Protein AF-A0A951QIJ2-F1 (afdb_monomer_lite)

pLDDT: mean 86.64, std 14.16, range [34.91, 98.81]

InterPro domains:
  IPR015330 DNA primase/polymerase, bifunctional, N-terminal [PF09250] (24-211)
  IPR036977 DNA Primase, CHC2-type zinc finger [G3DSA:3.90.580.10] (254-359)

Secondary structure (DSSP, 8-state):
--TTSS--TTHHHHHHGGGTS-TTS-EEEEBTTB--STTTTTSPPPPHHHHHHHHHT-EEEE-TTS-EEEE---EEEEEPBGGGTTEEEEEEESTTTHHHHHHHT------SEEE-SSTTEEEEEEEPPHHHHGGGTT--EEEESEETTEE--EEEEE-TTS-EEEEES-EEEEE-TT-EEE-TTSEETTTEE-EEEE-TTT-PPEEPPHHHHHHHHHHHHS---------HHHHHHHHTTT--S-SSHHHIIIIIIGGG--HHHHS--GGG--EEETTEEEE--TTS--SSS--EEEEE-TTS-EEEEETTT--EEEHHHHHHHHTT--SS--HHHHHHHHHHHHHHTT-PPP----HHHHHHHHHHHHHHHHHHHHHHHHHHHHHHHHSSS-HHHHHHHHHHHHHHTHHHIIIIIHHHS-HHHHHHHHHHH-

Organism: NCBI:txid2839659

Sequence (434 aa):
MTYPFERLNNAFEIIEALNDVPDDWSLTPVWDKAPKRDNWQTEPKLDKGAIAALIFDGESKVSEKKRPYQYFASGYGLRTGEYSHGILAIDVDGDTALPILYRIGYKNETTVSWTSGKPGRFQVLFQIPDSHRQNLKDFRRKVITQWEGLECAKTTEVGKNGKTITKYIDGLEFRYNEAQSVIPPSRHPTTGAYKWINDPLFTEVAIASQWLLDFLDKIAVEPPVIANAVDWTQYKKTVAKGLSASTNLKDFLLFDVYPRLSPNQIFNWTGHNFKQVGKTLKGCPPWRQSASGTSFHVWQDKDGQWAWQDKQTGEGGGAIAYRHKLSGGNGKPRGKDFVAIVRELAGDAGLQLPHYVSDTIKIAETKIVHNEEEMIIAAANADILRWVVAGDETAQEKRDMITSLTEAWEHHFKTEVWGHLEPEARTQIKILLK

Structure (mmCIF, N/CA/C/O backbone):
data_AF-A0A951QIJ2-F1
#
_entry.id   AF-A0A951QIJ2-F1
#
loop_
_atom_site.group_PDB
_atom_site.id
_atom_site.type_symbol
_atom_site.label_atom_id
_atom_site.label_alt_id
_atom_site.label_comp_id
_atom_site.label_asym_id
_atom_site.label_entity_id
_atom_site.label_seq_id
_atom_site.pdbx_PDB_ins_code
_atom_site.Cartn_x
_atom_site.Cartn_y
_atom_site.Cartn_z
_atom_site.occupancy
_atom_site.B_iso_or_equiv
_atom_site.auth_seq_id
_atom_site.auth_comp_id
_atom_site.auth_asym_id
_atom_site.auth_atom_id
_atom_site.pdbx_PDB_model_num
ATOM 1 N N . MET A 1 1 ? 30.605 5.782 -2.448 1.00 57.88 1 MET A N 1
ATOM 2 C CA . MET A 1 1 ? 30.054 5.411 -3.766 1.00 57.88 1 MET A CA 1
ATOM 3 C C . MET A 1 1 ? 29.040 6.475 -4.137 1.00 57.88 1 MET A C 1
ATOM 5 O O . MET A 1 1 ? 28.155 6.742 -3.332 1.00 57.88 1 MET A O 1
ATOM 9 N N . THR A 1 2 ? 29.211 7.119 -5.286 1.00 81.81 2 THR A N 1
ATOM 10 C CA . THR A 1 2 ? 28.490 8.337 -5.706 1.00 81.81 2 THR A CA 1
ATOM 11 C C . THR A 1 2 ? 27.162 8.018 -6.402 1.00 81.81 2 THR A C 1
ATOM 13 O O . THR A 1 2 ? 26.582 8.855 -7.089 1.00 81.81 2 THR A O 1
ATOM 16 N N . TYR A 1 3 ? 26.668 6.790 -6.218 1.00 84.44 3 TYR A N 1
ATOM 17 C CA . TYR A 1 3 ? 25.368 6.332 -6.689 1.00 84.44 3 TYR A CA 1
ATOM 18 C C . TYR A 1 3 ? 24.260 7.322 -6.275 1.00 84.44 3 TYR A C 1
ATOM 20 O O . TYR A 1 3 ? 24.255 7.776 -5.125 1.00 84.44 3 TYR A O 1
ATOM 28 N N . PRO A 1 4 ? 23.303 7.652 -7.161 1.00 90.88 4 PRO A N 1
ATOM 29 C CA . PRO A 1 4 ? 23.046 7.088 -8.498 1.00 90.88 4 PRO A CA 1
ATOM 30 C C . PRO A 1 4 ? 23.799 7.748 -9.667 1.00 90.88 4 PRO A C 1
ATOM 32 O O . PRO A 1 4 ? 23.423 7.542 -10.818 1.00 90.88 4 PRO A O 1
ATOM 35 N N . PHE A 1 5 ? 24.836 8.546 -9.400 1.00 93.44 5 PHE A N 1
ATOM 36 C CA . PHE A 1 5 ? 25.581 9.290 -10.430 1.00 93.44 5 PHE A CA 1
ATOM 37 C C . PHE A 1 5 ? 26.781 8.532 -11.002 1.00 93.44 5 PHE A C 1
ATOM 39 O O . PHE A 1 5 ? 27.402 8.974 -11.964 1.00 93.44 5 PHE A O 1
ATOM 46 N N . GLU A 1 6 ? 27.089 7.380 -10.416 1.00 93.19 6 GLU A N 1
ATOM 47 C CA . GLU A 1 6 ? 28.084 6.433 -10.897 1.00 93.19 6 GLU A CA 1
ATOM 48 C C . GLU A 1 6 ? 27.454 5.047 -10.961 1.00 93.19 6 GLU A C 1
ATOM 50 O O . GLU A 1 6 ? 26.657 4.667 -10.092 1.00 93.19 6 GLU A O 1
ATOM 55 N N . ARG A 1 7 ? 27.844 4.295 -11.989 1.00 95.12 7 ARG A N 1
ATOM 56 C CA . ARG A 1 7 ? 27.477 2.895 -12.164 1.00 95.12 7 ARG A CA 1
ATOM 57 C C . ARG A 1 7 ? 27.984 2.051 -10.997 1.00 95.12 7 ARG A C 1
ATOM 59 O O . ARG A 1 7 ? 29.072 2.279 -10.473 1.00 95.12 7 ARG A O 1
ATOM 66 N N . LEU A 1 8 ? 27.208 1.040 -10.617 1.00 95.56 8 LEU A N 1
ATOM 67 C CA . LEU A 1 8 ? 27.635 0.070 -9.614 1.00 95.56 8 LEU A CA 1
ATOM 68 C C . LEU A 1 8 ? 28.766 -0.814 -10.147 1.00 95.56 8 LEU A C 1
ATOM 70 O O . LEU A 1 8 ? 28.746 -1.234 -11.302 1.00 95.56 8 LEU A O 1
ATOM 74 N N . ASN A 1 9 ? 29.719 -1.162 -9.282 1.00 94.75 9 ASN A N 1
ATOM 75 C CA . ASN A 1 9 ? 30.850 -2.017 -9.662 1.00 94.75 9 ASN A CA 1
ATOM 76 C C . ASN A 1 9 ? 30.405 -3.397 -10.177 1.00 94.75 9 ASN A C 1
ATOM 78 O O . ASN A 1 9 ? 31.065 -3.961 -11.039 1.00 94.75 9 ASN A O 1
ATOM 82 N N . ASN A 1 10 ? 29.274 -3.907 -9.684 1.00 95.06 10 ASN A N 1
ATOM 83 C CA . ASN A 1 10 ? 28.694 -5.188 -10.079 1.00 95.06 10 ASN A CA 1
ATOM 84 C C . ASN A 1 10 ? 27.598 -5.058 -11.157 1.00 95.06 10 ASN A C 1
ATOM 86 O O . ASN A 1 10 ? 26.759 -5.941 -11.289 1.00 95.06 10 ASN A O 1
ATOM 90 N N . ALA A 1 11 ? 27.562 -3.960 -11.923 1.00 97.06 11 ALA A N 1
ATOM 91 C CA . ALA A 1 11 ? 26.539 -3.761 -12.955 1.00 97.06 11 ALA A CA 1
ATOM 92 C C . ALA A 1 11 ? 26.509 -4.892 -13.998 1.00 97.06 11 ALA A C 1
ATOM 94 O O . ALA A 1 11 ? 25.425 -5.286 -14.413 1.00 97.06 11 ALA A O 1
ATOM 95 N N . PHE A 1 12 ? 27.671 -5.436 -14.378 1.00 97.50 12 PHE A N 1
ATOM 96 C CA . PHE A 1 12 ? 27.750 -6.582 -15.290 1.00 97.50 12 PHE A CA 1
ATOM 97 C C . PHE A 1 12 ? 27.047 -7.820 -14.726 1.00 97.50 12 PHE A C 1
ATOM 99 O O . PHE A 1 12 ? 26.200 -8.378 -15.409 1.00 97.50 12 PHE A O 1
ATOM 106 N N . GLU A 1 13 ? 27.311 -8.181 -13.467 1.00 97.75 13 GLU A N 1
ATOM 107 C CA . GLU A 1 13 ? 26.657 -9.319 -12.798 1.00 97.75 13 GLU A CA 1
ATOM 108 C C . GLU A 1 13 ? 25.133 -9.142 -12.748 1.00 97.75 13 GLU A C 1
ATOM 110 O O . GLU A 1 13 ? 24.374 -10.080 -12.980 1.00 97.75 13 GLU A O 1
ATOM 115 N N . ILE A 1 14 ? 24.669 -7.916 -12.481 1.00 98.00 14 ILE A N 1
ATOM 116 C CA . ILE A 1 14 ? 23.238 -7.599 -12.474 1.00 98.00 14 ILE A CA 1
ATOM 117 C C . ILE A 1 14 ? 22.627 -7.808 -13.864 1.00 98.00 14 ILE A C 1
ATOM 119 O O . ILE A 1 14 ? 21.531 -8.353 -13.972 1.00 98.00 14 ILE A O 1
ATOM 123 N N . ILE A 1 15 ? 23.317 -7.376 -14.919 1.00 98.06 15 ILE A N 1
ATOM 124 C CA . ILE A 1 15 ? 22.836 -7.492 -16.298 1.00 98.06 15 ILE A CA 1
ATOM 125 C C . ILE A 1 15 ? 22.835 -8.943 -16.766 1.00 98.06 15 ILE A C 1
ATOM 127 O O . ILE A 1 15 ? 21.856 -9.366 -17.369 1.00 98.06 15 ILE A O 1
ATOM 131 N N . GLU A 1 16 ? 23.887 -9.707 -16.476 1.00 97.81 16 GLU A N 1
ATOM 132 C CA . GLU A 1 16 ? 23.947 -11.126 -16.835 1.00 97.81 16 GLU A CA 1
ATOM 133 C C . GLU A 1 16 ? 22.793 -11.905 -16.202 1.00 97.81 16 GLU A C 1
ATOM 135 O O . GLU A 1 16 ? 22.117 -12.661 -16.899 1.00 97.81 16 GLU A O 1
ATOM 140 N N . ALA A 1 17 ? 22.479 -11.620 -14.936 1.00 97.31 17 ALA A N 1
ATOM 141 C CA . ALA A 1 17 ? 21.385 -12.266 -14.220 1.00 97.31 17 ALA A CA 1
ATOM 142 C C . ALA A 1 17 ? 19.982 -11.960 -14.785 1.00 97.31 17 ALA A C 1
ATOM 144 O O . ALA A 1 17 ? 19.034 -12.671 -14.465 1.00 97.31 17 ALA A O 1
ATOM 145 N N . LEU A 1 18 ? 19.804 -10.939 -15.642 1.00 96.94 18 LEU A N 1
ATOM 146 C CA . LEU A 1 18 ? 18.521 -10.737 -16.343 1.00 96.94 18 LEU A CA 1
ATOM 147 C C . LEU A 1 18 ? 18.166 -11.929 -17.243 1.00 96.94 18 LEU A C 1
ATOM 149 O O . LEU A 1 18 ? 16.982 -12.162 -17.501 1.00 96.94 18 LEU A O 1
ATOM 153 N N . ASN A 1 19 ? 19.169 -12.667 -17.726 1.00 95.56 19 ASN A N 1
ATOM 154 C CA . ASN A 1 19 ? 18.961 -13.844 -18.566 1.00 95.56 19 ASN A CA 1
ATOM 155 C C . ASN A 1 19 ? 18.366 -15.019 -17.781 1.00 95.56 19 ASN A C 1
ATOM 157 O O . ASN A 1 19 ? 17.640 -15.815 -18.366 1.00 95.56 19 ASN A O 1
ATOM 161 N N . ASP A 1 20 ? 18.605 -15.075 -16.470 1.00 95.38 20 ASP A N 1
ATOM 162 C CA . ASP A 1 20 ? 18.114 -16.147 -15.597 1.00 95.38 20 ASP A CA 1
ATOM 163 C C . ASP A 1 20 ? 16.676 -15.896 -15.113 1.00 95.38 20 ASP A C 1
ATOM 165 O O . ASP A 1 20 ? 16.017 -16.786 -14.577 1.00 95.38 20 ASP A O 1
ATOM 169 N N . VAL A 1 21 ? 16.155 -14.679 -15.302 1.00 96.50 21 VAL A N 1
ATOM 170 C CA . VAL A 1 21 ? 14.765 -14.351 -14.970 1.00 96.50 21 VAL A CA 1
ATOM 171 C C . VAL A 1 21 ? 13.830 -14.893 -16.058 1.00 96.50 21 VAL A C 1
ATOM 173 O O . VAL A 1 21 ? 14.101 -14.651 -17.234 1.00 96.50 21 VAL A O 1
ATOM 176 N N . PRO A 1 22 ? 12.695 -15.537 -15.726 1.00 96.75 22 PRO A N 1
ATOM 177 C CA . PRO A 1 22 ? 11.743 -16.018 -16.726 1.00 96.75 22 PRO A CA 1
ATOM 178 C C . PRO A 1 22 ? 11.279 -14.933 -17.710 1.00 96.75 22 PRO A C 1
ATOM 180 O O . PRO A 1 22 ? 11.032 -13.781 -17.344 1.00 96.75 22 PRO A O 1
ATOM 183 N N . ASP A 1 23 ? 11.171 -15.301 -18.988 1.00 95.38 23 ASP A N 1
ATOM 184 C CA . ASP A 1 23 ? 10.843 -14.373 -20.075 1.00 95.38 23 ASP A CA 1
ATOM 185 C C . ASP A 1 23 ? 9.407 -13.876 -20.050 1.00 95.38 23 ASP A C 1
ATOM 187 O O . ASP A 1 23 ? 9.113 -12.876 -20.695 1.00 95.38 23 ASP A O 1
ATOM 191 N N . ASP A 1 24 ? 8.506 -14.528 -19.328 1.00 95.12 24 ASP A N 1
ATOM 192 C CA . ASP A 1 24 ? 7.114 -14.130 -19.140 1.00 95.12 24 ASP A CA 1
ATOM 193 C C . ASP A 1 24 ? 6.959 -13.098 -18.007 1.00 95.12 24 ASP A C 1
ATOM 195 O O . ASP A 1 24 ? 6.047 -12.270 -18.044 1.00 95.12 24 ASP A O 1
ATOM 199 N N . TRP A 1 25 ? 7.933 -12.985 -17.102 1.00 97.88 25 TRP A N 1
ATOM 200 C CA . TRP A 1 25 ? 7.936 -11.969 -16.049 1.00 97.88 25 TRP A CA 1
ATOM 201 C C . TRP A 1 25 ? 8.136 -10.563 -16.614 1.00 97.88 25 TRP A C 1
ATOM 203 O O . TRP A 1 25 ? 9.046 -10.296 -17.402 1.00 97.88 25 TRP A O 1
ATOM 213 N N . SER A 1 26 ? 7.285 -9.622 -16.211 1.00 98.00 26 SER A N 1
ATOM 214 C CA . SER A 1 26 ? 7.448 -8.212 -16.550 1.00 98.00 26 SER A CA 1
ATOM 215 C C . SER A 1 26 ? 8.329 -7.524 -15.514 1.00 98.00 26 SER A C 1
ATOM 217 O O . SER A 1 26 ? 7.999 -7.468 -14.331 1.00 98.00 26 SER A O 1
ATOM 219 N N . LEU A 1 27 ? 9.429 -6.927 -15.964 1.00 98.44 27 LEU A N 1
ATOM 220 C CA . LEU A 1 27 ? 10.391 -6.241 -15.105 1.00 98.44 27 LEU A CA 1
ATOM 221 C C . LEU A 1 27 ? 10.320 -4.717 -15.267 1.00 98.44 27 LEU A C 1
ATOM 223 O O . LEU A 1 27 ? 9.869 -4.197 -16.287 1.00 98.44 27 LEU A O 1
ATOM 227 N N . THR A 1 28 ? 10.790 -3.997 -14.250 1.00 98.12 28 THR A N 1
ATOM 228 C CA . THR A 1 28 ? 11.057 -2.552 -14.299 1.00 98.12 28 THR A CA 1
ATOM 229 C C . THR A 1 28 ? 12.445 -2.267 -13.727 1.00 98.12 28 THR A C 1
ATOM 231 O O . THR A 1 28 ? 12.808 -2.871 -12.716 1.00 98.12 28 THR A O 1
ATOM 234 N N . PRO A 1 29 ? 13.229 -1.332 -14.294 1.00 98.19 29 PRO A N 1
ATOM 235 C CA . PRO A 1 29 ? 14.461 -0.877 -13.661 1.00 98.19 29 PRO A CA 1
ATOM 236 C C . PRO A 1 29 ? 14.143 -0.172 -12.339 1.00 98.19 29 PRO A C 1
ATOM 238 O O . PRO A 1 29 ? 13.109 0.496 -12.200 1.00 98.19 29 PRO A O 1
ATOM 241 N N . VAL A 1 30 ? 15.047 -0.298 -11.370 1.00 97.81 30 VAL A N 1
ATOM 242 C CA . VAL A 1 30 ? 14.913 0.344 -10.059 1.00 97.81 30 VAL A CA 1
ATOM 243 C C . VAL A 1 30 ? 16.149 1.148 -9.704 1.00 97.81 30 VAL A C 1
ATOM 245 O O . VAL A 1 30 ? 17.273 0.806 -10.059 1.00 97.81 30 VAL A O 1
ATOM 248 N N . TRP A 1 31 ? 15.922 2.216 -8.947 1.00 95.81 31 TRP A N 1
ATOM 249 C CA . TRP A 1 31 ? 16.955 2.998 -8.296 1.00 95.81 31 TRP A CA 1
ATOM 250 C C . TRP A 1 31 ? 16.825 2.802 -6.791 1.00 95.81 31 TRP A C 1
ATOM 252 O O . TRP A 1 31 ? 15.896 3.308 -6.154 1.00 95.81 31 TRP A O 1
ATOM 262 N N . ASP A 1 32 ? 17.769 2.058 -6.231 1.00 91.06 32 ASP A N 1
ATOM 263 C CA . ASP A 1 32 ? 17.687 1.382 -4.944 1.00 91.06 32 ASP A CA 1
ATOM 264 C C . ASP A 1 32 ? 16.477 0.460 -4.873 1.00 91.06 32 ASP A C 1
ATOM 266 O O . ASP A 1 32 ? 16.507 -0.668 -5.350 1.00 91.06 32 ASP A O 1
ATOM 270 N N . LYS A 1 33 ? 15.400 0.950 -4.263 1.00 90.94 33 LYS A N 1
ATOM 271 C CA . LYS A 1 33 ? 14.175 0.187 -4.030 1.00 90.94 33 LYS A CA 1
ATOM 272 C C . LYS A 1 33 ? 12.981 0.708 -4.815 1.00 90.94 33 LYS A C 1
ATOM 274 O O . LYS A 1 33 ? 11.878 0.203 -4.633 1.00 90.94 33 LYS A O 1
ATOM 279 N N . ALA A 1 34 ? 13.180 1.749 -5.620 1.00 94.50 34 ALA A N 1
ATOM 280 C CA . ALA A 1 34 ? 12.092 2.482 -6.239 1.00 94.50 34 ALA A CA 1
ATOM 281 C C . ALA A 1 34 ? 12.222 2.477 -7.766 1.00 94.50 34 ALA A C 1
ATOM 283 O O . ALA A 1 34 ? 13.259 2.905 -8.282 1.00 94.50 34 ALA A O 1
ATOM 284 N N . PRO A 1 35 ? 11.178 2.076 -8.503 1.00 93.94 35 PRO A N 1
ATOM 285 C CA . PRO A 1 35 ? 11.064 2.430 -9.910 1.00 93.94 35 PRO A CA 1
ATOM 286 C C . PRO A 1 35 ? 10.855 3.947 -10.015 1.00 93.94 35 PRO A C 1
ATOM 288 O O . PRO A 1 35 ? 10.003 4.518 -9.332 1.00 93.94 35 PRO A O 1
ATOM 291 N N . LYS A 1 36 ? 11.677 4.618 -10.825 1.00 93.25 36 LYS A N 1
ATOM 292 C CA . LYS A 1 36 ? 11.631 6.085 -11.003 1.00 93.25 36 LYS A CA 1
ATOM 293 C C . LYS A 1 36 ? 11.173 6.517 -12.391 1.00 93.25 36 LYS A C 1
ATOM 295 O O . LYS A 1 36 ? 11.176 7.708 -12.682 1.00 93.25 36 LYS A O 1
ATOM 300 N N . ARG A 1 37 ? 10.805 5.552 -13.231 1.00 91.75 37 ARG A N 1
ATOM 301 C CA . ARG A 1 37 ? 10.191 5.803 -14.532 1.00 91.75 37 ARG A CA 1
ATOM 302 C C . ARG A 1 37 ? 8.742 6.231 -14.342 1.00 91.75 37 ARG A C 1
ATOM 304 O O . ARG A 1 37 ? 8.060 5.739 -13.443 1.00 91.75 37 ARG A O 1
ATOM 311 N N . ASP A 1 38 ? 8.277 7.115 -15.209 1.00 90.50 38 ASP A N 1
ATOM 312 C CA . ASP A 1 38 ? 6.874 7.510 -15.235 1.00 90.50 38 ASP A CA 1
ATOM 313 C C . ASP A 1 38 ? 6.004 6.347 -15.711 1.00 90.50 38 ASP A C 1
ATOM 315 O O . ASP A 1 38 ? 6.372 5.624 -16.633 1.00 90.50 38 ASP A O 1
ATOM 319 N N . ASN A 1 39 ? 4.835 6.182 -15.090 1.00 92.50 39 ASN A N 1
ATOM 320 C CA . ASN A 1 39 ? 3.857 5.147 -15.438 1.00 92.50 39 ASN A CA 1
ATOM 321 C C . ASN A 1 39 ? 4.420 3.713 -15.456 1.00 92.50 39 ASN A C 1
ATOM 323 O O . ASN A 1 39 ? 3.857 2.853 -16.127 1.00 92.50 39 ASN A O 1
ATOM 327 N N . TRP A 1 40 ? 5.487 3.421 -14.703 1.00 94.75 40 TRP A N 1
ATOM 328 C CA . TRP A 1 40 ? 6.077 2.075 -14.636 1.00 94.75 40 TRP A CA 1
ATOM 329 C C . TRP A 1 40 ? 5.051 0.989 -14.262 1.00 94.75 40 TRP A C 1
ATOM 331 O O . TRP A 1 40 ? 5.218 -0.178 -14.602 1.00 94.75 40 TRP A O 1
ATOM 341 N N . GLN A 1 41 ? 3.974 1.366 -13.562 1.00 92.56 41 GLN A N 1
ATOM 342 C CA . GLN A 1 41 ? 2.878 0.478 -13.181 1.00 92.56 41 GLN A CA 1
ATOM 343 C C . GLN A 1 41 ? 2.056 -0.005 -14.376 1.00 92.56 41 GLN A C 1
ATOM 345 O O . GLN A 1 41 ? 1.521 -1.112 -14.328 1.00 92.56 41 GLN A O 1
ATOM 350 N N . THR A 1 42 ? 1.923 0.826 -15.413 1.00 92.00 42 THR A N 1
ATOM 351 C CA . THR A 1 42 ? 0.999 0.619 -16.536 1.00 92.00 42 THR A CA 1
ATOM 352 C C . THR A 1 42 ? 1.666 0.614 -17.904 1.00 92.00 42 THR A C 1
ATOM 354 O O . THR A 1 42 ? 1.007 0.327 -18.901 1.00 92.00 42 THR A O 1
ATOM 357 N N . GLU A 1 43 ? 2.968 0.895 -17.974 1.00 92.38 43 GLU A N 1
ATOM 358 C CA . GLU A 1 43 ? 3.711 0.833 -19.227 1.00 92.38 43 GLU A CA 1
ATOM 359 C C . GLU A 1 43 ? 3.734 -0.598 -19.792 1.00 92.38 43 GLU A C 1
ATOM 361 O O . GLU A 1 43 ? 3.655 -1.569 -19.021 1.00 92.38 43 GLU A O 1
ATOM 366 N N . PRO A 1 44 ? 3.854 -0.755 -21.125 1.00 94.56 44 PRO A N 1
ATOM 367 C CA . PRO A 1 44 ? 4.123 -2.049 -21.733 1.00 94.56 44 PRO A CA 1
ATOM 368 C C . PRO A 1 44 ? 5.360 -2.707 -21.120 1.00 94.56 44 PRO A C 1
ATOM 370 O O . PRO A 1 44 ? 6.259 -2.031 -20.614 1.00 94.56 44 PRO A O 1
ATOM 373 N N . LYS A 1 45 ? 5.409 -4.037 -21.181 1.00 95.06 45 LYS A N 1
ATOM 374 C CA . LYS A 1 45 ? 6.575 -4.800 -20.742 1.00 95.06 45 LYS A CA 1
ATOM 375 C C . LYS A 1 45 ? 7.837 -4.284 -21.437 1.00 95.06 45 LYS A C 1
ATOM 377 O O . LYS A 1 45 ? 7.869 -4.164 -22.661 1.00 95.06 45 LYS A O 1
ATOM 382 N N . LEU A 1 46 ? 8.856 -3.977 -20.640 1.00 95.81 46 LEU A N 1
ATOM 383 C CA . LEU A 1 46 ? 10.152 -3.552 -21.150 1.00 95.81 46 LEU A CA 1
ATOM 384 C C . LEU A 1 46 ? 10.956 -4.760 -21.620 1.00 95.81 46 LEU A C 1
ATOM 386 O O . LEU A 1 46 ? 10.936 -5.818 -20.991 1.00 95.81 46 LEU A O 1
ATOM 390 N N . ASP A 1 47 ? 11.701 -4.558 -22.700 1.00 95.88 47 ASP A N 1
ATOM 391 C CA . ASP A 1 47 ? 12.739 -5.487 -23.119 1.00 95.88 47 ASP A CA 1
ATOM 392 C C . ASP A 1 47 ? 13.873 -5.536 -22.077 1.00 95.88 47 ASP A C 1
ATOM 394 O O . ASP A 1 47 ? 14.267 -4.504 -21.518 1.00 95.88 47 ASP A O 1
ATOM 398 N N . LYS A 1 48 ? 14.423 -6.730 -21.823 1.00 97.69 48 LYS A N 1
ATOM 399 C CA . LYS A 1 48 ? 15.521 -6.918 -20.859 1.00 97.69 48 LYS A CA 1
ATOM 400 C C . LYS A 1 48 ? 16.768 -6.123 -21.260 1.00 97.69 48 LYS A C 1
ATOM 402 O O . LYS A 1 48 ? 17.438 -5.581 -20.384 1.00 97.69 48 LYS A O 1
ATOM 407 N N . GLY A 1 49 ? 17.040 -5.963 -22.557 1.00 97.62 49 GLY A N 1
ATOM 408 C CA . GLY A 1 49 ? 18.125 -5.123 -23.069 1.00 97.62 49 GLY A CA 1
ATOM 409 C C . GLY A 1 49 ? 17.937 -3.640 -22.742 1.00 97.62 49 GLY A C 1
ATOM 410 O O . GLY A 1 49 ? 18.895 -2.964 -22.369 1.00 97.62 49 GLY A O 1
ATOM 411 N N . ALA A 1 50 ? 16.701 -3.132 -22.771 1.00 97.12 50 ALA A N 1
ATOM 412 C CA . ALA A 1 50 ? 16.408 -1.759 -22.347 1.00 97.12 50 ALA A CA 1
ATOM 413 C C . ALA A 1 50 ? 16.660 -1.547 -20.842 1.00 97.12 50 ALA A C 1
ATOM 415 O O . ALA A 1 50 ? 17.162 -0.500 -20.428 1.00 97.12 50 ALA A O 1
ATOM 416 N N . ILE A 1 51 ? 16.346 -2.550 -20.016 1.00 98.38 51 ILE A N 1
ATOM 417 C CA . ILE A 1 51 ? 16.664 -2.535 -18.581 1.00 98.38 51 ILE A CA 1
ATOM 418 C C . ILE A 1 51 ? 18.183 -2.587 -18.376 1.00 98.38 51 ILE A C 1
ATOM 420 O O . ILE A 1 51 ? 18.719 -1.800 -17.595 1.00 98.38 51 ILE A O 1
ATOM 424 N N . ALA A 1 52 ? 18.880 -3.459 -19.109 1.00 98.38 52 ALA A N 1
ATOM 425 C CA . ALA A 1 52 ? 20.332 -3.585 -19.060 1.00 98.38 52 ALA A CA 1
ATOM 426 C C . ALA A 1 52 ? 21.040 -2.270 -19.416 1.00 98.38 52 ALA A C 1
ATOM 428 O O . ALA A 1 52 ? 21.932 -1.846 -18.682 1.00 98.38 52 ALA A O 1
ATOM 429 N N . ALA A 1 53 ? 20.593 -1.574 -20.465 1.00 98.12 53 ALA A N 1
ATOM 430 C CA . ALA A 1 53 ? 21.128 -0.268 -20.854 1.00 98.12 53 ALA A CA 1
ATOM 431 C C . ALA A 1 53 ? 20.980 0.774 -19.729 1.00 98.12 53 ALA A C 1
ATOM 433 O O . ALA A 1 53 ? 21.914 1.510 -19.427 1.00 98.12 53 ALA A O 1
ATOM 434 N N . LEU A 1 54 ? 19.847 0.801 -19.018 1.00 97.81 54 LEU A N 1
ATOM 435 C CA . LEU A 1 54 ? 19.659 1.724 -17.887 1.00 97.81 54 LEU A CA 1
ATOM 436 C C . LEU A 1 54 ? 20.557 1.408 -16.682 1.00 97.81 54 LEU A C 1
ATOM 438 O O . LEU A 1 54 ? 20.888 2.308 -15.906 1.00 97.81 54 LEU A O 1
ATOM 442 N N . ILE A 1 55 ? 20.946 0.146 -16.506 1.00 98.06 55 ILE A N 1
ATOM 443 C CA . ILE A 1 55 ? 21.879 -0.283 -15.455 1.00 98.06 55 ILE A CA 1
ATOM 444 C C . ILE A 1 55 ? 23.328 0.011 -15.872 1.00 98.06 55 ILE A C 1
ATOM 446 O O . ILE A 1 55 ? 24.133 0.449 -15.046 1.00 98.06 55 ILE A O 1
ATOM 450 N N . PHE A 1 56 ? 23.667 -0.209 -17.147 1.00 97.56 56 PHE A N 1
ATOM 451 C CA . PHE A 1 56 ? 25.036 -0.115 -17.651 1.00 97.56 56 PHE A CA 1
ATOM 452 C C . PHE A 1 56 ? 25.448 1.276 -18.124 1.00 97.56 56 PHE A C 1
ATOM 454 O O . PHE A 1 56 ? 26.532 1.748 -17.782 1.00 97.56 56 PHE A O 1
ATOM 461 N N . ASP A 1 57 ? 24.604 1.911 -18.926 1.00 96.75 57 ASP A N 1
ATOM 462 C CA . ASP A 1 57 ? 24.872 3.196 -19.571 1.00 96.75 57 ASP A CA 1
ATOM 463 C C . ASP A 1 57 ? 24.233 4.349 -18.793 1.00 96.75 57 ASP A C 1
ATOM 465 O O . ASP A 1 57 ? 24.736 5.473 -18.811 1.00 96.75 57 ASP A O 1
ATOM 469 N N . GLY A 1 58 ? 23.168 4.049 -18.043 1.00 96.06 58 GLY A N 1
ATOM 470 C CA . GLY A 1 58 ? 22.383 5.039 -17.318 1.00 96.06 58 GLY A CA 1
ATOM 471 C C . GLY A 1 58 ? 21.492 5.864 -18.244 1.00 96.06 58 GLY A C 1
ATOM 472 O O . GLY A 1 58 ? 21.443 5.671 -19.457 1.00 96.06 58 GLY A O 1
ATOM 473 N N . GLU A 1 59 ? 20.742 6.794 -17.658 1.00 94.56 59 GLU A N 1
ATOM 474 C CA . GLU A 1 59 ? 19.985 7.791 -18.415 1.00 94.56 59 GLU A CA 1
ATOM 475 C C . GLU A 1 59 ? 20.590 9.189 -18.255 1.00 94.56 59 GLU A C 1
ATOM 477 O O . GLU A 1 59 ? 20.958 9.620 -17.157 1.00 94.56 59 GLU A O 1
ATOM 482 N N . SER A 1 60 ? 20.648 9.927 -19.365 1.00 95.06 60 SER A N 1
ATOM 483 C CA . SER A 1 60 ? 21.123 11.310 -19.370 1.00 95.06 60 SER A CA 1
ATOM 484 C C . SER A 1 60 ? 20.042 12.233 -18.812 1.00 95.06 60 SER A C 1
ATOM 486 O O . SER A 1 60 ? 18.967 12.370 -19.395 1.00 95.06 60 SER A O 1
ATOM 488 N N . LYS A 1 61 ? 20.333 12.905 -17.698 1.00 93.88 61 LYS A N 1
ATOM 489 C CA . LYS A 1 61 ? 19.434 13.864 -17.046 1.00 93.88 61 LYS A CA 1
ATOM 490 C C . LYS A 1 61 ? 20.060 15.239 -16.929 1.00 93.88 61 LYS A C 1
ATOM 492 O O . LYS A 1 61 ? 21.274 15.404 -16.976 1.00 93.88 61 LYS A O 1
ATOM 497 N N . VAL A 1 62 ? 19.211 16.244 -16.739 1.00 93.94 62 VAL A N 1
ATOM 498 C CA . VAL A 1 62 ? 19.621 17.628 -16.498 1.00 93.94 62 VAL A CA 1
ATOM 499 C C . VAL A 1 62 ? 19.130 18.046 -15.117 1.00 93.94 62 VAL A C 1
ATOM 501 O O . VAL A 1 62 ? 17.962 17.877 -14.781 1.00 93.94 62 VAL A O 1
ATOM 504 N N . SER A 1 63 ? 20.039 18.550 -14.285 1.00 91.50 63 SER A N 1
ATOM 505 C CA . SER A 1 63 ? 19.702 19.066 -12.951 1.00 91.50 63 SER A CA 1
ATOM 506 C C . SER A 1 63 ? 18.951 20.398 -13.036 1.00 91.50 63 SER A C 1
ATOM 508 O O . SER A 1 63 ? 19.008 21.086 -14.053 1.00 91.50 63 SER A O 1
ATOM 510 N N . GLU A 1 64 ? 18.333 20.834 -11.935 1.00 92.19 64 GLU A N 1
ATOM 511 C CA . GLU A 1 64 ? 17.699 22.163 -11.836 1.00 92.19 64 GLU A CA 1
ATOM 512 C C . GLU A 1 64 ? 18.661 23.308 -12.202 1.00 92.19 64 GLU A C 1
ATOM 514 O O . GLU A 1 64 ? 18.264 24.318 -12.777 1.00 92.19 64 GLU A O 1
ATOM 519 N N . LYS A 1 65 ? 19.964 23.121 -11.945 1.00 94.50 65 LYS A N 1
ATOM 520 C CA . LYS A 1 65 ? 21.035 24.063 -12.311 1.00 94.50 65 LYS A CA 1
ATOM 521 C C . LYS A 1 65 ? 21.501 23.925 -13.768 1.00 94.50 65 LYS A C 1
ATOM 523 O O . LYS A 1 65 ? 22.586 24.396 -14.100 1.00 94.50 65 LYS A O 1
ATOM 528 N N . LYS A 1 66 ? 20.725 23.251 -14.622 1.00 93.81 66 LYS A N 1
ATOM 529 C CA . LYS A 1 66 ? 21.009 22.983 -16.043 1.00 93.81 66 LYS A CA 1
ATOM 530 C C . LYS A 1 66 ? 22.322 22.235 -16.307 1.00 93.81 66 LYS A C 1
ATOM 532 O O . LYS A 1 66 ? 22.892 22.348 -17.387 1.00 93.81 66 LYS A O 1
ATOM 537 N N . ARG A 1 67 ? 22.816 21.463 -15.333 1.00 94.06 67 ARG A N 1
ATOM 538 C CA . ARG A 1 67 ? 24.015 20.624 -15.510 1.00 94.06 67 ARG A CA 1
ATOM 539 C C . ARG A 1 67 ? 23.610 19.206 -15.909 1.00 94.06 67 ARG A C 1
ATOM 541 O O . ARG A 1 67 ? 22.794 18.639 -15.169 1.00 94.06 67 ARG A O 1
ATOM 548 N N . PRO A 1 68 ? 24.145 18.652 -17.011 1.00 94.94 68 PRO A N 1
ATOM 549 C CA . PRO A 1 68 ? 23.899 17.268 -17.383 1.00 94.94 68 PRO A CA 1
ATOM 550 C C . PRO A 1 68 ? 24.581 16.316 -16.394 1.00 94.94 68 PRO A C 1
ATOM 552 O O . PRO A 1 68 ? 25.644 16.626 -15.857 1.00 94.94 68 PRO A O 1
ATOM 555 N N . TYR A 1 69 ? 23.962 15.168 -16.147 1.00 94.12 69 TYR A N 1
ATOM 556 C CA . TYR A 1 69 ? 24.515 14.073 -15.355 1.00 94.12 69 TYR A CA 1
ATOM 557 C C . TYR A 1 69 ? 23.962 12.732 -15.852 1.00 94.12 69 TYR A C 1
ATOM 559 O O . TYR A 1 69 ? 22.893 12.693 -16.460 1.00 94.12 69 TYR A O 1
ATOM 567 N N . GLN A 1 70 ? 24.685 11.644 -15.585 1.00 95.56 70 GLN A N 1
ATOM 568 C CA . GLN A 1 70 ? 24.195 10.285 -15.825 1.00 95.56 70 GLN A CA 1
ATOM 569 C C . GLN A 1 70 ? 23.519 9.739 -14.572 1.00 95.56 70 GLN A C 1
ATOM 571 O O . GLN A 1 70 ? 23.963 9.998 -13.451 1.00 95.56 70 GLN A O 1
ATOM 576 N N . TYR A 1 71 ? 22.431 9.003 -14.766 1.00 95.06 71 TYR A N 1
ATOM 577 C CA . TYR A 1 71 ? 21.614 8.460 -13.692 1.00 95.06 71 TYR A CA 1
ATOM 578 C C . TYR A 1 71 ? 21.427 6.957 -13.884 1.00 95.06 71 TYR A C 1
ATOM 580 O O . TYR A 1 71 ? 20.667 6.521 -14.743 1.00 95.06 71 TYR A O 1
ATOM 588 N N . PHE A 1 72 ? 22.127 6.155 -13.090 1.00 97.75 72 PHE A N 1
ATOM 589 C CA . PHE A 1 72 ? 22.215 4.708 -13.299 1.00 97.75 72 PHE A CA 1
ATOM 590 C C . PHE A 1 72 ? 21.192 3.959 -12.459 1.00 97.75 72 PHE A C 1
ATOM 592 O O . PHE A 1 72 ? 21.098 4.199 -11.252 1.00 97.75 72 PHE A O 1
ATOM 599 N N . ALA A 1 73 ? 20.448 3.043 -13.079 1.00 98.00 73 ALA A N 1
ATOM 600 C CA . ALA A 1 73 ? 19.627 2.093 -12.342 1.00 98.00 73 ALA A CA 1
ATOM 601 C C . ALA A 1 73 ? 20.527 1.148 -11.530 1.00 98.00 73 ALA A C 1
ATOM 603 O O . ALA A 1 73 ? 21.635 0.801 -11.933 1.00 98.00 73 ALA A O 1
ATOM 604 N N . SER A 1 74 ? 20.052 0.724 -10.363 1.00 97.44 74 SER A N 1
ATOM 605 C CA . SER A 1 74 ? 20.782 -0.169 -9.458 1.00 97.44 74 SER A CA 1
ATOM 606 C C . SER A 1 74 ? 20.360 -1.634 -9.567 1.00 97.44 74 SER A C 1
ATOM 608 O O . SER A 1 74 ? 20.714 -2.437 -8.703 1.00 97.44 74 SER A O 1
ATOM 610 N N . GLY A 1 75 ? 19.529 -1.957 -10.555 1.00 98.25 75 GLY A N 1
ATOM 611 C CA . GLY A 1 75 ? 18.949 -3.276 -10.768 1.00 98.25 75 GLY A CA 1
ATOM 612 C C . GLY A 1 75 ? 17.531 -3.193 -11.310 1.00 98.25 75 GLY A C 1
ATOM 613 O O . GLY A 1 75 ? 17.155 -2.215 -11.961 1.00 98.25 75 GLY A O 1
ATOM 614 N N . TYR A 1 76 ? 16.741 -4.216 -11.012 1.00 98.62 76 TYR A N 1
ATOM 615 C CA . TYR A 1 76 ? 15.384 -4.401 -11.502 1.00 98.62 76 TYR A CA 1
ATOM 616 C C . TYR A 1 76 ? 14.452 -5.003 -10.442 1.00 98.62 76 TYR A C 1
ATOM 618 O O . TYR A 1 76 ? 14.863 -5.641 -9.471 1.00 98.62 76 TYR A O 1
ATOM 626 N N . GLY A 1 77 ? 13.160 -4.764 -10.630 1.00 98.25 77 GLY A N 1
ATOM 627 C CA . GLY A 1 77 ? 12.093 -5.359 -9.841 1.00 98.25 77 GLY A CA 1
ATOM 628 C C . GLY A 1 77 ? 11.082 -6.067 -10.725 1.00 98.25 77 GLY A C 1
ATOM 629 O O . GLY A 1 77 ? 10.823 -5.644 -11.853 1.00 98.25 77 GLY A O 1
ATOM 630 N N . LEU A 1 78 ? 10.501 -7.133 -10.187 1.00 98.62 78 LEU A N 1
ATOM 631 C CA . LEU A 1 78 ? 9.372 -7.845 -10.762 1.00 98.62 78 LEU A CA 1
ATOM 632 C C . LEU A 1 78 ? 8.103 -7.015 -10.587 1.00 98.62 78 LEU A C 1
ATOM 634 O O . LEU A 1 78 ? 7.735 -6.693 -9.457 1.00 98.62 78 LEU A O 1
ATOM 638 N N . ARG A 1 79 ? 7.415 -6.698 -11.686 1.00 98.31 79 ARG A N 1
ATOM 639 C CA . ARG A 1 79 ? 6.055 -6.151 -11.652 1.00 98.31 79 ARG A CA 1
ATOM 640 C C . ARG A 1 79 ? 5.087 -7.293 -11.372 1.00 98.31 79 ARG A C 1
ATOM 642 O O . ARG A 1 79 ? 5.052 -8.271 -12.110 1.00 98.31 79 ARG A O 1
ATOM 649 N N . THR A 1 80 ? 4.329 -7.172 -10.293 1.00 98.44 80 THR A N 1
ATOM 650 C CA . THR A 1 80 ? 3.390 -8.207 -9.839 1.00 98.44 80 THR A CA 1
ATOM 651 C C . THR A 1 80 ? 2.013 -8.037 -10.495 1.00 98.44 80 THR A C 1
ATOM 653 O O . THR A 1 80 ? 1.751 -7.053 -11.199 1.00 98.44 80 THR A O 1
ATOM 656 N N . GLY A 1 81 ? 1.139 -9.025 -10.304 1.00 97.50 81 GLY A N 1
ATOM 657 C CA . GLY A 1 81 ? -0.215 -9.051 -10.842 1.00 97.50 81 GLY A CA 1
ATOM 658 C C . GLY A 1 81 ? -0.280 -9.485 -12.302 1.00 97.50 81 GLY A C 1
ATOM 659 O O . GLY A 1 81 ? 0.546 -10.266 -12.777 1.00 97.50 81 GLY A O 1
ATOM 660 N N . GLU A 1 82 ? -1.266 -8.958 -13.027 1.00 95.69 82 GLU A N 1
ATOM 661 C CA . GLU A 1 82 ? -1.558 -9.338 -14.418 1.00 95.69 82 GLU A CA 1
ATOM 662 C C . GLU A 1 82 ? -0.383 -9.096 -15.378 1.00 95.69 82 GLU A C 1
ATOM 664 O O . GLU A 1 82 ? -0.258 -9.790 -16.384 1.00 95.69 82 GLU A O 1
ATOM 669 N N . TYR A 1 83 ? 0.518 -8.160 -15.057 1.00 95.38 83 TYR A N 1
ATOM 670 C CA . TYR A 1 83 ? 1.711 -7.881 -15.869 1.00 95.38 83 TYR A CA 1
ATOM 671 C C . TYR A 1 83 ? 2.713 -9.033 -15.903 1.00 95.38 83 TYR A C 1
ATOM 673 O O . TYR A 1 83 ? 3.487 -9.126 -16.850 1.00 95.38 83 TYR A O 1
ATOM 681 N N . SER A 1 84 ? 2.683 -9.901 -14.897 1.00 97.44 84 SER A N 1
ATOM 682 C CA . SER A 1 84 ? 3.448 -11.145 -14.870 1.00 97.44 84 SER A CA 1
ATOM 683 C C . SER A 1 84 ? 2.490 -12.310 -14.662 1.00 97.44 84 SER A C 1
ATOM 685 O O . SER A 1 84 ? 2.659 -13.103 -13.747 1.00 97.44 84 SER A O 1
ATOM 687 N N . HIS A 1 85 ? 1.418 -12.341 -15.458 1.00 96.50 85 HIS A N 1
ATOM 688 C CA . HIS A 1 85 ? 0.462 -13.447 -15.538 1.00 96.50 85 HIS A CA 1
ATOM 689 C C . HIS A 1 85 ? -0.221 -13.847 -14.221 1.00 96.50 85 HIS A C 1
ATOM 691 O O . HIS A 1 85 ? -0.734 -14.952 -14.123 1.00 96.50 85 HIS A O 1
ATOM 697 N N . GLY A 1 86 ? -0.296 -12.958 -13.226 1.00 97.81 86 GLY A N 1
ATOM 698 C CA . GLY A 1 86 ? -0.936 -13.228 -11.934 1.00 97.81 86 GLY A CA 1
ATOM 699 C C . GLY A 1 86 ? 0.027 -13.562 -10.797 1.00 97.81 86 GLY A C 1
ATOM 700 O O . GLY A 1 86 ? -0.392 -14.164 -9.812 1.00 97.81 86 GLY A O 1
ATOM 701 N N . ILE A 1 87 ? 1.300 -13.174 -10.883 1.00 98.69 87 ILE A N 1
ATOM 702 C CA . ILE A 1 87 ? 2.234 -13.361 -9.767 1.00 98.69 87 ILE A CA 1
ATOM 703 C C . ILE A 1 87 ? 1.918 -12.400 -8.613 1.00 98.69 87 ILE A C 1
ATOM 705 O O . ILE A 1 87 ? 1.936 -11.179 -8.763 1.00 98.69 87 ILE A O 1
ATOM 709 N N . LEU A 1 88 ? 1.700 -12.958 -7.428 1.00 98.75 88 LEU A N 1
ATOM 710 C CA . LEU A 1 88 ? 1.630 -12.269 -6.147 1.00 98.75 88 LEU A CA 1
ATOM 711 C C . LEU A 1 88 ? 2.975 -12.399 -5.424 1.00 98.75 88 LEU A C 1
ATOM 713 O O . LEU A 1 88 ? 3.505 -13.501 -5.307 1.00 98.75 88 LEU A O 1
ATOM 717 N N . ALA A 1 89 ? 3.488 -11.303 -4.867 1.00 98.75 89 ALA A N 1
ATOM 718 C CA . ALA A 1 89 ? 4.601 -11.344 -3.921 1.00 98.75 89 ALA A CA 1
ATOM 719 C C . ALA A 1 89 ? 4.107 -11.097 -2.491 1.00 98.75 89 ALA A C 1
ATOM 721 O O . ALA A 1 89 ? 3.360 -10.149 -2.244 1.00 98.75 89 ALA A O 1
ATOM 722 N N . ILE A 1 90 ? 4.559 -11.916 -1.545 1.00 98.69 90 ILE A N 1
ATOM 723 C CA . ILE A 1 90 ? 4.374 -11.690 -0.109 1.00 98.69 90 ILE A CA 1
ATOM 724 C C . ILE A 1 90 ? 5.720 -11.237 0.456 1.00 98.69 90 ILE A C 1
ATOM 726 O O . ILE A 1 90 ? 6.686 -11.993 0.411 1.00 98.69 90 ILE A O 1
ATOM 730 N N . ASP A 1 91 ? 5.791 -10.006 0.961 1.00 98.50 91 ASP A N 1
ATOM 731 C CA . ASP A 1 91 ? 6.977 -9.412 1.581 1.00 98.50 91 ASP A CA 1
ATOM 732 C C . ASP A 1 91 ? 6.871 -9.498 3.104 1.00 98.50 91 ASP A C 1
ATOM 734 O O . ASP A 1 91 ? 6.044 -8.823 3.724 1.00 98.50 91 ASP A O 1
ATOM 738 N N . VAL A 1 92 ? 7.705 -10.349 3.695 1.00 95.00 92 VAL A N 1
ATOM 739 C CA . VAL A 1 92 ? 7.876 -10.472 5.140 1.00 95.00 92 VAL A CA 1
ATOM 740 C C . VAL A 1 92 ? 8.968 -9.492 5.543 1.00 95.00 92 VAL A C 1
ATOM 742 O O . VAL A 1 92 ? 10.152 -9.744 5.324 1.00 95.00 92 VAL A O 1
ATOM 745 N N . ASP A 1 93 ? 8.580 -8.358 6.121 1.00 92.00 93 ASP A N 1
ATOM 746 C CA . ASP A 1 93 ? 9.501 -7.305 6.540 1.00 92.00 93 ASP A CA 1
ATOM 747 C C . ASP A 1 93 ? 9.764 -7.388 8.049 1.00 92.00 93 ASP A C 1
ATOM 749 O O . ASP A 1 93 ? 9.346 -6.511 8.792 1.00 92.00 93 ASP A O 1
ATOM 753 N N . GLY A 1 94 ? 10.449 -8.439 8.510 1.00 83.81 94 GLY A N 1
ATOM 754 C CA . GLY A 1 94 ? 10.963 -8.560 9.881 1.00 83.81 94 GLY A CA 1
ATOM 755 C C . GLY A 1 94 ? 10.417 -9.758 10.661 1.00 83.81 94 GLY A C 1
ATOM 756 O O . GLY A 1 94 ? 9.413 -10.368 10.292 1.00 83.81 94 GLY A O 1
ATOM 757 N N . ASP A 1 95 ? 11.098 -10.105 11.757 1.00 82.19 95 ASP A N 1
ATOM 758 C CA . ASP A 1 95 ? 10.864 -11.350 12.505 1.00 82.19 95 ASP A CA 1
ATOM 759 C C . ASP A 1 95 ? 9.437 -11.455 13.061 1.00 82.19 95 ASP A C 1
ATOM 761 O O . ASP A 1 95 ? 8.880 -12.549 13.156 1.00 82.19 95 ASP A O 1
ATOM 765 N N . THR A 1 96 ? 8.808 -10.325 13.398 1.00 86.62 96 THR A N 1
ATOM 766 C CA . THR A 1 96 ? 7.448 -10.324 13.961 1.00 86.62 96 THR A CA 1
ATOM 767 C C . THR A 1 96 ? 6.338 -10.427 12.912 1.00 86.62 96 THR A C 1
ATOM 769 O O . THR A 1 96 ? 5.191 -10.700 13.268 1.00 86.62 96 THR A O 1
ATOM 772 N N . ALA A 1 97 ? 6.662 -10.284 11.623 1.00 87.56 97 ALA A N 1
ATOM 773 C CA . ALA A 1 97 ? 5.709 -10.462 10.528 1.00 87.56 97 ALA A CA 1
ATOM 774 C C . ALA A 1 97 ? 5.495 -11.944 10.165 1.00 87.56 97 ALA A C 1
ATOM 776 O O . ALA A 1 97 ? 4.401 -12.334 9.751 1.00 87.56 97 ALA A O 1
ATOM 777 N N . LEU A 1 98 ? 6.508 -12.796 10.358 1.00 88.88 98 LEU A N 1
ATOM 778 C CA . LEU A 1 98 ? 6.436 -14.218 10.010 1.00 88.88 98 LEU A CA 1
ATOM 779 C C . LEU A 1 98 ? 5.359 -14.996 10.801 1.00 88.88 98 LEU A C 1
ATOM 781 O O . LEU A 1 98 ? 4.589 -15.729 10.176 1.00 88.88 98 LEU A O 1
ATOM 785 N N . PRO A 1 99 ? 5.205 -14.824 12.132 1.00 86.62 99 PRO A N 1
ATOM 786 C CA . PRO A 1 99 ? 4.116 -15.458 12.877 1.00 86.62 99 PRO A CA 1
ATOM 787 C C . PRO A 1 99 ? 2.718 -15.090 12.364 1.00 86.62 99 PRO A C 1
ATOM 789 O O . PRO A 1 99 ? 1.820 -15.931 12.394 1.00 86.62 99 PRO A O 1
ATOM 792 N N . ILE A 1 100 ? 2.529 -13.859 11.871 1.00 91.88 100 ILE A N 1
ATOM 793 C CA . ILE A 1 100 ? 1.266 -13.433 11.251 1.00 91.88 100 ILE A CA 1
ATOM 794 C C . ILE A 1 100 ? 1.021 -14.218 9.960 1.00 91.88 100 ILE A C 1
ATOM 796 O O . ILE A 1 100 ? -0.079 -14.732 9.768 1.00 91.88 100 ILE A O 1
ATOM 800 N N . LEU A 1 101 ? 2.038 -14.369 9.108 1.00 94.00 101 LEU A N 1
ATOM 801 C CA . LEU A 1 101 ? 1.925 -15.142 7.870 1.00 94.00 101 LEU A CA 1
ATOM 802 C C . LEU A 1 101 ? 1.577 -16.620 8.146 1.00 94.00 101 LEU A C 1
ATOM 804 O O . LEU A 1 101 ? 0.688 -17.176 7.499 1.00 94.00 101 LEU A O 1
ATOM 808 N N . TYR A 1 102 ? 2.196 -17.236 9.160 1.00 90.06 102 TYR A N 1
ATOM 809 C CA . TYR A 1 102 ? 1.825 -18.587 9.601 1.00 90.06 102 TYR A CA 1
ATOM 810 C C . TYR A 1 102 ? 0.400 -18.665 10.144 1.00 90.06 102 TYR A C 1
ATOM 812 O O . TYR A 1 102 ? -0.299 -19.640 9.880 1.00 90.06 102 TYR A O 1
ATOM 820 N N . ARG A 1 103 ? -0.059 -17.641 10.877 1.00 91.00 103 ARG A N 1
ATOM 821 C CA . ARG A 1 103 ? -1.440 -17.599 11.370 1.00 91.00 103 ARG A CA 1
ATOM 822 C C . ARG A 1 103 ? -2.456 -17.493 10.236 1.00 91.00 103 ARG A C 1
ATOM 824 O O . ARG A 1 103 ? -3.521 -18.086 10.342 1.00 91.00 103 ARG A O 1
ATOM 831 N N . ILE A 1 104 ? -2.126 -16.761 9.174 1.00 93.31 104 ILE A N 1
ATOM 832 C CA . ILE A 1 104 ? -2.967 -16.660 7.976 1.00 93.31 104 ILE A CA 1
ATOM 833 C C . ILE A 1 104 ? -3.086 -18.019 7.270 1.00 93.31 104 ILE A C 1
ATOM 835 O O . ILE A 1 104 ? -4.150 -18.336 6.748 1.00 93.31 104 ILE A O 1
ATOM 839 N N . GLY A 1 105 ? -2.032 -18.838 7.295 1.00 92.12 105 GLY A N 1
ATOM 840 C CA . GLY A 1 105 ? -2.098 -20.218 6.809 1.00 92.12 105 GLY A CA 1
ATOM 841 C C . GLY A 1 105 ? -0.892 -20.699 6.013 1.00 92.12 105 GLY A C 1
ATOM 842 O O . GLY A 1 105 ? -0.916 -21.843 5.570 1.00 92.12 105 GLY A O 1
ATOM 843 N N . TYR A 1 106 ? 0.148 -19.877 5.847 1.00 92.38 106 TYR A N 1
ATOM 844 C CA . TYR A 1 106 ? 1.388 -20.268 5.169 1.00 92.38 106 TYR A CA 1
ATOM 845 C C . TYR A 1 106 ? 2.062 -21.453 5.872 1.00 92.38 106 TYR A C 1
ATOM 847 O O . TYR A 1 106 ? 2.142 -21.489 7.103 1.00 92.38 106 TYR A O 1
ATOM 855 N N . LYS A 1 107 ? 2.572 -22.418 5.102 1.00 90.25 107 LYS A N 1
ATOM 856 C CA . LYS A 1 107 ? 3.152 -23.674 5.607 1.00 90.25 107 LYS A CA 1
ATOM 857 C C . LYS A 1 107 ? 4.572 -23.917 5.101 1.00 90.25 107 LYS A C 1
ATOM 859 O O . LYS A 1 107 ? 4.984 -25.069 4.990 1.00 90.25 107 LYS A O 1
ATOM 864 N N . ASN A 1 108 ? 5.333 -22.851 4.847 1.00 87.69 108 ASN A N 1
ATOM 865 C CA . ASN A 1 108 ? 6.693 -22.938 4.299 1.00 87.69 108 ASN A CA 1
ATOM 866 C C . ASN A 1 108 ? 6.743 -23.697 2.969 1.00 87.69 108 ASN A C 1
ATOM 868 O O . ASN A 1 108 ? 7.633 -24.514 2.737 1.00 87.69 108 ASN A O 1
ATOM 872 N N . GLU A 1 109 ? 5.767 -23.437 2.103 1.00 91.81 109 GLU A N 1
ATOM 873 C CA . GLU A 1 109 ? 5.726 -23.983 0.757 1.00 91.81 109 GLU A CA 1
ATOM 874 C C . GLU A 1 109 ? 7.006 -23.616 -0.013 1.00 91.81 109 GLU A C 1
ATOM 876 O O . GLU A 1 109 ? 7.443 -22.463 -0.028 1.00 91.81 109 GLU A O 1
ATOM 881 N N . THR A 1 110 ? 7.621 -24.601 -0.672 1.00 96.12 110 THR A N 1
ATOM 882 C CA . THR A 1 110 ? 8.774 -24.355 -1.541 1.00 96.12 110 THR A CA 1
ATOM 883 C C . THR A 1 110 ? 8.306 -23.645 -2.807 1.00 96.12 110 THR A C 1
ATOM 885 O O . THR A 1 110 ? 7.645 -24.231 -3.656 1.00 96.12 110 THR A O 1
ATOM 888 N N . THR A 1 111 ? 8.650 -22.367 -2.908 1.00 98.44 111 THR A N 1
ATOM 889 C CA . THR A 1 111 ? 8.374 -21.492 -4.051 1.00 98.44 111 THR A CA 1
ATOM 890 C C . THR A 1 111 ? 9.529 -20.516 -4.228 1.00 98.44 111 THR A C 1
ATOM 892 O O . THR A 1 111 ? 10.337 -20.346 -3.303 1.00 98.44 111 THR A O 1
ATOM 895 N N . VAL A 1 112 ? 9.610 -19.852 -5.382 1.00 98.75 112 VAL A N 1
ATOM 896 C CA . VAL A 1 112 ? 10.605 -18.802 -5.625 1.00 98.75 112 VAL A CA 1
ATOM 897 C C . VAL A 1 112 ? 10.583 -17.777 -4.497 1.00 98.75 112 VAL A C 1
ATOM 899 O O . VAL A 1 112 ? 9.535 -17.233 -4.132 1.00 98.75 112 VAL A O 1
ATOM 902 N N . SER A 1 113 ? 11.758 -17.529 -3.926 1.00 98.56 113 SER A N 1
ATOM 903 C CA . SER A 1 113 ? 11.895 -16.685 -2.748 1.00 98.56 113 SER A CA 1
ATOM 904 C C . SER A 1 113 ? 13.286 -16.085 -2.637 1.00 98.56 113 SER A C 1
ATOM 906 O O . SER A 1 113 ? 14.262 -16.614 -3.170 1.00 98.56 113 SER A O 1
ATOM 908 N N . TRP A 1 114 ? 13.397 -14.952 -1.954 1.00 98.62 114 TRP A N 1
ATOM 909 C CA . TRP A 1 114 ? 14.666 -14.245 -1.791 1.00 98.62 114 TRP A CA 1
ATOM 910 C C . TRP A 1 114 ? 14.691 -13.409 -0.524 1.00 98.62 114 TRP A C 1
ATOM 912 O O . TRP A 1 114 ? 13.666 -13.097 0.075 1.00 98.62 114 TRP A O 1
ATOM 922 N N . THR A 1 115 ? 15.890 -13.003 -0.126 1.00 97.31 115 THR A N 1
ATOM 923 C CA . THR A 1 115 ? 16.119 -12.155 1.040 1.00 97.31 115 THR A CA 1
ATOM 924 C C . THR A 1 115 ? 16.960 -10.937 0.690 1.00 97.31 115 THR A C 1
ATOM 926 O O . THR A 1 115 ? 17.784 -10.943 -0.224 1.00 97.31 115 THR A O 1
ATOM 929 N N . SER A 1 116 ? 16.780 -9.872 1.468 1.00 92.88 116 SER A N 1
ATOM 930 C CA . SER A 1 116 ? 17.741 -8.768 1.502 1.00 92.88 116 SER A CA 1
ATOM 931 C C . SER A 1 116 ? 19.001 -9.109 2.309 1.00 92.88 116 SER A C 1
ATOM 933 O O . SER A 1 116 ? 19.939 -8.325 2.310 1.00 92.88 116 SER A O 1
ATOM 935 N N . GLY A 1 117 ? 19.038 -10.229 3.036 1.00 87.62 117 GLY A N 1
ATOM 936 C CA . GLY A 1 117 ? 20.089 -10.576 3.997 1.00 87.62 117 GLY A CA 1
ATOM 937 C C . GLY A 1 117 ? 19.910 -9.931 5.375 1.00 87.62 117 GLY A C 1
ATOM 938 O O . GLY A 1 117 ? 20.754 -10.113 6.249 1.00 87.62 117 GLY A O 1
ATOM 939 N N . LYS A 1 118 ? 18.832 -9.167 5.588 1.00 86.00 118 LYS A N 1
ATOM 940 C CA . LYS A 1 118 ? 18.450 -8.690 6.922 1.00 86.00 118 LYS A CA 1
ATOM 941 C C . LYS A 1 118 ? 17.694 -9.788 7.690 1.00 86.00 118 LYS A C 1
ATOM 943 O O . LYS A 1 118 ? 16.894 -10.485 7.063 1.00 86.00 118 LYS A O 1
ATOM 948 N N . PRO A 1 119 ? 17.890 -9.910 9.018 1.00 81.12 119 PRO A N 1
ATOM 949 C CA . PRO A 1 119 ? 17.168 -10.879 9.845 1.00 81.12 119 PRO A CA 1
ATOM 950 C C . PRO A 1 119 ? 15.650 -10.757 9.685 1.00 81.12 119 PRO A C 1
ATOM 952 O O . PRO A 1 119 ? 15.131 -9.640 9.621 1.00 81.12 119 PRO A O 1
ATOM 955 N N . GLY A 1 120 ? 14.969 -11.897 9.545 1.00 81.69 120 GLY A N 1
ATOM 956 C CA . GLY A 1 120 ? 13.512 -11.965 9.414 1.00 81.69 120 GLY A CA 1
ATOM 957 C C . GLY A 1 120 ? 12.926 -11.396 8.127 1.00 81.69 120 GLY A C 1
ATOM 958 O O . GLY A 1 120 ? 11.708 -11.293 8.025 1.00 81.69 120 GLY A O 1
ATOM 959 N N . ARG A 1 121 ? 13.755 -10.984 7.154 1.00 90.62 121 ARG A N 1
ATOM 960 C CA . ARG A 1 121 ? 13.280 -10.327 5.929 1.00 90.62 121 ARG A CA 1
ATOM 961 C C . ARG A 1 121 ? 13.423 -11.210 4.708 1.00 90.62 121 ARG A C 1
ATOM 963 O O . ARG A 1 121 ? 14.547 -11.488 4.283 1.00 90.62 121 ARG A O 1
ATOM 970 N N . PHE A 1 122 ? 12.311 -11.575 4.092 1.00 96.31 122 PHE A N 1
ATOM 971 C CA . PHE A 1 122 ? 12.300 -12.334 2.848 1.00 96.31 122 PHE A CA 1
ATOM 972 C C . PHE A 1 122 ? 11.000 -12.111 2.078 1.00 96.31 122 PHE A C 1
ATOM 974 O O . PHE A 1 122 ? 10.019 -11.616 2.624 1.00 96.31 122 PHE A O 1
ATOM 981 N N . GLN A 1 123 ? 11.003 -12.481 0.804 1.00 98.56 123 GLN A N 1
ATOM 982 C CA . GLN A 1 123 ? 9.815 -12.468 -0.038 1.00 98.56 123 GLN A CA 1
ATOM 983 C C . GLN A 1 123 ? 9.608 -13.835 -0.661 1.00 98.56 123 GLN A C 1
ATOM 985 O O . GLN A 1 123 ? 10.582 -14.530 -0.950 1.00 98.56 123 GLN A O 1
ATOM 990 N N . VAL A 1 124 ? 8.348 -14.195 -0.875 1.00 98.75 124 VAL A N 1
ATOM 991 C CA . VAL A 1 124 ? 7.932 -15.425 -1.559 1.00 98.75 124 VAL A CA 1
ATOM 992 C C . VAL A 1 124 ? 6.937 -15.084 -2.660 1.00 98.75 124 VAL A C 1
ATOM 994 O O . VAL A 1 124 ? 6.160 -14.133 -2.519 1.00 98.75 124 VAL A O 1
ATOM 997 N N . LEU A 1 125 ? 6.958 -15.852 -3.749 1.00 98.81 125 LEU A N 1
ATOM 998 C CA . LEU A 1 125 ? 6.016 -15.701 -4.855 1.00 98.81 125 LEU A CA 1
ATOM 999 C C . LEU A 1 125 ? 4.945 -16.778 -4.846 1.00 98.81 125 LEU A C 1
ATOM 1001 O O . LEU A 1 125 ? 5.213 -17.936 -4.540 1.00 98.81 125 LEU A O 1
ATOM 1005 N N . PHE A 1 126 ? 3.751 -16.392 -5.272 1.00 98.75 126 PHE A N 1
ATOM 1006 C CA . PHE A 1 126 ? 2.674 -17.312 -5.595 1.00 98.75 126 PHE A CA 1
ATOM 1007 C C . PHE A 1 126 ? 2.020 -16.914 -6.909 1.00 98.75 126 PHE A C 1
ATOM 1009 O O . PHE A 1 126 ? 1.836 -15.733 -7.192 1.00 98.75 126 PHE A O 1
ATOM 1016 N N . GLN A 1 127 ? 1.632 -17.905 -7.695 1.00 98.62 127 GLN A N 1
ATOM 1017 C CA . GLN A 1 127 ? 0.902 -17.721 -8.936 1.00 98.62 127 GLN A CA 1
ATOM 1018 C C . GLN A 1 127 ? -0.599 -17.804 -8.643 1.00 98.62 127 GLN A C 1
ATOM 1020 O O . GLN A 1 127 ? -1.093 -18.843 -8.202 1.00 98.62 127 GLN A O 1
ATOM 1025 N N . ILE A 1 128 ? -1.340 -16.718 -8.876 1.00 98.50 128 ILE A N 1
ATOM 1026 C CA . ILE A 1 128 ? -2.802 -16.728 -8.761 1.00 98.50 128 ILE A CA 1
ATOM 1027 C C . ILE A 1 128 ? -3.382 -17.543 -9.930 1.00 98.50 128 ILE A C 1
ATOM 1029 O O . ILE A 1 128 ? -3.042 -17.254 -11.082 1.00 98.50 128 ILE A O 1
ATOM 1033 N N . PRO A 1 129 ? -4.252 -18.541 -9.675 1.00 97.88 129 PRO A N 1
ATOM 1034 C CA . PRO A 1 129 ? -4.913 -19.295 -10.735 1.00 97.88 129 PRO A CA 1
ATOM 1035 C C . PRO A 1 129 ? -5.769 -18.402 -11.632 1.00 97.88 129 PRO A C 1
ATOM 1037 O O . PRO A 1 129 ? -6.485 -17.527 -11.142 1.00 97.88 129 PRO A O 1
ATOM 1040 N N . ASP A 1 130 ? -5.787 -18.690 -12.933 1.00 95.88 130 ASP A N 1
ATOM 1041 C CA . ASP A 1 130 ? -6.568 -17.954 -13.938 1.00 95.88 130 ASP A CA 1
ATOM 1042 C C . ASP A 1 130 ? -8.039 -17.788 -13.571 1.00 95.88 130 ASP A C 1
ATOM 1044 O O . ASP A 1 130 ? -8.605 -16.705 -13.724 1.00 95.88 130 ASP A O 1
ATOM 1048 N N . SER A 1 131 ? -8.638 -18.837 -13.009 1.00 95.56 131 SER A N 1
ATOM 1049 C CA . SER A 1 131 ? -10.029 -18.838 -12.556 1.00 95.56 131 SER A CA 1
ATOM 1050 C C . SER A 1 131 ? -10.320 -17.826 -11.443 1.00 95.56 131 SER A C 1
ATOM 1052 O O . SER A 1 131 ? -11.481 -17.503 -11.213 1.00 95.56 131 SER A O 1
ATOM 1054 N N . HIS A 1 132 ? -9.291 -17.334 -10.750 1.00 95.31 132 HIS A N 1
ATOM 1055 C CA . HIS A 1 132 ? -9.407 -16.433 -9.608 1.00 95.31 132 HIS A CA 1
ATOM 1056 C C . HIS A 1 132 ? -8.908 -15.007 -9.905 1.00 95.31 132 HIS A C 1
ATOM 1058 O O . HIS A 1 132 ? -9.270 -14.063 -9.201 1.00 95.31 132 HIS A O 1
ATOM 1064 N N . ARG A 1 133 ? -8.135 -14.808 -10.983 1.00 95.00 133 ARG A N 1
ATOM 1065 C CA . ARG A 1 133 ? -7.549 -13.501 -11.346 1.00 95.00 133 ARG A CA 1
ATOM 1066 C C . ARG A 1 133 ? -8.590 -12.388 -11.497 1.00 95.00 133 ARG A C 1
ATOM 1068 O O . ARG A 1 133 ? -8.370 -11.266 -11.044 1.00 95.00 133 ARG A O 1
ATOM 1075 N N . GLN A 1 134 ? -9.766 -12.703 -12.045 1.00 90.62 134 GLN A N 1
ATOM 1076 C CA . GLN A 1 134 ? -10.840 -11.723 -12.236 1.00 90.62 134 GLN A CA 1
ATOM 1077 C C . GLN A 1 134 ? -11.366 -11.129 -10.917 1.00 90.62 134 GLN A C 1
ATOM 1079 O O . GLN A 1 134 ? -11.735 -9.951 -10.892 1.00 90.62 134 GLN A O 1
ATOM 1084 N N . ASN A 1 135 ? -11.367 -11.903 -9.827 1.00 91.06 135 ASN A N 1
ATOM 1085 C CA . ASN A 1 135 ? -11.803 -11.432 -8.508 1.00 91.06 135 ASN A CA 1
ATOM 1086 C C . ASN A 1 135 ? -10.808 -10.426 -7.913 1.00 91.06 135 ASN A C 1
ATOM 1088 O O . ASN A 1 135 ? -11.193 -9.517 -7.183 1.00 91.06 135 ASN A O 1
ATOM 1092 N N . LEU A 1 136 ? -9.533 -10.544 -8.289 1.00 93.62 136 LEU A N 1
ATOM 1093 C CA . LEU A 1 136 ? -8.432 -9.730 -7.780 1.00 93.62 136 LEU A CA 1
ATOM 1094 C C . LEU A 1 136 ? -7.995 -8.617 -8.744 1.00 93.62 136 LEU A C 1
ATOM 1096 O O . LEU A 1 136 ? -6.994 -7.944 -8.492 1.00 93.62 136 LEU A O 1
ATOM 1100 N N . LYS A 1 137 ? -8.744 -8.358 -9.825 1.00 91.06 137 LYS A N 1
ATOM 1101 C CA . LYS A 1 137 ? -8.393 -7.342 -10.840 1.00 91.06 137 LYS A CA 1
ATOM 1102 C C . LYS A 1 137 ? -8.145 -5.944 -10.247 1.00 91.06 137 LYS A C 1
ATOM 1104 O O . LYS A 1 137 ? -7.306 -5.189 -10.736 1.00 91.06 137 LYS A O 1
ATOM 1109 N N . ASP A 1 138 ? -8.848 -5.610 -9.163 1.00 90.44 138 ASP A N 1
ATOM 1110 C CA . ASP A 1 138 ? -8.753 -4.319 -8.471 1.00 90.44 138 ASP A CA 1
ATOM 1111 C C . ASP A 1 138 ? -7.828 -4.375 -7.240 1.00 90.44 138 ASP A C 1
ATOM 1113 O O . ASP A 1 138 ? -7.404 -3.339 -6.724 1.00 90.44 138 ASP A O 1
ATOM 1117 N N . PHE A 1 139 ? -7.413 -5.571 -6.814 1.00 94.12 139 PHE A N 1
ATOM 1118 C CA . PHE A 1 139 ? -6.486 -5.743 -5.701 1.00 94.12 139 PHE A CA 1
ATOM 1119 C C . PHE A 1 139 ? -5.071 -5.315 -6.110 1.00 94.12 139 PHE A C 1
ATOM 1121 O O . PHE A 1 139 ? -4.513 -5.803 -7.091 1.00 94.12 139 PHE A O 1
ATOM 1128 N N . ARG A 1 140 ? -4.493 -4.366 -5.369 1.00 94.19 140 ARG A N 1
ATOM 1129 C CA . ARG A 1 140 ? -3.154 -3.813 -5.636 1.00 94.19 140 ARG A CA 1
ATOM 1130 C C . ARG A 1 140 ? -2.135 -4.327 -4.639 1.00 94.19 140 ARG A C 1
ATOM 1132 O O . ARG A 1 140 ? -1.199 -5.040 -4.981 1.00 94.19 140 ARG A O 1
ATOM 1139 N N . ARG A 1 141 ? -2.329 -3.940 -3.382 1.00 95.50 141 ARG A N 1
ATOM 1140 C CA . ARG A 1 141 ? -1.489 -4.340 -2.263 1.00 95.50 141 ARG A CA 1
ATOM 1141 C C . ARG A 1 141 ? -2.217 -4.164 -0.941 1.00 95.50 141 ARG A C 1
ATOM 1143 O O . ARG A 1 141 ? -3.082 -3.294 -0.829 1.00 95.50 141 ARG A O 1
ATOM 1150 N N . LYS A 1 142 ? -1.804 -4.914 0.075 1.00 96.06 142 LYS A N 1
ATOM 1151 C CA . LYS A 1 142 ? -2.274 -4.760 1.457 1.00 96.06 142 LYS A CA 1
ATOM 1152 C C . LYS A 1 142 ? -1.114 -4.986 2.413 1.00 96.06 142 LYS A C 1
ATOM 1154 O O . LYS A 1 142 ? -0.404 -5.978 2.292 1.00 96.06 142 LYS A O 1
ATOM 1159 N N . VAL A 1 143 ? -0.954 -4.076 3.370 1.00 95.94 143 VAL A N 1
ATOM 1160 C CA . VAL A 1 143 ? -0.024 -4.239 4.492 1.00 95.94 143 VAL A CA 1
ATOM 1161 C C . VAL A 1 143 ? -0.815 -4.710 5.705 1.00 95.94 143 VAL A C 1
ATOM 1163 O O . VAL A 1 143 ? -1.812 -4.091 6.077 1.00 95.94 143 VAL A O 1
ATOM 1166 N N . ILE A 1 144 ? -0.349 -5.787 6.321 1.00 93.75 144 ILE A N 1
ATOM 1167 C CA . ILE A 1 144 ? -0.872 -6.372 7.546 1.00 93.75 144 ILE A CA 1
ATOM 1168 C C . ILE A 1 144 ? 0.184 -6.189 8.633 1.00 93.75 144 ILE A C 1
ATOM 1170 O O . ILE A 1 144 ? 1.323 -6.632 8.504 1.00 93.75 144 ILE A O 1
ATOM 1174 N N . THR A 1 145 ? -0.199 -5.515 9.712 1.00 93.56 145 THR A N 1
ATOM 1175 C CA . THR A 1 145 ? 0.640 -5.339 10.908 1.00 93.56 145 THR A CA 1
ATOM 1176 C C . THR A 1 145 ? 0.020 -5.961 12.155 1.00 93.56 145 THR A C 1
ATOM 1178 O O . THR A 1 145 ? 0.648 -5.979 13.210 1.00 93.56 145 THR A O 1
ATOM 1181 N N . GLN A 1 146 ? -1.205 -6.476 12.039 1.00 91.62 146 GLN A N 1
ATOM 1182 C CA . GLN A 1 146 ? -1.925 -7.199 13.078 1.00 91.62 146 GLN A CA 1
ATOM 1183 C C . GLN A 1 146 ? -2.822 -8.259 12.436 1.00 91.62 146 GLN A C 1
ATOM 1185 O O . GLN A 1 146 ? -3.447 -7.990 11.409 1.00 91.62 146 GLN A O 1
ATOM 1190 N N . TRP A 1 147 ? -2.927 -9.432 13.056 1.00 87.75 147 TRP A N 1
ATOM 1191 C CA . TRP A 1 147 ? -3.870 -10.473 12.646 1.00 87.75 147 TRP A CA 1
ATOM 1192 C C . TRP A 1 147 ? -4.166 -11.417 13.811 1.00 87.75 147 TRP A C 1
ATOM 1194 O O . TRP A 1 147 ? -3.242 -11.972 14.399 1.00 87.75 147 TRP A O 1
ATOM 1204 N N . GLU A 1 148 ? -5.444 -11.600 14.154 1.00 87.88 148 GLU A N 1
ATOM 1205 C CA . GLU A 1 148 ? -5.903 -12.582 15.157 1.00 87.88 148 GLU A CA 1
ATOM 1206 C C . GLU A 1 148 ? -5.091 -12.599 16.468 1.00 87.88 148 GLU A C 1
ATOM 1208 O O . GLU A 1 148 ? -4.602 -13.637 16.929 1.00 87.88 148 GLU A O 1
ATOM 1213 N N . GLY A 1 149 ? -4.930 -11.417 17.069 1.00 81.31 149 GLY A N 1
ATOM 1214 C CA . GLY A 1 149 ? -4.218 -11.240 18.337 1.00 81.31 149 GLY A CA 1
ATOM 1215 C C . GLY A 1 149 ? -2.691 -11.215 18.222 1.00 81.31 149 GLY A C 1
ATOM 1216 O O . GLY A 1 149 ? -2.020 -11.025 19.232 1.00 81.31 149 GLY A O 1
ATOM 1217 N N . LEU A 1 150 ? -2.136 -11.374 17.019 1.00 74.69 150 LEU A N 1
ATOM 1218 C CA . LEU A 1 150 ? -0.725 -11.126 16.730 1.00 74.69 150 LEU A CA 1
ATOM 1219 C C . LEU A 1 150 ? -0.527 -9.693 16.238 1.00 74.69 150 LEU A C 1
ATOM 1221 O O . LEU A 1 150 ? -1.400 -9.124 15.580 1.00 74.69 150 LEU A O 1
ATOM 1225 N N . GLU A 1 151 ? 0.635 -9.123 16.539 1.00 90.62 151 GLU A N 1
ATOM 1226 C CA . GLU A 1 151 ? 0.986 -7.747 16.206 1.00 90.62 151 GLU A CA 1
ATOM 1227 C C . GLU A 1 151 ? 2.481 -7.628 15.876 1.00 90.62 151 GLU A C 1
ATOM 1229 O O . GLU A 1 151 ? 3.325 -8.176 16.586 1.00 90.62 151 GLU A O 1
ATOM 1234 N N . CYS A 1 152 ? 2.802 -6.893 14.808 1.00 86.81 152 CYS A N 1
ATOM 1235 C CA . CYS A 1 152 ? 4.172 -6.581 14.413 1.00 86.81 152 CYS A CA 1
ATOM 1236 C C . CYS A 1 152 ? 4.852 -5.619 15.397 1.00 86.81 152 CYS A C 1
ATOM 1238 O O . CYS A 1 152 ? 4.217 -4.756 16.010 1.00 86.81 152 CYS A O 1
ATOM 1240 N N . ALA A 1 153 ? 6.180 -5.700 15.462 1.00 83.00 153 ALA A N 1
ATOM 1241 C CA . ALA A 1 153 ? 7.017 -4.829 16.266 1.00 83.00 153 ALA A CA 1
ATOM 1242 C C . ALA A 1 153 ? 6.798 -3.349 15.927 1.00 83.00 153 ALA A C 1
ATOM 1244 O O . ALA A 1 153 ? 6.670 -2.938 14.765 1.00 83.00 153 ALA A O 1
ATOM 1245 N N . LYS A 1 154 ? 6.814 -2.527 16.976 1.00 91.56 154 LYS A N 1
ATOM 1246 C CA . LYS A 1 154 ? 6.680 -1.074 16.900 1.00 91.56 154 LYS A CA 1
ATOM 1247 C C . LYS A 1 154 ? 7.864 -0.411 17.577 1.00 91.56 154 LYS A C 1
ATOM 1249 O O . LYS A 1 154 ? 8.303 -0.849 18.635 1.00 91.56 154 LYS A O 1
ATOM 1254 N N . THR A 1 155 ? 8.311 0.698 17.007 1.00 86.31 155 THR A N 1
ATOM 1255 C CA . THR A 1 155 ? 9.155 1.661 17.711 1.00 86.31 155 THR A CA 1
ATOM 1256 C C . THR A 1 155 ? 8.310 2.836 18.173 1.00 86.31 155 THR A C 1
ATOM 1258 O O . THR A 1 155 ? 7.305 3.185 17.545 1.00 86.31 155 THR A O 1
ATOM 1261 N N . THR A 1 156 ? 8.731 3.447 19.271 1.00 89.38 156 THR A N 1
ATOM 1262 C CA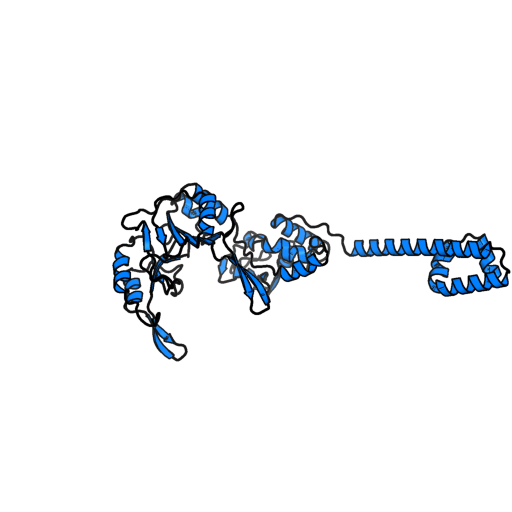 . THR A 1 156 ? 8.137 4.668 19.790 1.00 89.38 156 THR A CA 1
ATOM 1263 C C . THR A 1 156 ? 9.219 5.729 19.864 1.00 89.38 156 THR A C 1
ATOM 1265 O O . THR A 1 156 ? 10.207 5.565 20.574 1.00 89.38 156 THR A O 1
ATOM 1268 N N . GLU A 1 157 ? 9.025 6.823 19.139 1.00 87.31 157 GLU A N 1
ATOM 1269 C CA . GLU A 1 157 ? 9.972 7.931 19.085 1.00 87.31 157 GLU A CA 1
ATOM 1270 C C . GLU A 1 157 ? 9.286 9.227 19.507 1.00 87.31 157 GLU A C 1
ATOM 1272 O O . GLU A 1 157 ? 8.099 9.442 19.255 1.00 87.31 157 GLU A O 1
ATOM 1277 N N . VAL A 1 158 ? 10.034 10.115 20.157 1.00 81.56 158 VAL A N 1
ATOM 1278 C CA . VAL A 1 158 ? 9.552 11.461 20.463 1.00 81.56 158 VAL A CA 1
ATOM 1279 C C . VAL A 1 158 ? 9.822 12.336 19.244 1.00 81.56 158 VAL A C 1
ATOM 1281 O O . VAL A 1 158 ? 10.967 12.611 18.893 1.00 81.56 158 VAL A O 1
ATOM 1284 N N . GLY A 1 159 ? 8.754 12.757 18.571 1.00 77.12 159 GLY A N 1
ATOM 1285 C CA . GLY A 1 159 ? 8.825 13.683 17.453 1.00 77.12 159 GLY A CA 1
ATOM 1286 C C . GLY A 1 159 ? 9.397 15.037 17.873 1.00 77.12 159 GLY A C 1
ATOM 1287 O O . GLY A 1 159 ? 9.386 15.411 19.045 1.00 77.12 159 GLY A O 1
ATOM 1288 N N . LYS A 1 160 ? 9.845 15.829 16.892 1.00 73.69 160 LYS A N 1
ATOM 1289 C CA . LYS A 1 160 ? 10.455 17.161 17.107 1.00 73.69 160 LYS A CA 1
ATOM 1290 C C . LYS A 1 160 ? 9.578 18.151 17.893 1.00 73.69 160 LYS A C 1
ATOM 1292 O O . LYS A 1 160 ? 10.076 19.155 18.380 1.00 73.69 160 LYS A O 1
ATOM 1297 N N . ASN A 1 161 ? 8.281 17.880 18.003 1.00 78.25 161 ASN A N 1
ATOM 1298 C CA . ASN A 1 161 ? 7.290 18.654 18.750 1.00 78.25 161 ASN A CA 1
ATOM 1299 C C . ASN A 1 161 ? 7.000 18.088 20.157 1.00 78.25 161 ASN A C 1
ATOM 1301 O O . ASN A 1 161 ? 5.995 18.458 20.759 1.00 78.25 161 ASN A O 1
ATOM 1305 N N . GLY A 1 162 ? 7.807 17.145 20.651 1.00 78.00 162 GLY A N 1
ATOM 1306 C CA . GLY A 1 162 ? 7.568 16.449 21.917 1.00 78.00 162 GLY A CA 1
ATOM 1307 C C . GLY A 1 162 ? 6.446 15.404 21.860 1.00 78.00 162 GLY A C 1
ATOM 1308 O O . GLY A 1 162 ? 6.147 14.784 22.878 1.00 78.00 162 GLY A O 1
ATOM 1309 N N . LYS A 1 163 ? 5.811 15.182 20.697 1.00 78.06 163 LYS A N 1
ATOM 1310 C CA . LYS A 1 163 ? 4.738 14.191 20.538 1.00 78.06 163 LYS A CA 1
ATOM 1311 C C . LYS A 1 163 ? 5.329 12.804 20.332 1.00 78.06 163 LYS A C 1
ATOM 1313 O O . LYS A 1 163 ? 6.123 12.592 19.422 1.00 78.06 163 LYS A O 1
ATOM 1318 N N . THR A 1 164 ? 4.878 11.847 21.127 1.00 85.88 164 THR A N 1
ATOM 1319 C CA . THR A 1 164 ? 5.192 10.433 20.940 1.00 85.88 164 THR A CA 1
ATOM 1320 C C . THR A 1 164 ? 4.550 9.907 19.652 1.00 85.88 164 THR A C 1
ATOM 1322 O O . THR A 1 164 ? 3.340 10.031 19.455 1.00 85.88 164 THR A O 1
ATOM 1325 N N . ILE A 1 165 ? 5.364 9.333 18.771 1.00 84.06 165 ILE A N 1
ATOM 1326 C CA . ILE A 1 165 ? 4.966 8.712 17.510 1.00 84.06 165 ILE A CA 1
ATOM 1327 C C . ILE A 1 165 ? 5.312 7.231 17.614 1.00 84.06 165 ILE A C 1
ATOM 1329 O O . ILE A 1 165 ? 6.478 6.869 17.751 1.00 84.06 165 ILE A O 1
ATOM 1333 N N . THR A 1 166 ? 4.297 6.378 17.530 1.00 84.81 166 THR A N 1
ATOM 1334 C CA . THR A 1 166 ? 4.484 4.930 17.436 1.00 84.81 166 THR A CA 1
ATOM 1335 C C . THR A 1 166 ? 4.381 4.514 15.975 1.00 84.81 166 THR A C 1
ATOM 1337 O O . THR A 1 166 ? 3.408 4.851 15.300 1.00 84.81 166 THR A O 1
ATOM 1340 N N . LYS A 1 167 ? 5.382 3.787 15.479 1.00 89.00 167 LYS A N 1
ATOM 1341 C CA . LYS A 1 167 ? 5.454 3.318 14.094 1.00 89.00 167 LYS A CA 1
ATOM 1342 C C . LYS A 1 167 ? 5.798 1.834 14.067 1.00 89.00 167 LYS A C 1
ATOM 1344 O O . LYS A 1 167 ? 6.719 1.407 14.757 1.00 89.00 167 LYS A O 1
ATOM 1349 N N . TYR A 1 168 ? 5.093 1.070 13.238 1.00 87.44 168 TYR A N 1
ATOM 1350 C CA . TYR A 1 168 ? 5.491 -0.298 12.918 1.00 87.44 168 TYR A CA 1
ATOM 1351 C C . TYR A 1 168 ? 6.845 -0.301 12.206 1.00 87.44 168 TYR A C 1
ATOM 1353 O O . TYR A 1 168 ? 7.044 0.428 11.229 1.00 87.44 168 TYR A O 1
ATOM 1361 N N . ILE A 1 169 ? 7.779 -1.084 12.735 1.00 87.31 169 ILE A N 1
ATOM 1362 C CA . ILE A 1 169 ? 9.105 -1.287 12.134 1.00 87.31 169 ILE A CA 1
ATOM 1363 C C . ILE A 1 169 ? 9.176 -2.577 11.317 1.00 87.31 169 ILE A C 1
ATOM 1365 O O . ILE A 1 169 ? 10.061 -2.685 10.466 1.00 87.31 169 ILE A O 1
ATOM 1369 N N . ASP A 1 170 ? 8.203 -3.462 11.545 1.00 88.81 170 ASP A N 1
ATOM 1370 C CA . ASP A 1 170 ? 7.980 -4.689 10.798 1.00 88.81 170 ASP A CA 1
ATOM 1371 C C . ASP A 1 170 ? 6.595 -4.682 10.130 1.00 88.81 170 ASP A C 1
ATOM 1373 O O . ASP A 1 170 ? 5.682 -3.968 10.562 1.00 88.81 170 ASP A O 1
ATOM 1377 N N . GLY A 1 171 ? 6.404 -5.510 9.104 1.00 92.38 171 GLY A N 1
ATOM 1378 C CA . GLY A 1 171 ? 5.121 -5.639 8.413 1.00 92.38 171 GLY A CA 1
ATOM 1379 C C . GLY A 1 171 ? 5.066 -6.816 7.446 1.00 92.38 171 GLY A C 1
ATOM 1380 O O . GLY A 1 171 ? 6.094 -7.298 6.984 1.00 92.38 171 GLY A O 1
ATOM 1381 N N . LEU A 1 172 ? 3.853 -7.267 7.137 1.00 97.19 172 LEU A N 1
ATOM 1382 C CA . LEU A 1 172 ? 3.591 -8.268 6.108 1.00 97.19 172 LEU A CA 1
ATOM 1383 C C . LEU A 1 172 ? 2.854 -7.599 4.946 1.00 97.19 172 LEU A C 1
ATOM 1385 O O . LEU A 1 172 ? 1.727 -7.140 5.124 1.00 97.19 172 LEU A O 1
ATOM 1389 N N . GLU A 1 173 ? 3.464 -7.504 3.767 1.00 98.06 173 GLU A N 1
ATOM 1390 C CA . GLU A 1 173 ? 2.849 -6.851 2.604 1.00 98.06 173 GLU A CA 1
ATOM 1391 C C . GLU A 1 173 ? 2.550 -7.855 1.489 1.00 98.06 173 GLU A C 1
ATOM 1393 O O . GLU A 1 173 ? 3.436 -8.532 0.987 1.00 98.06 173 GLU A O 1
ATOM 1398 N N . PHE A 1 174 ? 1.296 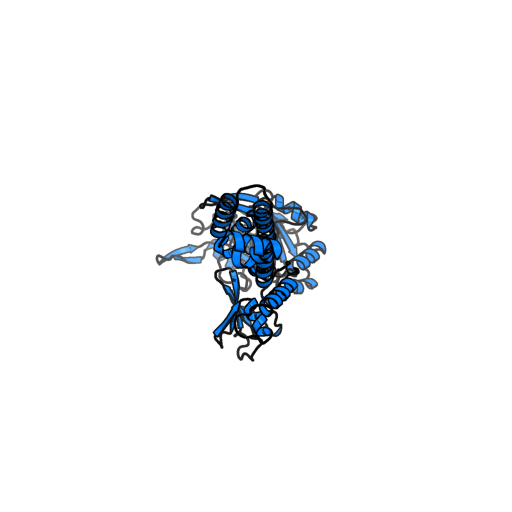-7.900 1.053 1.00 98.44 174 PHE A N 1
ATOM 1399 C CA . PHE A 1 174 ? 0.858 -8.636 -0.130 1.00 98.44 174 PHE A CA 1
ATOM 1400 C C . PHE A 1 174 ? 0.862 -7.675 -1.3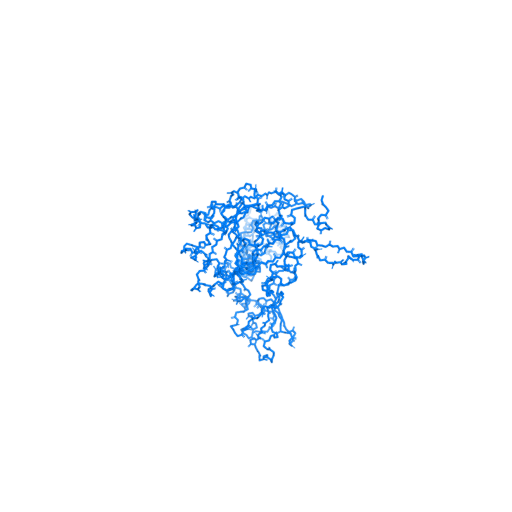19 1.00 98.44 174 PHE A C 1
ATOM 1402 O O . PHE A 1 174 ? 0.228 -6.622 -1.240 1.00 98.44 174 PHE A O 1
ATOM 1409 N N . ARG A 1 175 ? 1.568 -8.011 -2.402 1.00 98.38 175 ARG A N 1
ATOM 1410 C CA . ARG A 1 175 ? 1.755 -7.183 -3.606 1.00 98.38 175 ARG A CA 1
ATOM 1411 C C . ARG A 1 175 ? 1.261 -7.929 -4.846 1.00 98.38 175 ARG A C 1
ATOM 1413 O O . ARG A 1 175 ? 1.801 -8.980 -5.179 1.00 98.38 175 ARG A O 1
ATOM 1420 N N . TYR A 1 176 ? 0.245 -7.379 -5.508 1.00 97.88 176 TYR A N 1
ATOM 1421 C CA . TYR A 1 176 ? -0.381 -7.918 -6.717 1.00 97.88 176 TYR A CA 1
ATOM 1422 C C . TYR A 1 176 ? -0.338 -6.878 -7.849 1.00 97.88 176 TYR A C 1
ATOM 1424 O O . TYR A 1 176 ? 0.735 -6.577 -8.351 1.00 97.88 176 TYR A O 1
ATOM 1432 N N . ASN A 1 177 ? -1.458 -6.282 -8.266 1.00 95.81 177 ASN A N 1
ATOM 1433 C CA . ASN A 1 177 ? -1.451 -5.351 -9.396 1.00 95.81 177 ASN A CA 1
ATOM 1434 C C . ASN A 1 177 ? -0.777 -4.007 -9.071 1.00 95.81 177 ASN A C 1
ATOM 1436 O O . ASN A 1 177 ? -0.903 -3.471 -7.970 1.00 95.81 177 ASN A O 1
ATOM 1440 N N . GLU A 1 178 ? -0.107 -3.428 -10.075 1.00 95.00 178 GLU A N 1
ATOM 1441 C CA . GLU A 1 178 ? 0.565 -2.112 -10.018 1.00 95.00 178 GLU A CA 1
ATOM 1442 C C . GLU A 1 178 ? 1.606 -1.978 -8.887 1.00 95.00 178 GLU A C 1
ATOM 1444 O O . GLU A 1 178 ? 1.968 -0.873 -8.474 1.00 95.00 178 GLU A O 1
ATOM 1449 N N . ALA A 1 179 ? 2.105 -3.108 -8.390 1.00 97.06 179 ALA A N 1
ATOM 1450 C CA . ALA A 1 179 ? 3.177 -3.183 -7.416 1.00 97.06 179 ALA A CA 1
ATOM 1451 C C . ALA A 1 179 ? 4.446 -3.761 -8.057 1.00 97.06 179 ALA A C 1
ATOM 1453 O O . ALA A 1 179 ? 4.424 -4.355 -9.138 1.00 97.06 179 ALA A O 1
ATOM 1454 N N . GLN A 1 180 ? 5.577 -3.575 -7.379 1.00 97.56 180 GLN A N 1
ATOM 1455 C CA . GLN A 1 180 ? 6.820 -4.243 -7.739 1.00 97.56 180 GLN A CA 1
ATOM 1456 C C . GLN A 1 180 ? 7.519 -4.786 -6.507 1.00 97.56 180 GLN A C 1
ATOM 1458 O O . GLN A 1 180 ? 7.382 -4.228 -5.414 1.00 97.56 180 GLN A O 1
ATOM 1463 N N . SER A 1 181 ? 8.313 -5.822 -6.727 1.00 98.12 181 SER A N 1
ATOM 1464 C CA . SER A 1 181 ? 9.269 -6.311 -5.753 1.00 98.12 181 SER A CA 1
ATOM 1465 C C . SER A 1 181 ? 10.663 -6.387 -6.360 1.00 98.12 181 SER A C 1
ATOM 1467 O O . SER A 1 181 ? 10.860 -6.992 -7.410 1.00 98.12 181 SER A O 1
ATOM 1469 N N . VAL A 1 182 ? 11.644 -5.792 -5.681 1.00 98.25 182 VAL A N 1
ATOM 1470 C CA . VAL A 1 182 ? 13.045 -5.838 -6.114 1.00 98.25 182 VAL A CA 1
ATOM 1471 C C . VAL A 1 182 ? 13.574 -7.255 -5.942 1.00 98.25 182 VAL A C 1
ATOM 1473 O O . VAL A 1 182 ? 13.496 -7.796 -4.837 1.00 98.25 182 VAL A O 1
ATOM 1476 N N . ILE A 1 183 ? 14.118 -7.824 -7.017 1.00 98.44 183 ILE A N 1
ATOM 1477 C CA . ILE A 1 183 ? 14.610 -9.205 -7.054 1.00 98.44 183 ILE A CA 1
ATOM 1478 C C . ILE A 1 183 ? 16.144 -9.256 -7.179 1.00 98.44 183 ILE A C 1
ATOM 1480 O O . ILE A 1 183 ? 16.761 -8.278 -7.624 1.00 98.44 183 ILE A O 1
ATOM 1484 N N . PRO A 1 184 ? 16.785 -10.356 -6.746 1.00 98.31 184 PRO A N 1
ATOM 1485 C CA . PRO A 1 184 ? 18.221 -10.565 -6.907 1.00 98.31 184 PRO A CA 1
ATOM 1486 C C . PRO A 1 184 ? 18.688 -10.484 -8.371 1.00 98.31 184 PRO A C 1
ATOM 1488 O O . PRO A 1 184 ? 17.905 -10.795 -9.265 1.00 98.31 184 PRO A O 1
ATOM 1491 N N . PRO A 1 185 ? 19.951 -10.080 -8.614 1.00 97.81 185 PRO A N 1
ATOM 1492 C CA . PRO A 1 185 ? 20.955 -9.619 -7.652 1.00 97.81 185 PRO A CA 1
ATOM 1493 C C . PRO A 1 185 ? 20.952 -8.082 -7.500 1.00 97.81 185 PRO A C 1
ATOM 1495 O O . PRO A 1 185 ? 21.986 -7.468 -7.233 1.00 97.81 185 PRO A O 1
ATOM 1498 N N . SER A 1 186 ? 19.795 -7.431 -7.679 1.00 98.12 186 SER A N 1
ATOM 1499 C CA . SER A 1 186 ? 19.666 -5.970 -7.588 1.00 98.12 186 SER A CA 1
ATOM 1500 C C . SER A 1 186 ? 20.188 -5.409 -6.264 1.00 98.12 186 SER A C 1
ATOM 1502 O O . SER A 1 186 ? 20.133 -6.060 -5.214 1.00 98.12 186 SER A O 1
ATOM 1504 N N . ARG A 1 187 ? 20.659 -4.158 -6.287 1.00 96.62 187 ARG A N 1
ATOM 1505 C CA . ARG A 1 187 ? 21.252 -3.513 -5.111 1.00 96.62 187 ARG A CA 1
ATOM 1506 C C . ARG A 1 187 ? 20.260 -3.386 -3.955 1.00 96.62 187 ARG A C 1
ATOM 1508 O O . ARG A 1 187 ? 19.173 -2.829 -4.095 1.00 96.62 187 ARG A O 1
ATOM 1515 N N . HIS A 1 188 ? 20.707 -3.761 -2.761 1.00 93.88 188 HIS A N 1
ATOM 1516 C CA . HIS A 1 188 ? 20.068 -3.384 -1.507 1.00 93.88 188 HIS A CA 1
ATOM 1517 C C . HIS A 1 188 ? 20.937 -2.353 -0.753 1.00 93.88 188 HIS A C 1
ATOM 1519 O O . HIS A 1 188 ? 22.106 -2.630 -0.477 1.00 93.88 188 HIS A O 1
ATOM 1525 N N . PRO A 1 189 ? 20.397 -1.187 -0.333 1.00 89.56 189 PRO A N 1
ATOM 1526 C CA . PRO A 1 189 ? 21.209 -0.090 0.210 1.00 89.56 189 PRO A CA 1
ATOM 1527 C C . PRO A 1 189 ? 22.046 -0.411 1.448 1.00 89.56 189 PRO A C 1
ATOM 1529 O O . PRO A 1 189 ? 23.061 0.239 1.673 1.00 89.56 189 PRO A O 1
ATOM 1532 N N . THR A 1 190 ? 21.606 -1.372 2.265 1.00 88.31 190 THR A N 1
ATOM 1533 C CA . THR A 1 190 ? 22.272 -1.720 3.533 1.00 88.31 190 THR A CA 1
ATOM 1534 C C . THR A 1 190 ? 23.134 -2.977 3.436 1.00 88.31 190 THR A C 1
ATOM 1536 O O . THR A 1 190 ? 24.104 -3.100 4.165 1.00 88.31 190 THR A O 1
ATOM 1539 N N . THR A 1 191 ? 22.767 -3.929 2.581 1.00 90.56 191 THR A N 1
ATOM 1540 C CA . THR A 1 191 ? 23.340 -5.294 2.580 1.00 90.56 191 THR A CA 1
ATOM 1541 C C . THR A 1 191 ? 24.066 -5.630 1.280 1.00 90.56 191 THR A C 1
ATOM 1543 O O . THR A 1 191 ? 24.528 -6.752 1.099 1.00 90.56 191 THR A O 1
ATOM 1546 N N . GLY A 1 192 ? 24.183 -4.658 0.372 1.00 93.62 192 GLY A N 1
ATOM 1547 C CA . GLY A 1 192 ? 24.823 -4.825 -0.927 1.00 93.62 192 GLY A CA 1
ATOM 1548 C C . GLY A 1 192 ? 23.817 -5.234 -1.994 1.00 93.62 192 GLY A C 1
ATOM 1549 O O . GLY A 1 192 ? 23.471 -4.407 -2.833 1.00 93.62 192 GLY A O 1
ATOM 1550 N N . ALA A 1 193 ? 23.305 -6.463 -1.931 1.00 95.44 193 ALA A N 1
ATOM 1551 C CA . ALA A 1 193 ? 22.407 -7.031 -2.939 1.00 95.44 193 ALA A CA 1
ATOM 1552 C C . ALA A 1 193 ? 21.332 -7.934 -2.317 1.00 95.44 193 ALA A C 1
ATOM 1554 O O . ALA A 1 193 ? 21.538 -8.512 -1.245 1.00 95.44 193 ALA A O 1
ATOM 1555 N N . TYR A 1 194 ? 20.190 -8.058 -2.998 1.00 97.19 194 TYR A N 1
ATOM 1556 C CA . TYR A 1 194 ? 19.233 -9.135 -2.729 1.00 97.19 194 TYR A CA 1
ATOM 1557 C C . TYR A 1 194 ? 19.814 -10.481 -3.183 1.00 97.19 194 TYR A C 1
ATOM 1559 O O . TYR A 1 194 ? 20.618 -10.524 -4.112 1.00 97.19 194 TYR A O 1
ATOM 1567 N N . LYS A 1 195 ? 19.419 -11.575 -2.521 1.00 97.69 195 LYS A N 1
ATOM 1568 C CA . LYS A 1 195 ? 19.928 -12.934 -2.768 1.00 97.69 195 LYS A CA 1
ATOM 1569 C C . LYS A 1 195 ? 18.785 -13.938 -2.836 1.00 97.69 195 LYS A C 1
ATOM 1571 O O . LYS A 1 195 ? 17.920 -13.905 -1.959 1.00 97.69 195 LYS A O 1
ATOM 1576 N N . TRP A 1 196 ? 18.798 -14.821 -3.833 1.00 98.19 196 TRP A N 1
ATOM 1577 C CA . TRP A 1 196 ? 17.827 -15.911 -3.926 1.00 98.19 196 TRP A CA 1
ATOM 1578 C C . TRP A 1 196 ? 17.951 -16.832 -2.706 1.00 98.19 196 TRP A C 1
ATOM 1580 O O . TRP A 1 196 ? 19.054 -17.126 -2.246 1.00 98.19 196 TRP A O 1
ATOM 1590 N N . ILE A 1 197 ? 16.807 -17.236 -2.161 1.00 97.44 197 ILE A N 1
ATOM 1591 C CA . ILE A 1 197 ? 16.683 -18.361 -1.228 1.00 97.44 197 ILE A CA 1
ATOM 1592 C C . ILE A 1 197 ? 16.327 -19.593 -2.060 1.00 97.44 197 ILE A C 1
ATOM 1594 O O . ILE A 1 197 ? 17.044 -20.585 -2.016 1.00 97.44 197 ILE A O 1
ATOM 1598 N N . ASN A 1 198 ? 15.271 -19.473 -2.872 1.00 97.81 198 ASN A N 1
ATOM 1599 C CA . ASN A 1 198 ? 14.905 -20.433 -3.905 1.00 97.81 198 ASN A CA 1
ATOM 1600 C C . ASN A 1 198 ? 14.925 -19.708 -5.254 1.00 97.81 198 ASN A C 1
ATOM 1602 O O . ASN A 1 198 ? 14.129 -18.792 -5.478 1.00 97.81 198 ASN A O 1
ATOM 1606 N N . ASP A 1 199 ? 15.872 -20.085 -6.105 1.00 97.62 199 ASP A N 1
ATOM 1607 C CA . ASP A 1 199 ? 16.165 -19.432 -7.383 1.00 97.62 199 ASP A CA 1
ATOM 1608 C C . ASP A 1 199 ? 15.127 -19.817 -8.459 1.00 97.62 199 ASP A C 1
ATOM 1610 O O . ASP A 1 199 ? 14.812 -21.010 -8.564 1.00 97.62 199 ASP A O 1
ATOM 1614 N N . PRO A 1 200 ? 14.594 -18.864 -9.255 1.00 97.12 200 PRO A N 1
ATOM 1615 C CA . PRO A 1 200 ? 13.639 -19.156 -10.327 1.00 97.12 200 PRO A CA 1
ATOM 1616 C C . PRO A 1 200 ? 14.188 -20.074 -11.428 1.00 97.12 200 PRO A C 1
ATOM 1618 O O . PRO A 1 200 ? 13.394 -20.691 -12.132 1.00 97.12 200 PRO A O 1
ATOM 1621 N N . LEU A 1 201 ? 15.511 -20.221 -11.561 1.00 95.44 201 LEU A N 1
ATOM 1622 C CA . LEU A 1 201 ? 16.115 -21.165 -12.505 1.00 95.44 201 LEU A CA 1
ATOM 1623 C C . LEU A 1 201 ? 15.868 -22.632 -12.110 1.00 95.44 201 LEU A C 1
ATOM 1625 O O . LEU A 1 201 ? 15.854 -23.517 -12.965 1.00 95.44 201 LEU A O 1
ATOM 1629 N N . PHE A 1 202 ? 15.675 -22.897 -10.814 1.00 96.69 202 PHE A N 1
ATOM 1630 C CA . PHE A 1 202 ? 15.551 -24.253 -10.262 1.00 96.69 202 PHE A CA 1
ATOM 1631 C C . PHE A 1 202 ? 14.259 -24.485 -9.475 1.00 96.69 202 PHE A C 1
ATOM 1633 O O . PHE A 1 202 ? 14.000 -25.607 -9.041 1.00 96.69 202 PHE A O 1
ATOM 1640 N N . THR A 1 203 ? 13.466 -23.438 -9.255 1.00 97.69 203 THR A N 1
ATOM 1641 C CA . THR A 1 203 ? 12.249 -23.484 -8.445 1.00 97.69 203 THR A CA 1
ATOM 1642 C C . THR A 1 203 ? 11.108 -22.840 -9.207 1.00 97.69 203 THR A C 1
ATOM 1644 O O . THR A 1 203 ? 11.194 -21.681 -9.603 1.00 97.69 203 THR A O 1
ATOM 1647 N N . GLU A 1 204 ? 10.008 -23.566 -9.367 1.00 97.31 204 GLU A N 1
ATOM 1648 C CA . GLU A 1 204 ? 8.791 -23.003 -9.942 1.00 97.31 204 GLU A CA 1
ATOM 1649 C C . GLU A 1 204 ? 8.084 -22.073 -8.945 1.00 97.31 204 GLU A C 1
ATOM 1651 O O . GLU A 1 204 ? 8.181 -22.224 -7.722 1.00 97.31 204 GLU A O 1
ATOM 1656 N N . VAL A 1 205 ? 7.333 -21.102 -9.467 1.00 98.44 205 VAL A N 1
ATOM 1657 C CA . VAL A 1 205 ? 6.414 -20.314 -8.641 1.00 98.44 205 VAL A CA 1
ATOM 1658 C C . VAL A 1 205 ? 5.233 -21.204 -8.262 1.00 98.44 205 VAL A C 1
ATOM 1660 O O . VAL A 1 205 ? 4.471 -21.636 -9.125 1.00 98.44 205 VAL A O 1
ATOM 1663 N N . ALA A 1 206 ? 5.059 -21.463 -6.968 1.00 98.38 206 ALA A N 1
ATOM 1664 C CA . ALA A 1 206 ? 3.958 -22.282 -6.482 1.00 98.38 206 ALA A CA 1
ATOM 1665 C C . ALA A 1 206 ? 2.601 -21.638 -6.797 1.00 98.38 206 ALA A C 1
ATOM 1667 O O . ALA A 1 206 ? 2.407 -20.429 -6.642 1.00 98.38 206 ALA A O 1
ATOM 1668 N N . ILE A 1 207 ? 1.626 -22.460 -7.180 1.00 98.38 207 ILE A N 1
ATOM 1669 C CA . ILE A 1 207 ? 0.238 -22.020 -7.338 1.00 98.38 207 ILE A CA 1
ATOM 1670 C C . ILE A 1 207 ? -0.328 -21.636 -5.965 1.00 98.38 207 ILE A C 1
ATOM 1672 O O . ILE A 1 207 ? -0.167 -22.370 -4.987 1.00 98.38 207 ILE A O 1
ATOM 1676 N N . ALA A 1 208 ? -1.004 -20.488 -5.888 1.00 98.00 208 ALA A N 1
ATOM 1677 C CA . ALA A 1 208 ? -1.673 -20.040 -4.675 1.00 98.00 208 ALA A CA 1
ATOM 1678 C C . ALA A 1 208 ? -2.723 -21.071 -4.239 1.00 98.00 208 ALA A C 1
ATOM 1680 O O . ALA A 1 208 ? -3.683 -21.351 -4.959 1.00 98.00 208 ALA A O 1
ATOM 1681 N N . SER A 1 209 ? -2.524 -21.645 -3.055 1.00 96.44 209 SER A N 1
ATOM 1682 C CA . SER A 1 209 ? -3.451 -22.627 -2.497 1.00 96.44 209 SER A CA 1
ATOM 1683 C C . SER A 1 209 ? -4.665 -21.953 -1.848 1.00 96.44 209 SER A C 1
ATOM 1685 O O . SER A 1 209 ? -4.692 -20.735 -1.660 1.00 96.44 209 SER A O 1
ATOM 1687 N N . GLN A 1 210 ? -5.667 -22.752 -1.470 1.00 95.31 210 GLN A N 1
ATOM 1688 C CA . GLN A 1 210 ? -6.954 -22.242 -0.992 1.00 95.31 210 GLN A CA 1
ATOM 1689 C C . GLN A 1 210 ? -6.831 -21.274 0.195 1.00 95.31 210 GLN A C 1
ATOM 1691 O O . GLN A 1 210 ? -7.538 -20.276 0.214 1.00 95.31 210 GLN A O 1
ATOM 1696 N N . TRP A 1 211 ? -5.896 -21.497 1.131 1.00 95.81 211 TRP A N 1
ATOM 1697 C CA . TRP A 1 211 ? -5.718 -20.593 2.278 1.00 95.81 211 TRP A CA 1
ATOM 1698 C C . TRP A 1 211 ? -5.367 -19.167 1.839 1.00 95.81 211 TRP A C 1
ATOM 1700 O O . TRP A 1 211 ? -5.835 -18.197 2.433 1.00 95.81 211 TRP A O 1
ATOM 1710 N N . LEU A 1 212 ? -4.552 -19.040 0.787 1.00 97.69 212 LEU A N 1
ATOM 1711 C CA . LEU A 1 212 ? -4.117 -17.751 0.271 1.00 97.69 212 LEU A CA 1
ATOM 1712 C C . LEU A 1 212 ? -5.245 -17.093 -0.518 1.00 97.69 212 LEU A C 1
ATOM 1714 O O . LEU A 1 212 ? -5.467 -15.900 -0.355 1.00 97.69 212 LEU A O 1
ATOM 1718 N N . LEU A 1 213 ? -5.983 -17.863 -1.323 1.00 96.81 213 LEU A N 1
ATOM 1719 C CA . LEU A 1 213 ? -7.135 -17.355 -2.075 1.00 96.81 213 LEU A CA 1
ATOM 1720 C C . LEU A 1 213 ? -8.243 -16.857 -1.137 1.00 96.81 213 LEU A C 1
ATOM 1722 O O . LEU A 1 213 ? -8.671 -15.714 -1.264 1.00 96.81 213 LEU A O 1
ATOM 1726 N N . ASP A 1 214 ? -8.620 -17.654 -0.132 1.00 94.75 214 ASP A N 1
ATOM 1727 C CA . ASP A 1 214 ? -9.619 -17.278 0.878 1.00 94.75 214 ASP A CA 1
ATOM 1728 C C . ASP A 1 214 ? -9.202 -16.007 1.630 1.00 94.75 214 ASP A C 1
ATOM 1730 O O . ASP A 1 214 ? -10.015 -15.117 1.904 1.00 94.75 214 ASP A O 1
ATOM 1734 N N . PHE A 1 215 ? -7.911 -15.900 1.962 1.00 95.75 215 PHE A N 1
ATOM 1735 C CA . PHE A 1 215 ? -7.370 -14.712 2.604 1.00 95.75 215 PHE A CA 1
ATOM 1736 C C . PHE A 1 215 ? -7.426 -13.486 1.685 1.00 95.75 215 PHE A C 1
ATOM 1738 O O . PHE A 1 215 ? -7.870 -12.425 2.126 1.00 95.75 215 PHE A O 1
ATOM 1745 N N . LEU A 1 216 ? -7.002 -13.620 0.424 1.00 95.88 216 LEU A N 1
ATOM 1746 C CA . LEU A 1 216 ? -7.017 -12.540 -0.564 1.00 95.88 216 LEU A CA 1
ATOM 1747 C C . LEU A 1 216 ? -8.437 -12.041 -0.827 1.00 95.88 216 LEU A C 1
ATOM 1749 O O . LEU A 1 216 ? -8.645 -10.832 -0.792 1.00 95.88 216 LEU A O 1
ATOM 1753 N N . ASP A 1 217 ? -9.411 -12.936 -0.992 1.00 92.00 217 ASP A N 1
ATOM 1754 C CA . ASP A 1 217 ? -10.825 -12.575 -1.121 1.00 92.00 217 ASP A CA 1
ATOM 1755 C C . ASP A 1 217 ? -11.293 -11.756 0.088 1.00 92.00 217 ASP A C 1
ATOM 1757 O O . ASP A 1 217 ? -11.881 -10.680 -0.061 1.00 92.00 217 ASP A O 1
ATOM 1761 N N . LYS A 1 218 ? -10.958 -12.208 1.303 1.00 90.94 218 LYS A N 1
ATOM 1762 C CA . LYS A 1 218 ? -11.308 -11.501 2.541 1.00 90.94 218 LYS A CA 1
ATOM 1763 C C . LYS A 1 218 ? -10.734 -10.083 2.578 1.00 90.94 218 LYS A C 1
ATOM 1765 O O . LYS A 1 218 ? -11.447 -9.157 2.958 1.00 90.94 218 LYS A O 1
ATOM 1770 N N . ILE A 1 219 ? -9.475 -9.887 2.179 1.00 89.50 219 ILE A N 1
ATOM 1771 C CA . ILE A 1 219 ? -8.830 -8.563 2.222 1.00 89.50 219 ILE A CA 1
ATOM 1772 C C . ILE A 1 219 ? -9.085 -7.694 0.981 1.00 89.50 219 ILE A C 1
ATOM 1774 O O . ILE A 1 219 ? -8.823 -6.491 1.041 1.00 89.50 219 ILE A O 1
ATOM 1778 N N . ALA A 1 220 ? -9.570 -8.273 -0.122 1.00 84.69 220 ALA A N 1
ATOM 1779 C CA . ALA A 1 220 ? -9.929 -7.570 -1.355 1.00 84.69 220 ALA A CA 1
ATOM 1780 C C . ALA A 1 220 ? -11.368 -7.028 -1.328 1.00 84.69 220 ALA A C 1
ATOM 1782 O O . ALA A 1 220 ? -11.633 -5.982 -1.919 1.00 84.69 220 ALA A O 1
ATOM 1783 N N . VAL A 1 221 ? -12.283 -7.711 -0.628 1.00 70.69 221 VAL A N 1
ATOM 1784 C CA . VAL A 1 221 ? -13.678 -7.267 -0.439 1.00 70.69 221 VAL A CA 1
ATOM 1785 C C . VAL A 1 221 ? -13.791 -6.169 0.620 1.00 70.69 221 VAL A C 1
ATOM 1787 O O . VAL A 1 221 ? -14.742 -5.388 0.592 1.00 70.69 221 VAL A O 1
ATOM 1790 N N . GLU A 1 222 ? -12.813 -6.045 1.522 1.00 51.69 222 GLU A N 1
ATOM 1791 C CA . GLU A 1 222 ? -12.705 -4.850 2.353 1.00 51.69 222 GLU A CA 1
ATOM 1792 C C . GLU A 1 222 ? -12.493 -3.640 1.429 1.00 51.69 222 GLU A C 1
ATOM 1794 O O . GLU A 1 222 ? -11.417 -3.529 0.826 1.00 51.69 222 GLU A O 1
ATOM 1799 N N . PRO A 1 223 ? -13.465 -2.706 1.298 1.00 38.97 223 PRO A N 1
ATOM 1800 C CA . PRO A 1 223 ? -13.194 -1.462 0.596 1.00 38.97 223 PRO A CA 1
ATOM 1801 C C . PRO A 1 223 ? -11.946 -0.850 1.231 1.00 38.97 223 PRO A C 1
ATOM 1803 O O . PRO A 1 223 ? -11.735 -1.046 2.434 1.00 38.97 223 PRO A O 1
ATOM 1806 N N . PRO A 1 224 ? -11.105 -0.123 0.474 1.00 36.69 224 PRO A N 1
ATOM 1807 C CA . PRO A 1 224 ? -9.990 0.580 1.070 1.00 36.69 224 PRO A CA 1
ATOM 1808 C C . PRO A 1 224 ? -10.577 1.499 2.133 1.00 36.69 224 PRO A C 1
ATOM 1810 O O . PRO A 1 224 ? -11.117 2.566 1.833 1.00 36.69 224 PRO A O 1
ATOM 1813 N N . VAL A 1 225 ? -10.496 1.070 3.390 1.00 36.16 225 VAL A N 1
ATOM 1814 C CA . VAL A 1 225 ? -10.630 1.960 4.514 1.00 36.16 225 VAL A CA 1
ATOM 1815 C C . VAL A 1 225 ? -9.416 2.844 4.330 1.00 36.16 225 VAL A C 1
ATOM 1817 O O . VAL A 1 225 ? -8.293 2.482 4.682 1.00 36.16 225 VAL A O 1
ATOM 1820 N N . ILE A 1 226 ? -9.616 3.998 3.698 1.00 35.31 226 ILE A N 1
ATOM 1821 C CA . ILE A 1 226 ? -8.698 5.118 3.820 1.00 35.31 226 ILE A CA 1
ATOM 1822 C C . ILE A 1 226 ? -8.857 5.585 5.273 1.00 35.31 226 ILE A C 1
ATOM 1824 O O . ILE A 1 226 ? -9.385 6.655 5.552 1.00 35.31 226 ILE A O 1
ATOM 1828 N N . ALA A 1 227 ? -8.456 4.734 6.220 1.00 34.91 227 ALA A N 1
ATOM 1829 C CA . ALA A 1 227 ? -8.277 5.073 7.612 1.00 34.91 227 ALA A CA 1
ATOM 1830 C C . ALA A 1 227 ? -6.993 5.890 7.656 1.00 34.91 227 ALA A C 1
ATOM 1832 O O . ALA A 1 227 ? -5.920 5.389 7.983 1.00 34.91 227 ALA A O 1
ATOM 1833 N N . ASN A 1 228 ? -7.095 7.158 7.273 1.00 40.47 228 ASN A N 1
ATOM 1834 C CA . ASN A 1 228 ? -6.118 8.125 7.721 1.00 40.47 228 ASN A CA 1
ATOM 1835 C C . ASN A 1 228 ? -6.523 8.615 9.102 1.00 40.47 228 ASN A C 1
ATOM 1837 O O . ASN A 1 228 ? -7.701 8.813 9.402 1.00 40.47 228 ASN A O 1
ATOM 1841 N N . ALA A 1 229 ? -5.495 8.741 9.936 1.00 40.12 229 ALA A N 1
ATOM 1842 C CA . ALA A 1 229 ? -5.575 9.054 11.344 1.00 40.12 229 ALA A CA 1
ATOM 1843 C C . ALA A 1 229 ? -6.447 10.288 11.586 1.00 40.12 229 ALA A C 1
ATOM 1845 O O . ALA A 1 229 ? -6.018 11.424 11.393 1.00 40.12 229 ALA A O 1
ATOM 1846 N N . VAL A 1 230 ? -7.655 10.047 12.088 1.00 42.56 230 VAL A N 1
ATOM 1847 C CA . VAL A 1 230 ? -8.323 11.008 12.956 1.00 42.56 230 VAL A CA 1
ATOM 1848 C C . VAL A 1 230 ? -7.306 11.434 14.014 1.00 42.56 230 VAL A C 1
ATOM 1850 O O . VAL A 1 230 ? -6.646 10.577 14.610 1.00 42.56 230 VAL A O 1
ATOM 1853 N N . ASP A 1 231 ? -7.149 12.740 14.248 1.00 49.12 231 ASP A N 1
ATOM 1854 C CA . ASP A 1 231 ? -6.340 13.230 15.363 1.00 49.12 231 ASP A CA 1
ATOM 1855 C C . ASP A 1 231 ? -7.033 12.891 16.692 1.00 49.12 231 ASP A C 1
ATOM 1857 O O . ASP A 1 231 ? -7.651 13.722 17.362 1.00 49.12 231 ASP A O 1
ATOM 1861 N N . TRP A 1 232 ? -6.898 11.627 17.096 1.00 52.38 232 TRP A N 1
ATOM 1862 C CA . TRP A 1 232 ? -7.388 11.092 18.357 1.00 52.38 232 TRP A CA 1
ATOM 1863 C C . TRP A 1 232 ? -6.810 11.843 19.557 1.00 52.38 232 TRP A C 1
ATOM 1865 O O . TRP A 1 232 ? -7.340 11.712 20.652 1.00 52.38 232 TRP A O 1
ATOM 1875 N N . THR A 1 233 ? -5.743 12.634 19.395 1.00 49.75 233 THR A N 1
ATOM 1876 C CA . THR A 1 233 ? -5.152 13.424 20.483 1.00 49.75 233 THR A CA 1
ATOM 1877 C C . THR A 1 233 ? -6.109 14.516 20.963 1.00 49.75 233 THR A C 1
ATOM 1879 O O . THR A 1 233 ? -6.161 14.792 22.162 1.00 49.75 233 THR A O 1
ATOM 1882 N N . GLN A 1 234 ? -6.886 15.119 20.056 1.00 48.47 234 GLN A N 1
ATOM 1883 C CA . GLN A 1 234 ? -7.876 16.134 20.415 1.00 48.47 234 GLN A CA 1
ATOM 1884 C C . GLN A 1 234 ? -9.118 15.484 21.036 1.00 48.47 234 GLN A C 1
ATOM 1886 O O . GLN A 1 234 ? -9.532 15.911 22.107 1.00 48.47 234 GLN A O 1
ATOM 1891 N N . TYR A 1 235 ? -9.610 14.379 20.461 1.00 48.62 235 TYR A N 1
ATOM 1892 C CA . TYR A 1 235 ? -10.723 13.589 21.010 1.00 48.62 235 TYR A CA 1
ATOM 1893 C C . TYR A 1 235 ? -10.411 12.993 22.393 1.00 48.62 235 TYR A C 1
ATOM 1895 O O . TYR A 1 235 ? -11.204 13.121 23.321 1.00 48.62 235 TYR A O 1
ATOM 1903 N N . LYS A 1 236 ? -9.222 12.402 22.582 1.00 52.09 236 LYS A N 1
ATOM 1904 C CA . LYS A 1 236 ? -8.785 11.859 23.879 1.00 52.09 236 LYS A CA 1
ATOM 1905 C C . LYS A 1 236 ? -8.666 12.946 24.943 1.00 52.09 236 LYS A C 1
ATOM 1907 O O . LYS A 1 236 ? -8.952 12.658 26.095 1.00 52.09 236 LYS A O 1
ATOM 1912 N N . LYS A 1 237 ? -8.310 14.189 24.591 1.00 50.78 237 LYS A N 1
ATOM 1913 C CA . LYS A 1 237 ? -8.346 15.321 25.537 1.00 50.78 237 LYS A CA 1
ATOM 1914 C C . LYS A 1 237 ? -9.774 15.688 25.960 1.00 50.78 237 LYS A C 1
ATOM 1916 O O . LYS A 1 237 ? -9.959 16.096 27.103 1.00 50.78 237 LYS A O 1
ATOM 1921 N N . THR A 1 238 ? -10.766 15.545 25.080 1.00 45.75 238 THR A N 1
ATOM 1922 C CA . THR A 1 238 ? -12.184 15.801 25.393 1.00 45.75 238 THR A CA 1
ATOM 1923 C C . THR A 1 238 ? -12.812 14.660 26.197 1.00 45.75 238 THR A C 1
ATOM 1925 O O . THR A 1 238 ? -13.522 14.921 27.163 1.00 45.75 238 THR A O 1
ATOM 1928 N N . VAL A 1 239 ? -12.492 13.405 25.866 1.00 47.16 239 VAL A N 1
ATOM 1929 C CA . VAL A 1 239 ? -12.987 12.209 26.575 1.00 47.16 239 VAL A CA 1
ATOM 1930 C C . VAL A 1 239 ? -12.308 12.023 27.936 1.00 47.16 239 VAL A C 1
ATOM 1932 O O . VAL A 1 239 ? -12.977 11.704 28.914 1.00 47.16 239 VAL A O 1
ATOM 1935 N N . ALA A 1 240 ? -11.005 12.311 28.057 1.00 45.75 240 ALA A N 1
ATOM 1936 C CA . ALA A 1 240 ? -10.284 12.258 29.337 1.00 45.75 240 ALA A CA 1
ATOM 1937 C C . ALA A 1 240 ? -10.765 13.305 30.362 1.00 45.75 240 ALA A C 1
ATOM 1939 O O . ALA A 1 240 ? -10.437 13.193 31.538 1.00 45.75 240 ALA A O 1
ATOM 1940 N N . LYS A 1 241 ? -11.564 14.298 29.942 1.00 46.38 241 LYS A N 1
ATOM 1941 C CA . LYS A 1 241 ? -12.268 15.233 30.836 1.00 46.38 241 LYS A CA 1
ATOM 1942 C C . LYS A 1 241 ? -13.611 14.699 31.367 1.00 46.38 241 LYS A C 1
ATOM 1944 O O . LYS A 1 241 ? -14.352 15.463 31.973 1.00 46.38 241 LYS A O 1
ATOM 1949 N N . GLY A 1 242 ? -13.926 13.416 31.170 1.00 37.00 242 GLY A N 1
ATOM 1950 C CA . GLY A 1 242 ? -15.073 12.759 31.810 1.00 37.00 242 GLY A CA 1
ATOM 1951 C C . GLY A 1 242 ? -16.385 12.783 31.019 1.00 37.00 242 GLY A C 1
ATOM 1952 O O . GLY A 1 242 ? -17.424 12.436 31.567 1.00 37.00 242 GLY A O 1
ATOM 1953 N N . LEU A 1 243 ? -16.364 13.143 29.731 1.00 40.00 243 LEU A N 1
ATOM 1954 C CA . LEU A 1 243 ? -17.517 12.953 28.845 1.00 40.00 243 LEU A CA 1
ATOM 1955 C C . LEU A 1 243 ? -17.440 11.560 28.203 1.00 40.00 243 LEU A C 1
ATOM 1957 O O . LEU A 1 243 ? -16.641 11.325 27.296 1.00 40.00 243 LEU A O 1
ATOM 1961 N N . SER A 1 244 ? -18.261 10.630 28.695 1.00 37.41 244 SER A N 1
ATOM 1962 C CA . SER A 1 244 ? -18.489 9.319 28.073 1.00 37.41 244 SER A CA 1
ATOM 1963 C C . SER A 1 244 ? -18.939 9.477 26.616 1.00 37.41 244 SER A C 1
ATOM 1965 O O . SER A 1 244 ? -19.642 10.441 26.330 1.00 37.41 244 SER A O 1
ATOM 1967 N N . ALA A 1 245 ? -18.554 8.532 25.744 1.00 45.22 245 ALA A N 1
ATOM 1968 C CA . ALA A 1 245 ? -19.061 8.279 24.382 1.00 45.22 245 ALA A CA 1
ATOM 1969 C C . ALA A 1 245 ? -19.771 9.472 23.702 1.00 45.22 245 ALA A C 1
ATOM 1971 O O . ALA A 1 245 ? -20.919 9.755 24.027 1.00 45.22 245 ALA A O 1
ATOM 1972 N N . SER A 1 246 ? -19.082 10.150 22.770 1.00 47.66 246 SER A N 1
ATOM 1973 C CA . SER A 1 246 ? -19.512 11.359 22.035 1.00 47.66 246 SER A CA 1
ATOM 1974 C C . SER A 1 246 ? -20.992 11.750 22.229 1.00 47.66 246 SER A C 1
ATOM 1976 O O . SER A 1 246 ? -21.877 11.321 21.488 1.00 47.66 246 SER A O 1
ATOM 1978 N N . THR A 1 247 ? -21.282 12.601 23.213 1.00 54.94 247 THR A N 1
ATOM 1979 C CA . THR A 1 247 ? -22.652 13.082 23.478 1.00 54.94 247 THR A CA 1
ATOM 1980 C C . THR A 1 247 ? -23.174 14.041 22.397 1.00 54.94 247 THR A C 1
ATOM 1982 O O . THR A 1 247 ? -24.333 14.455 22.437 1.00 54.94 247 THR A O 1
ATOM 1985 N N . ASN A 1 248 ? -22.339 14.388 21.409 1.00 74.06 248 ASN A N 1
ATOM 1986 C CA . ASN A 1 248 ? -22.674 15.235 20.271 1.00 74.06 248 ASN A CA 1
ATOM 1987 C C . ASN A 1 248 ? -22.618 14.438 18.958 1.00 74.06 248 ASN A C 1
ATOM 1989 O O . ASN A 1 248 ? -21.576 13.897 18.585 1.00 74.06 248 ASN A O 1
ATOM 1993 N N . LEU A 1 249 ? -23.728 14.444 18.213 1.00 81.50 249 LEU A N 1
ATOM 1994 C CA . LEU A 1 249 ? -23.861 13.789 16.907 1.00 81.50 249 LEU A CA 1
ATOM 1995 C C . LEU A 1 249 ? -22.814 14.241 15.878 1.00 81.50 249 LEU A C 1
ATOM 1997 O O . LEU A 1 249 ? -22.480 13.482 14.974 1.00 81.50 249 LEU A O 1
ATOM 2001 N N . LYS A 1 250 ? -22.283 15.463 15.996 1.00 80.44 250 LYS A N 1
ATOM 2002 C CA . LYS A 1 250 ? -21.224 15.961 15.110 1.00 80.44 250 LYS A CA 1
ATOM 2003 C C . LYS A 1 250 ? -19.894 15.238 15.330 1.00 80.44 250 LYS A C 1
ATOM 2005 O O . LYS A 1 250 ? -19.222 14.910 14.357 1.00 80.44 250 LYS A O 1
ATOM 2010 N N . ASP A 1 251 ? -19.535 14.989 16.585 1.00 74.31 251 ASP A N 1
ATOM 2011 C CA . ASP A 1 251 ? -18.305 14.275 16.931 1.00 74.31 251 ASP A CA 1
ATOM 2012 C C . ASP A 1 251 ? -18.448 12.793 16.584 1.00 74.31 251 ASP A C 1
ATOM 2014 O O . ASP A 1 251 ? -17.555 12.225 15.961 1.00 74.31 251 ASP A O 1
ATOM 2018 N N . PHE A 1 252 ? -19.619 12.212 16.867 1.00 80.94 252 PHE A N 1
ATOM 2019 C CA . PHE A 1 252 ? -19.973 10.862 16.429 1.00 80.94 252 PHE A CA 1
ATOM 2020 C C . PHE A 1 252 ? -19.821 10.701 14.907 1.00 80.94 252 PHE A C 1
ATOM 2022 O O . PHE A 1 252 ? -19.164 9.781 14.428 1.00 80.94 252 PHE A O 1
ATOM 2029 N N . LEU A 1 253 ? -20.357 11.639 14.116 1.00 82.94 253 LEU A N 1
ATOM 2030 C CA . LEU A 1 253 ? -20.179 11.624 12.662 1.00 82.94 253 LEU A CA 1
ATOM 2031 C C . LEU A 1 253 ? -18.702 11.641 12.256 1.00 82.94 253 LEU A C 1
ATOM 2033 O O . LEU A 1 253 ? -18.282 10.857 11.410 1.00 82.94 253 LEU A O 1
ATOM 2037 N N . LEU A 1 254 ? -17.932 12.563 12.831 1.00 78.06 254 LEU A N 1
ATOM 2038 C CA . LEU A 1 254 ? -16.569 12.840 12.396 1.00 78.06 254 LEU A CA 1
ATOM 2039 C C . LEU A 1 254 ? -15.588 11.729 12.780 1.00 78.06 254 LEU A C 1
ATOM 2041 O O . LEU A 1 254 ? -14.664 11.436 12.021 1.00 78.06 254 LEU A O 1
ATOM 2045 N N . PHE A 1 255 ? -15.774 11.139 13.958 1.00 73.00 255 PHE A N 1
ATOM 2046 C CA . PHE A 1 255 ? -14.794 10.249 14.570 1.00 73.00 255 PHE A CA 1
ATOM 2047 C C . PHE A 1 255 ? -15.214 8.784 14.561 1.00 73.00 255 PHE A C 1
ATOM 2049 O O . PHE A 1 255 ? -14.345 7.914 14.514 1.00 73.00 255 PHE A O 1
ATOM 2056 N N . ASP A 1 256 ? -16.516 8.504 14.547 1.00 76.50 256 ASP A N 1
ATOM 2057 C CA . ASP A 1 256 ? -17.029 7.140 14.532 1.00 76.50 256 ASP A CA 1
ATOM 2058 C C . ASP A 1 256 ? -17.586 6.753 13.163 1.00 76.50 256 ASP A C 1
ATOM 2060 O O . ASP A 1 256 ? -17.282 5.668 12.667 1.00 76.50 256 ASP A O 1
ATOM 2064 N N . VAL A 1 257 ? -18.378 7.618 12.529 1.00 84.44 257 VAL A N 1
ATOM 2065 C CA . VAL A 1 257 ? -19.082 7.264 11.288 1.00 84.44 257 VAL A CA 1
ATOM 2066 C C . VAL A 1 257 ? -18.176 7.407 10.062 1.00 84.44 257 VAL A C 1
ATOM 2068 O O . VAL A 1 257 ? -17.887 6.418 9.395 1.00 84.44 257 VAL A O 1
ATOM 2071 N N . TYR A 1 258 ? -17.685 8.612 9.753 1.00 85.25 258 TYR A N 1
ATOM 2072 C CA . TYR A 1 258 ? -16.936 8.869 8.515 1.00 85.25 258 TYR A CA 1
ATOM 2073 C C . TYR A 1 258 ? -15.685 8.009 8.316 1.00 85.25 258 TYR A C 1
ATOM 2075 O O . TYR A 1 258 ? -15.477 7.571 7.185 1.00 85.25 258 TYR A O 1
ATOM 2083 N N . PRO A 1 259 ? -14.874 7.697 9.346 1.00 79.31 259 PRO A N 1
ATOM 2084 C CA . PRO A 1 259 ? -13.700 6.845 9.158 1.00 79.31 259 PRO A CA 1
ATOM 2085 C C . PRO A 1 259 ? -14.033 5.413 8.713 1.00 79.31 259 PRO A C 1
ATOM 2087 O O . PRO A 1 259 ? -13.149 4.709 8.231 1.00 79.31 259 PRO A O 1
ATOM 2090 N N . ARG A 1 260 ? -15.289 4.977 8.881 1.00 81.25 260 ARG A N 1
ATOM 2091 C CA . ARG A 1 260 ? -15.779 3.641 8.513 1.00 81.25 260 ARG A CA 1
ATOM 2092 C C . ARG A 1 260 ? -16.486 3.606 7.156 1.00 81.25 260 ARG A C 1
ATOM 2094 O O . ARG A 1 260 ? -16.817 2.524 6.684 1.00 81.25 260 ARG A O 1
ATOM 2101 N N . LEU A 1 261 ? -16.722 4.760 6.528 1.00 82.38 261 LEU A N 1
ATOM 2102 C CA . LEU A 1 261 ? -17.457 4.849 5.270 1.00 82.38 261 LEU A CA 1
ATOM 2103 C C . LEU A 1 261 ? -16.534 5.123 4.081 1.00 82.38 261 LEU A C 1
ATOM 2105 O O . LEU A 1 261 ? -15.731 6.056 4.074 1.00 82.38 261 LEU A O 1
ATOM 2109 N N . SER A 1 262 ? -16.716 4.343 3.020 1.00 85.50 262 SER A N 1
ATOM 2110 C CA . SER A 1 262 ? -16.147 4.620 1.701 1.00 85.50 262 SER A CA 1
ATOM 2111 C C . SER A 1 262 ? -16.911 5.743 0.974 1.00 85.50 262 SER A C 1
ATOM 2113 O O . SER A 1 262 ? -18.072 6.017 1.293 1.00 85.50 262 SER A O 1
ATOM 2115 N N . PRO A 1 263 ? -16.326 6.366 -0.069 1.00 87.62 263 PRO A N 1
ATOM 2116 C CA . PRO A 1 263 ? -17.037 7.323 -0.919 1.00 87.62 263 PRO A CA 1
ATOM 2117 C C . PRO A 1 263 ? -18.324 6.767 -1.515 1.00 87.62 263 PRO A C 1
ATOM 2119 O O . PRO A 1 263 ? -19.312 7.483 -1.567 1.00 87.62 263 PRO A O 1
ATOM 2122 N N . ASN A 1 264 ? -18.333 5.499 -1.930 1.00 87.56 264 ASN A N 1
ATOM 2123 C CA . ASN A 1 264 ? -19.523 4.868 -2.504 1.00 87.56 264 ASN A CA 1
ATOM 2124 C C . ASN A 1 264 ? -20.611 4.644 -1.453 1.00 87.56 264 ASN A C 1
ATOM 2126 O O . ASN A 1 264 ? -21.787 4.700 -1.783 1.00 87.56 264 ASN A O 1
ATOM 2130 N N . GLN A 1 265 ? -20.238 4.424 -0.190 1.00 90.69 265 GLN A N 1
ATOM 2131 C CA . GLN A 1 265 ? -21.214 4.410 0.894 1.00 90.69 265 GLN A CA 1
ATOM 2132 C C . GLN A 1 265 ? -21.699 5.822 1.206 1.00 90.69 265 GLN A C 1
ATOM 2134 O O . GLN A 1 265 ? -22.873 5.993 1.448 1.00 90.69 265 GLN A O 1
ATOM 2139 N N . ILE A 1 266 ? -20.866 6.863 1.170 1.00 93.62 266 ILE A N 1
ATOM 2140 C CA . ILE A 1 266 ? -21.323 8.239 1.448 1.00 93.62 266 ILE A CA 1
ATOM 2141 C C . ILE A 1 266 ? -22.211 8.778 0.316 1.00 93.62 266 ILE A C 1
ATOM 2143 O O . ILE A 1 266 ? -23.292 9.314 0.572 1.00 93.62 266 ILE A O 1
ATOM 2147 N N . PHE A 1 267 ? -21.747 8.626 -0.922 1.00 95.31 267 PHE A N 1
ATOM 2148 C CA . PHE A 1 267 ? -22.366 9.082 -2.163 1.00 95.31 267 PHE A CA 1
ATOM 2149 C C . PHE A 1 267 ? -23.025 7.889 -2.865 1.00 95.31 267 PHE A C 1
ATOM 2151 O O . PHE A 1 267 ? -22.530 7.388 -3.871 1.00 95.31 267 PHE A O 1
ATOM 2158 N N . ASN A 1 268 ? -24.109 7.390 -2.272 1.00 93.38 268 ASN A N 1
ATOM 2159 C CA . ASN A 1 268 ? -24.646 6.047 -2.510 1.00 93.38 268 ASN A CA 1
ATOM 2160 C C . ASN A 1 268 ? -25.574 5.891 -3.720 1.00 93.38 268 ASN A C 1
ATOM 2162 O O . ASN A 1 268 ? -26.120 4.807 -3.932 1.00 93.38 268 ASN A O 1
ATOM 2166 N N . TRP A 1 269 ? -25.780 6.928 -4.529 1.00 95.25 269 TRP A N 1
ATOM 2167 C CA . TRP A 1 269 ? -26.580 6.773 -5.737 1.00 95.25 269 TRP A CA 1
ATOM 2168 C C . TRP A 1 269 ? -25.836 5.930 -6.782 1.00 95.25 269 TRP A C 1
ATOM 2170 O O . TRP A 1 269 ? -24.821 6.339 -7.345 1.00 95.25 269 TRP A O 1
ATOM 2180 N N . THR A 1 270 ? -26.366 4.746 -7.087 1.00 88.81 270 THR A N 1
ATOM 2181 C CA . THR A 1 270 ? -25.730 3.771 -7.992 1.00 88.81 270 THR A CA 1
ATOM 2182 C C . THR A 1 270 ? -25.504 4.310 -9.407 1.00 88.81 270 THR A C 1
ATOM 2184 O O . THR A 1 270 ? -24.559 3.901 -10.076 1.00 88.81 270 THR A O 1
ATOM 2187 N N . GLY A 1 271 ? -26.304 5.289 -9.844 1.00 90.31 271 GLY A N 1
ATOM 2188 C CA . GLY A 1 271 ? -26.155 5.954 -11.140 1.00 90.31 271 GLY A CA 1
ATOM 2189 C C . GLY A 1 271 ? -24.921 6.854 -11.270 1.00 90.31 271 GLY A C 1
ATOM 2190 O O . GLY A 1 271 ? -24.648 7.339 -12.369 1.00 90.31 271 GLY A O 1
ATOM 2191 N N . HIS A 1 272 ? -24.150 7.072 -10.195 1.00 93.50 272 HIS A N 1
ATOM 2192 C CA . HIS A 1 272 ? -22.936 7.885 -10.250 1.00 93.50 272 HIS A CA 1
ATOM 2193 C C . HIS A 1 272 ? -21.917 7.359 -11.264 1.00 93.50 272 HIS A C 1
ATOM 2195 O O . HIS A 1 272 ? -21.269 8.174 -11.919 1.00 93.50 272 HIS A O 1
ATOM 2201 N N . ASN A 1 273 ? -21.784 6.035 -11.418 1.00 89.56 273 ASN A N 1
ATOM 2202 C CA . ASN A 1 273 ? -20.824 5.408 -12.337 1.00 89.56 273 ASN A CA 1
ATOM 2203 C C . ASN A 1 273 ? -19.408 6.003 -12.205 1.00 89.56 273 ASN A C 1
ATOM 2205 O O . ASN A 1 273 ? -18.800 6.433 -13.191 1.00 89.56 273 ASN A O 1
ATOM 2209 N N . PHE A 1 274 ? -18.914 6.098 -10.965 1.00 92.56 274 PHE A N 1
ATOM 2210 C CA . PHE A 1 274 ? -17.673 6.800 -10.658 1.00 92.56 274 PHE A CA 1
ATOM 2211 C C . PHE A 1 274 ? -16.466 6.248 -11.424 1.00 92.56 274 PHE A C 1
ATOM 2213 O O . PHE A 1 274 ? -16.234 5.043 -11.491 1.00 92.56 274 PHE A O 1
ATOM 2220 N N . LYS A 1 275 ? -15.641 7.166 -11.928 1.00 89.06 275 LYS A N 1
ATOM 2221 C CA . LYS A 1 275 ? -14.314 6.906 -12.486 1.00 89.06 275 LYS A CA 1
ATOM 2222 C C . LYS A 1 275 ? -13.276 7.691 -11.695 1.00 89.06 275 LYS A C 1
ATOM 2224 O O . LYS A 1 275 ? -13.420 8.901 -11.505 1.00 89.06 275 LYS A O 1
ATOM 2229 N N . GLN A 1 276 ? -12.223 7.016 -11.247 1.00 91.50 276 GLN A N 1
ATOM 2230 C CA . GLN A 1 276 ? -11.113 7.666 -10.557 1.00 91.50 276 GLN A CA 1
ATOM 2231 C C . GLN A 1 276 ? -10.275 8.470 -11.559 1.00 91.50 276 GLN A C 1
ATOM 2233 O O . GLN A 1 276 ? -9.804 7.934 -12.559 1.00 91.50 276 GLN A O 1
ATOM 2238 N N . VAL A 1 277 ? -10.059 9.758 -11.281 1.00 87.31 277 VAL A N 1
ATOM 2239 C CA . VAL A 1 277 ? -9.159 10.629 -12.048 1.00 87.31 277 VAL A CA 1
ATOM 2240 C C . VAL A 1 277 ? -8.278 11.403 -11.070 1.00 87.31 277 VAL A C 1
ATOM 2242 O O . VAL A 1 277 ? -8.714 12.364 -10.432 1.00 87.31 277 VAL A O 1
ATOM 2245 N N . GLY A 1 278 ? -7.019 10.983 -10.934 1.00 90.00 278 GLY A N 1
ATOM 2246 C CA . GLY A 1 278 ? -6.099 11.551 -9.948 1.00 90.00 278 GLY A CA 1
ATOM 2247 C C . GLY A 1 278 ? -6.592 11.300 -8.520 1.00 90.00 278 GLY A C 1
ATOM 2248 O O . GLY A 1 278 ? -6.745 10.152 -8.119 1.00 90.00 278 GLY A O 1
ATOM 2249 N N . LYS A 1 279 ? -6.864 12.367 -7.756 1.00 87.50 279 LYS A N 1
ATOM 2250 C CA . LYS A 1 279 ? -7.415 12.305 -6.383 1.00 87.50 279 LYS A CA 1
ATOM 2251 C C . LYS A 1 279 ? -8.935 12.515 -6.316 1.00 87.50 279 LYS A C 1
ATOM 2253 O O . LYS A 1 279 ? -9.483 12.691 -5.232 1.00 87.50 279 LYS A O 1
ATOM 2258 N N . THR A 1 280 ? -9.612 12.555 -7.461 1.00 92.31 280 THR A N 1
ATOM 2259 C CA . THR A 1 280 ? -11.037 12.888 -7.553 1.00 92.31 280 THR A CA 1
ATOM 2260 C C . THR A 1 280 ? -11.798 11.752 -8.223 1.00 92.31 280 THR A C 1
ATOM 2262 O O . THR A 1 280 ? -11.418 11.295 -9.299 1.00 92.31 280 THR A O 1
ATOM 2265 N N . LEU A 1 281 ? -12.905 11.337 -7.618 1.00 93.06 281 LEU A N 1
ATOM 2266 C CA . LEU A 1 281 ? -13.900 10.474 -8.246 1.00 93.06 281 LEU A CA 1
ATOM 2267 C C . LEU A 1 281 ? -14.833 11.347 -9.086 1.00 93.06 281 LEU A C 1
ATOM 2269 O O . LEU A 1 281 ? -15.361 12.342 -8.592 1.00 93.06 281 LEU A O 1
ATOM 2273 N N . LYS A 1 282 ? -15.021 11.004 -10.359 1.00 96.69 282 LYS A N 1
ATOM 2274 C CA . LYS A 1 282 ? -15.896 11.739 -11.281 1.00 96.69 282 LYS A CA 1
ATOM 2275 C C . LYS A 1 282 ? -17.044 10.856 -11.746 1.00 96.69 282 LYS A C 1
ATOM 2277 O O . LYS A 1 282 ? -16.799 9.720 -12.135 1.00 96.69 282 LYS A O 1
ATOM 2282 N N . GLY A 1 283 ? -18.266 11.375 -11.741 1.00 94.62 283 GLY A N 1
ATOM 2283 C CA . GLY A 1 283 ? -19.465 10.621 -12.099 1.00 94.62 283 GLY A CA 1
ATOM 2284 C C . GLY A 1 283 ? -20.652 11.490 -12.516 1.00 94.62 283 GLY A C 1
ATOM 2285 O O . GLY A 1 283 ? -20.516 12.691 -12.771 1.00 94.62 283 GLY A O 1
ATOM 2286 N N . CYS A 1 284 ? -21.830 10.876 -12.577 1.00 94.94 284 CYS A N 1
ATOM 2287 C CA . CYS A 1 284 ? -23.100 11.532 -12.883 1.00 94.94 284 CYS A CA 1
ATOM 2288 C C . CYS A 1 284 ? -23.760 12.086 -11.607 1.00 94.94 284 CYS A C 1
ATOM 2290 O O . CYS A 1 284 ? -23.747 11.403 -10.589 1.00 94.94 284 CYS A O 1
ATOM 2292 N N . PRO A 1 285 ? -24.357 13.288 -11.616 1.00 94.44 285 PRO A N 1
ATOM 2293 C CA . PRO A 1 285 ? -25.184 13.763 -10.510 1.00 94.44 285 PRO A CA 1
ATOM 2294 C C . PRO A 1 285 ? -26.575 13.084 -10.526 1.00 94.44 285 PRO A C 1
ATOM 2296 O O . PRO A 1 285 ? -27.111 12.867 -11.610 1.00 94.44 285 PRO A O 1
ATOM 2299 N N . PRO A 1 286 ? -27.199 12.803 -9.364 1.00 93.25 286 PRO A N 1
ATOM 2300 C CA . PRO A 1 286 ? -28.509 12.137 -9.296 1.00 93.25 286 PRO A CA 1
ATOM 2301 C C . PRO A 1 286 ? -29.688 12.993 -9.763 1.00 93.25 286 PRO A C 1
ATOM 2303 O O . PRO A 1 286 ? -30.712 12.476 -10.192 1.00 93.25 286 PRO A O 1
ATOM 2306 N N . TRP A 1 287 ? -29.571 14.313 -9.644 1.00 92.12 287 TRP A N 1
ATOM 2307 C CA . TRP A 1 287 ? -30.687 15.258 -9.791 1.00 92.12 287 TRP A CA 1
ATOM 2308 C C . TRP A 1 287 ? -30.828 15.850 -11.195 1.00 92.12 287 TRP A C 1
ATOM 2310 O O . TRP A 1 287 ? -31.685 16.702 -11.416 1.00 92.12 287 TRP A O 1
ATOM 2320 N N . ARG A 1 288 ? -29.975 15.460 -12.146 1.00 91.06 288 ARG A N 1
ATOM 2321 C CA . ARG A 1 288 ? -30.067 15.917 -13.538 1.00 91.06 288 ARG A CA 1
ATOM 2322 C C . ARG A 1 288 ? -29.292 15.004 -14.476 1.00 91.06 288 ARG A C 1
ATOM 2324 O O . ARG A 1 288 ? -28.329 14.356 -14.080 1.00 91.06 288 ARG A O 1
ATOM 2331 N N . GLN A 1 289 ? -29.628 15.066 -15.758 1.00 89.19 289 GLN A N 1
ATOM 2332 C CA . GLN A 1 289 ? -28.830 14.424 -16.793 1.00 89.19 289 GLN A CA 1
ATOM 2333 C C . GLN A 1 289 ? -27.523 15.203 -17.021 1.00 89.19 289 GLN A C 1
ATOM 2335 O O . GLN A 1 289 ? -27.520 16.429 -17.163 1.00 89.19 289 GLN A O 1
ATOM 2340 N N . SER A 1 290 ? -26.396 14.491 -17.035 1.00 87.69 290 SER A N 1
ATOM 2341 C CA . SER A 1 290 ? -25.078 15.055 -17.334 1.00 87.69 290 SER A CA 1
ATOM 2342 C C . SER A 1 290 ? -24.657 14.673 -18.744 1.00 87.69 290 SER A C 1
ATOM 2344 O O . SER A 1 290 ? -24.545 13.490 -19.047 1.00 87.69 290 SER A O 1
ATOM 2346 N N . ALA A 1 291 ? -24.393 15.668 -19.595 1.00 84.75 291 ALA A N 1
ATOM 2347 C CA . ALA A 1 291 ? -23.968 15.437 -20.977 1.00 84.75 291 ALA A CA 1
ATOM 2348 C C . ALA A 1 291 ? -22.607 14.722 -21.064 1.00 84.75 291 ALA A C 1
ATOM 2350 O O . ALA A 1 291 ? -22.395 13.911 -21.957 1.00 84.75 291 ALA A O 1
ATOM 2351 N N . SER A 1 292 ? -21.693 15.001 -20.127 1.00 87.25 292 SER A N 1
ATOM 2352 C CA . SER A 1 292 ? -20.378 14.349 -20.068 1.00 87.25 292 SER A CA 1
ATOM 2353 C C . SER A 1 292 ? -20.372 13.053 -19.259 1.00 87.25 292 SER A C 1
ATOM 2355 O O . SER A 1 292 ? -19.415 12.290 -19.335 1.00 87.25 292 SER A O 1
ATOM 2357 N N . GLY A 1 293 ? -21.392 12.829 -18.427 1.00 89.50 293 GLY A N 1
ATOM 2358 C CA . GLY A 1 293 ? -21.431 11.732 -17.461 1.00 89.50 293 GLY A CA 1
ATOM 2359 C C . GLY A 1 293 ? -20.402 11.835 -16.323 1.00 89.50 293 GLY A C 1
ATOM 2360 O O . GLY A 1 293 ? -20.260 10.895 -15.545 1.00 89.50 293 GLY A O 1
ATOM 2361 N N . THR A 1 294 ? -19.667 12.950 -16.213 1.00 92.88 294 THR A N 1
ATOM 2362 C CA . THR A 1 294 ? -18.537 13.099 -15.271 1.00 92.88 294 THR A CA 1
ATOM 2363 C C . THR A 1 294 ? -18.544 14.418 -14.493 1.00 92.88 294 THR A C 1
ATOM 2365 O O . THR A 1 294 ? -17.515 14.809 -13.946 1.00 92.88 294 THR A O 1
ATOM 2368 N N . SER A 1 295 ? -19.652 15.162 -14.486 1.00 94.44 295 SER A N 1
ATOM 2369 C CA . SER A 1 295 ? -19.730 16.490 -13.853 1.00 94.44 295 SER A CA 1
ATOM 2370 C C . SER A 1 295 ? -19.787 16.454 -12.324 1.00 94.44 295 SER A C 1
ATOM 2372 O O . SER A 1 295 ? -19.484 17.458 -11.685 1.00 94.44 295 SER A O 1
ATOM 2374 N N . PHE A 1 296 ? -20.153 15.320 -11.726 1.00 97.12 296 PHE A N 1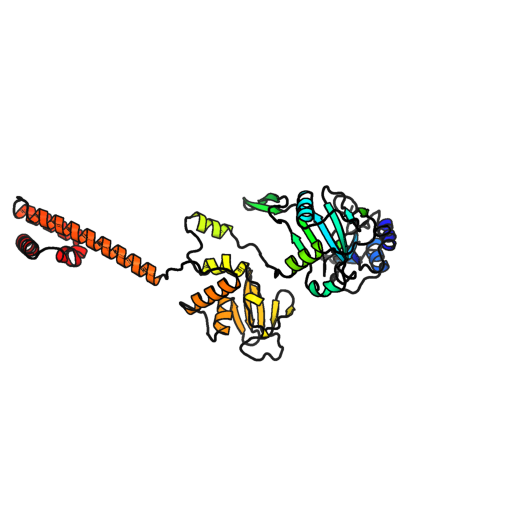
ATOM 2375 C CA . PHE A 1 296 ? -20.207 15.140 -10.280 1.00 97.12 296 PHE A CA 1
ATOM 2376 C C . PHE A 1 296 ? -18.840 14.710 -9.757 1.00 97.12 296 PHE A C 1
ATOM 2378 O O . PHE A 1 296 ? -18.379 13.605 -10.034 1.00 97.12 296 PHE A O 1
ATOM 2385 N N . HIS A 1 297 ? -18.161 15.605 -9.051 1.00 97.25 297 HIS A N 1
ATOM 2386 C CA . HIS A 1 297 ? -16.820 15.380 -8.531 1.00 97.25 297 HIS A CA 1
ATOM 2387 C C . HIS A 1 297 ? -16.884 15.120 -7.033 1.00 97.25 297 HIS A C 1
ATOM 2389 O O . HIS A 1 297 ? -17.512 15.887 -6.311 1.00 97.25 297 HIS A O 1
ATOM 2395 N N . VAL A 1 298 ? -16.168 14.102 -6.571 1.00 96.88 298 VAL A N 1
ATOM 2396 C CA . VAL A 1 298 ? -15.991 13.759 -5.160 1.00 96.88 298 VAL A CA 1
ATOM 2397 C C . VAL A 1 298 ? -14.501 13.731 -4.842 1.00 96.88 298 VAL A C 1
ATOM 2399 O O . VAL A 1 298 ? -13.711 13.135 -5.575 1.00 96.88 298 VAL A O 1
ATOM 2402 N N . TRP A 1 299 ? -14.094 14.392 -3.765 1.00 94.62 299 TRP A N 1
ATOM 2403 C CA . TRP A 1 299 ? -12.700 14.448 -3.321 1.00 94.62 299 TRP A CA 1
ATOM 2404 C C . TRP A 1 299 ? -12.626 14.580 -1.800 1.00 94.62 299 TRP A C 1
ATOM 2406 O O . TRP A 1 299 ? -13.618 14.905 -1.151 1.00 94.62 299 TRP A O 1
ATOM 2416 N N . GLN A 1 300 ? -11.447 14.345 -1.231 1.00 87.50 300 GLN A N 1
ATOM 2417 C CA . GLN A 1 300 ? -11.173 14.708 0.158 1.00 87.50 300 GLN A CA 1
ATOM 2418 C C . GLN A 1 300 ? -10.672 16.146 0.223 1.00 87.50 300 GLN A C 1
ATOM 2420 O O . GLN A 1 300 ? -9.738 16.512 -0.497 1.00 87.50 300 GLN A O 1
ATOM 2425 N N . ASP A 1 301 ? -11.297 16.964 1.062 1.00 83.75 301 ASP A N 1
ATOM 2426 C CA . ASP A 1 301 ? -10.833 18.318 1.329 1.00 83.75 301 ASP A CA 1
ATOM 2427 C C . ASP A 1 301 ? -9.524 18.330 2.141 1.00 83.75 301 ASP A C 1
ATOM 2429 O O . ASP A 1 301 ? -8.927 17.297 2.457 1.00 83.75 301 ASP A O 1
ATOM 2433 N N . LYS A 1 302 ? -9.040 19.534 2.455 1.00 75.50 302 LYS A N 1
ATOM 2434 C CA . LYS A 1 302 ? -7.801 19.742 3.220 1.00 75.50 302 LYS A CA 1
ATOM 2435 C C . LYS A 1 302 ? -7.832 19.119 4.625 1.00 75.50 302 LYS A C 1
ATOM 2437 O O . LYS A 1 302 ? -6.768 18.865 5.179 1.00 75.50 302 LYS A O 1
ATOM 2442 N N . ASP A 1 303 ? -9.025 18.881 5.168 1.00 71.25 303 ASP A N 1
ATOM 2443 C CA . ASP A 1 303 ? -9.265 18.328 6.500 1.00 71.25 303 ASP A CA 1
ATOM 2444 C C . ASP A 1 303 ? -9.539 16.807 6.428 1.00 71.25 303 ASP A C 1
ATOM 2446 O O . ASP A 1 303 ? -9.933 16.177 7.412 1.00 71.25 303 ASP A O 1
ATOM 2450 N N . GLY A 1 304 ? -9.327 16.201 5.250 1.00 73.88 304 GLY A N 1
ATOM 2451 C CA . GLY A 1 304 ? -9.517 14.775 4.992 1.00 73.88 304 GLY A CA 1
ATOM 2452 C C . GLY A 1 304 ? -10.983 14.353 4.872 1.00 73.88 304 GLY A C 1
ATOM 2453 O O . GLY A 1 304 ? -11.260 13.157 4.795 1.00 73.88 304 GLY A O 1
ATOM 2454 N N . GLN A 1 305 ? -11.921 15.304 4.850 1.00 82.38 305 GLN A N 1
ATOM 2455 C CA . GLN A 1 305 ? -13.351 15.021 4.786 1.00 82.38 305 GLN A CA 1
ATOM 2456 C C . GLN A 1 305 ? -13.814 14.873 3.344 1.00 82.38 305 GLN A C 1
ATOM 2458 O O . GLN A 1 305 ? -13.395 15.612 2.452 1.00 82.38 305 GLN A O 1
ATOM 2463 N N . TRP A 1 306 ? -14.719 13.927 3.109 1.00 89.94 306 TRP A N 1
ATOM 2464 C CA . TRP A 1 306 ? -15.308 13.742 1.790 1.00 89.94 306 TRP A CA 1
ATOM 2465 C C . TRP A 1 306 ? -16.248 14.895 1.438 1.00 89.94 306 TRP A C 1
ATOM 2467 O O . TRP A 1 306 ? -17.244 15.156 2.120 1.00 89.94 306 TRP A O 1
ATOM 2477 N N . ALA A 1 307 ? -15.939 15.544 0.324 1.00 94.50 307 ALA A N 1
ATOM 2478 C CA . ALA A 1 307 ? -16.701 16.622 -0.268 1.00 94.50 307 ALA A CA 1
ATOM 2479 C C . ALA A 1 307 ? -17.121 16.254 -1.692 1.00 94.50 307 ALA A C 1
ATOM 2481 O O . ALA A 1 307 ? -16.468 15.460 -2.374 1.00 94.50 307 ALA A O 1
ATOM 2482 N N . TRP A 1 308 ? -18.208 16.865 -2.143 1.00 96.31 308 TRP A N 1
ATOM 2483 C CA . TRP A 1 308 ? -18.697 16.754 -3.505 1.00 96.31 308 TRP A CA 1
ATOM 2484 C C . TRP A 1 308 ? -18.983 18.128 -4.101 1.00 96.31 308 TRP A C 1
ATOM 2486 O O . TRP A 1 308 ? -19.277 19.090 -3.387 1.00 96.31 308 TRP A O 1
ATOM 2496 N N . GLN A 1 309 ? -18.940 18.204 -5.427 1.00 96.69 309 GLN A N 1
ATOM 2497 C CA . GLN A 1 309 ? -19.447 19.331 -6.197 1.00 96.69 309 GLN A CA 1
ATOM 2498 C C . GLN A 1 309 ? -19.865 18.877 -7.589 1.00 96.69 309 GLN A C 1
ATOM 2500 O O . GLN A 1 309 ? -19.135 18.159 -8.271 1.00 96.69 309 GLN A O 1
ATOM 2505 N N . ASP A 1 310 ? -21.017 19.357 -8.035 1.00 95.44 310 ASP A N 1
ATOM 2506 C CA . ASP A 1 310 ? -21.394 19.324 -9.437 1.00 95.44 310 ASP A CA 1
ATOM 2507 C C . ASP A 1 310 ? -20.718 20.496 -10.159 1.00 95.44 310 ASP A C 1
ATOM 2509 O O . ASP A 1 310 ? -21.061 21.662 -9.960 1.00 95.44 310 ASP A O 1
ATOM 2513 N N . LYS A 1 311 ? -19.727 20.200 -11.002 1.00 95.06 311 LYS A N 1
ATOM 2514 C CA . LYS A 1 311 ? -18.930 21.217 -11.702 1.00 95.06 311 LYS A CA 1
ATOM 2515 C C . LYS A 1 311 ? -19.719 22.048 -12.707 1.00 95.06 311 LYS A C 1
ATOM 2517 O O . LYS A 1 311 ? -19.219 23.089 -13.116 1.00 95.06 311 LYS A O 1
ATOM 2522 N N . GLN A 1 312 ? -20.917 21.619 -13.101 1.00 92.50 312 GLN A N 1
ATOM 2523 C CA . GLN A 1 312 ? -21.750 22.394 -14.019 1.00 92.50 312 GLN A CA 1
ATOM 2524 C C . GLN A 1 312 ? -22.604 23.434 -13.290 1.00 92.50 312 GLN A C 1
ATOM 2526 O O . GLN A 1 312 ? -22.762 24.538 -13.796 1.00 92.50 312 GLN A O 1
ATOM 2531 N N . THR A 1 313 ? -23.165 23.090 -12.126 1.00 91.31 313 THR A N 1
ATOM 2532 C CA . THR A 1 313 ? -24.036 24.000 -11.358 1.00 91.31 313 THR A CA 1
ATOM 2533 C C . THR A 1 313 ? -23.274 24.771 -10.281 1.00 91.31 313 THR A C 1
ATOM 2535 O O . THR A 1 313 ? -23.764 25.778 -9.782 1.00 91.31 313 THR A O 1
ATOM 2538 N N . GLY A 1 314 ? -22.077 24.310 -9.908 1.00 92.00 314 GLY A N 1
ATOM 2539 C CA . GLY A 1 314 ? -21.266 24.872 -8.826 1.00 92.00 314 GLY A CA 1
ATOM 2540 C C . GLY A 1 314 ? -21.699 24.419 -7.429 1.00 92.00 314 GLY A C 1
ATOM 2541 O O . GLY A 1 314 ? -20.959 24.631 -6.466 1.00 92.00 314 GLY A O 1
ATOM 2542 N N . GLU A 1 315 ? -22.849 23.754 -7.313 1.00 92.38 315 GLU A N 1
ATOM 2543 C CA . GLU A 1 315 ? -23.386 23.249 -6.053 1.00 92.38 315 GLU A CA 1
ATOM 2544 C C . GLU A 1 315 ? -22.503 22.146 -5.477 1.00 92.38 315 GLU A C 1
ATOM 2546 O O . GLU A 1 315 ? -22.009 21.286 -6.206 1.00 92.38 315 GLU A O 1
ATOM 2551 N N . GLY A 1 316 ? -22.335 22.140 -4.157 1.00 93.38 316 GLY A N 1
ATOM 2552 C CA . GLY A 1 316 ? -21.507 21.157 -3.477 1.00 93.38 316 GLY A CA 1
ATOM 2553 C C . GLY A 1 316 ? -21.693 21.166 -1.967 1.00 93.38 316 GLY A C 1
ATOM 2554 O O . GLY A 1 316 ? -22.433 21.978 -1.410 1.00 93.38 316 GLY A O 1
ATOM 2555 N N . GLY A 1 317 ? -21.007 20.250 -1.295 1.00 93.75 317 GLY A N 1
ATOM 2556 C CA . GLY A 1 317 ? -21.041 20.118 0.155 1.00 93.75 317 GLY A CA 1
ATOM 2557 C C . GLY A 1 317 ? -20.347 18.849 0.639 1.00 93.75 317 GLY A C 1
ATOM 2558 O O . GLY A 1 317 ? -19.630 18.200 -0.112 1.00 93.75 317 GLY A O 1
ATOM 2559 N N . GLY A 1 318 ? -20.556 18.496 1.907 1.00 93.50 318 GLY A N 1
ATOM 2560 C CA . GLY A 1 318 ? -20.092 17.224 2.475 1.00 93.50 318 GLY A CA 1
ATOM 2561 C C . GLY A 1 318 ? -21.138 16.107 2.377 1.00 93.50 318 GLY A C 1
ATOM 2562 O O . GLY A 1 318 ? -22.218 16.303 1.814 1.00 93.50 318 GLY A O 1
ATOM 2563 N N . ALA A 1 319 ? -20.843 14.968 3.007 1.00 93.81 319 ALA A N 1
ATOM 2564 C CA . ALA A 1 319 ? -21.722 13.795 3.115 1.00 93.81 319 ALA A CA 1
ATOM 2565 C C . ALA A 1 319 ? -23.177 14.137 3.498 1.00 93.81 319 ALA A C 1
ATOM 2567 O O . ALA A 1 319 ? -24.122 13.765 2.806 1.00 93.81 319 ALA A O 1
ATOM 2568 N N . ILE A 1 320 ? -23.358 14.923 4.564 1.00 95.06 320 ILE A N 1
ATOM 2569 C CA . ILE A 1 320 ? -24.683 15.333 5.056 1.00 95.06 320 ILE A CA 1
ATOM 2570 C C . ILE A 1 320 ? -25.462 16.143 4.013 1.00 95.06 320 ILE A C 1
ATOM 2572 O O . ILE A 1 320 ? -26.652 15.917 3.804 1.00 95.06 320 ILE A O 1
ATOM 2576 N N . ALA A 1 321 ? -24.797 17.089 3.345 1.00 94.12 321 ALA A N 1
ATOM 2577 C CA . ALA A 1 321 ? -25.434 17.929 2.333 1.00 94.12 321 ALA A CA 1
ATOM 2578 C C . ALA A 1 321 ? -25.831 17.113 1.096 1.00 94.12 321 ALA A C 1
ATOM 2580 O O . ALA A 1 321 ? -26.879 17.366 0.508 1.00 94.12 321 ALA A O 1
ATOM 2581 N N . TYR A 1 322 ? -25.017 16.118 0.729 1.00 95.75 322 TYR A N 1
ATOM 2582 C CA . TYR A 1 322 ? -25.354 15.180 -0.336 1.00 95.75 322 TYR A CA 1
ATOM 2583 C C . TYR A 1 322 ? -26.622 14.387 -0.007 1.00 95.75 322 TYR A C 1
ATOM 2585 O O . TYR A 1 322 ? -27.563 14.416 -0.793 1.00 95.75 322 TYR A O 1
ATOM 2593 N N . ARG A 1 323 ? -26.673 13.726 1.159 1.00 95.25 323 ARG A N 1
ATOM 2594 C CA . ARG A 1 323 ? -27.825 12.899 1.555 1.00 95.25 323 ARG A CA 1
ATOM 2595 C C . ARG A 1 323 ? -29.105 13.712 1.662 1.00 95.25 323 ARG A C 1
ATOM 2597 O O . ARG A 1 323 ? -30.142 13.292 1.167 1.00 95.25 323 ARG A O 1
ATOM 2604 N N . HIS A 1 324 ? -29.016 14.921 2.213 1.00 95.12 324 HIS A N 1
ATOM 2605 C CA . HIS A 1 324 ? -30.161 15.823 2.255 1.00 95.12 324 HIS A CA 1
ATOM 2606 C C . HIS A 1 324 ? -30.681 16.160 0.855 1.00 95.12 324 HIS A C 1
ATOM 2608 O O . HIS A 1 324 ? -31.885 16.097 0.618 1.00 95.12 324 HIS A O 1
ATOM 2614 N N . LYS A 1 325 ? -29.773 16.469 -0.078 1.00 93.69 325 LYS A N 1
ATOM 2615 C CA . LYS A 1 325 ? -30.130 16.779 -1.464 1.00 93.69 325 LYS A CA 1
ATOM 2616 C C . LYS A 1 325 ? -30.696 15.572 -2.207 1.00 93.69 325 LYS A C 1
ATOM 2618 O O . LYS A 1 325 ? -31.648 15.721 -2.967 1.00 93.69 325 LYS A O 1
ATOM 2623 N N . LEU A 1 326 ? -30.139 14.386 -1.976 1.00 93.50 326 LEU A N 1
ATOM 2624 C CA . LEU A 1 326 ? -30.628 13.142 -2.566 1.00 93.50 326 LEU A CA 1
ATOM 2625 C C . LEU A 1 326 ? -32.084 12.860 -2.156 1.00 93.50 326 LEU A C 1
ATOM 2627 O O . LEU A 1 326 ? -32.871 12.417 -2.984 1.00 93.50 326 LEU A O 1
ATOM 2631 N N . SER A 1 327 ? -32.461 13.221 -0.927 1.00 91.75 327 SER A N 1
ATOM 2632 C CA . SER A 1 327 ? -33.835 13.130 -0.415 1.00 91.75 327 SER A CA 1
ATOM 2633 C C . SER A 1 327 ? -34.741 14.313 -0.806 1.00 91.75 327 SER A C 1
ATOM 2635 O O . SER A 1 327 ? -35.818 14.472 -0.237 1.00 91.75 327 SER A O 1
ATOM 2637 N N . GLY A 1 328 ? -34.322 15.165 -1.750 1.00 90.81 328 GLY A N 1
ATOM 2638 C CA . GLY A 1 328 ? -35.098 16.316 -2.234 1.00 90.81 328 GLY A CA 1
ATOM 2639 C C . GLY A 1 328 ? -34.995 17.584 -1.376 1.00 90.81 328 GLY A C 1
ATOM 2640 O O . GLY A 1 328 ? -35.692 18.562 -1.640 1.00 90.81 328 GLY A O 1
ATOM 2641 N N . GLY A 1 329 ? -34.134 17.590 -0.357 1.00 89.31 329 GLY A N 1
ATOM 2642 C CA . GLY A 1 329 ? -33.874 18.753 0.488 1.00 89.31 329 GLY A CA 1
ATOM 2643 C C . GLY A 1 329 ? -32.974 19.801 -0.176 1.00 89.31 329 GLY A C 1
ATOM 2644 O O . GLY A 1 329 ? -32.212 19.509 -1.097 1.00 89.31 329 GLY A O 1
ATOM 2645 N N . ASN A 1 330 ? -33.022 21.037 0.328 1.00 83.25 330 ASN A N 1
ATOM 2646 C CA . ASN A 1 330 ? -32.198 22.150 -0.148 1.00 83.25 330 ASN A CA 1
ATOM 2647 C C . ASN A 1 330 ? -31.442 22.814 1.010 1.00 83.25 330 ASN A C 1
ATOM 2649 O O . ASN A 1 330 ? -31.987 23.055 2.084 1.00 83.25 330 ASN A O 1
ATOM 2653 N N . GLY A 1 331 ? -30.179 23.175 0.771 1.00 82.50 331 GLY A N 1
ATOM 2654 C CA . GLY A 1 331 ? -29.336 23.840 1.765 1.00 82.50 331 GLY A CA 1
ATOM 2655 C C . GLY A 1 331 ? -28.773 22.896 2.836 1.00 82.50 331 GLY A C 1
ATOM 2656 O O . GLY A 1 331 ? -28.502 21.724 2.579 1.00 82.50 331 GLY A O 1
ATOM 2657 N N . LYS A 1 332 ? -28.510 23.434 4.035 1.00 84.69 332 LYS A N 1
ATOM 2658 C CA . LYS A 1 332 ? -27.948 22.671 5.164 1.00 84.69 332 LYS A CA 1
ATOM 2659 C C . LYS A 1 332 ? -29.087 22.071 6.004 1.00 84.69 332 LYS A C 1
ATOM 2661 O O . LYS A 1 332 ? -29.842 22.865 6.571 1.00 84.69 332 LYS A O 1
ATOM 2666 N N . PRO A 1 333 ? -29.181 20.735 6.156 1.00 89.50 333 PRO A N 1
ATOM 2667 C CA . PRO A 1 333 ? -30.215 20.118 6.986 1.00 89.50 333 PRO A CA 1
ATOM 2668 C C . PRO A 1 333 ? -30.068 20.536 8.450 1.00 89.50 333 PRO A C 1
ATOM 2670 O O . PRO A 1 333 ? -28.957 20.750 8.945 1.00 89.50 333 PRO A O 1
ATOM 2673 N N . ARG A 1 334 ? -31.196 20.639 9.156 1.00 85.69 334 ARG A N 1
ATOM 2674 C CA . ARG A 1 334 ? -31.263 20.997 10.581 1.00 85.69 334 ARG A CA 1
ATOM 2675 C C . ARG A 1 334 ? -32.252 20.092 11.309 1.00 85.69 334 ARG A C 1
ATOM 2677 O O . ARG A 1 334 ? -33.109 19.474 10.685 1.00 85.69 334 ARG A O 1
ATOM 2684 N N . GLY A 1 335 ? -32.147 20.037 12.636 1.00 85.56 335 GLY A N 1
ATOM 2685 C CA . GLY A 1 335 ? -33.112 19.336 13.486 1.00 85.56 335 GLY A CA 1
ATOM 2686 C C . GLY A 1 335 ? -33.312 17.875 13.073 1.00 85.56 335 GLY A C 1
ATOM 2687 O O . GLY A 1 335 ? -32.346 17.121 12.970 1.00 85.56 335 GLY A O 1
ATOM 2688 N N . LYS A 1 336 ? -34.568 17.486 12.826 1.00 86.06 336 LYS A N 1
ATOM 2689 C CA . LYS A 1 336 ? -34.952 16.101 12.511 1.00 86.06 336 LYS A CA 1
ATOM 2690 C C . LYS A 1 336 ? -34.272 15.563 11.249 1.00 86.06 336 LYS A C 1
ATOM 2692 O O . LYS A 1 336 ? -33.808 14.428 11.279 1.00 86.06 336 LYS A O 1
ATOM 2697 N N . ASP A 1 337 ? -34.135 16.378 10.204 1.00 87.69 337 ASP A N 1
ATOM 2698 C CA . ASP A 1 337 ? -33.511 15.953 8.942 1.00 87.69 337 ASP A CA 1
ATOM 2699 C C . ASP A 1 337 ? -32.028 15.645 9.130 1.00 87.69 337 ASP A C 1
ATOM 2701 O O . ASP A 1 337 ? -31.520 14.650 8.621 1.00 87.69 337 ASP A O 1
ATOM 2705 N N . PHE A 1 338 ? -31.331 16.470 9.918 1.00 90.69 338 PHE A N 1
ATOM 2706 C CA . PHE A 1 338 ? -29.935 16.214 10.261 1.00 90.69 338 PHE A CA 1
ATOM 2707 C C . PHE A 1 338 ? -29.797 14.884 11.011 1.00 90.69 338 PHE A C 1
ATOM 2709 O O . PHE A 1 338 ? -29.007 14.037 10.606 1.00 90.69 338 PHE A O 1
ATOM 2716 N N . VAL A 1 339 ? -30.597 14.674 12.063 1.00 88.81 339 VAL A N 1
ATOM 2717 C CA . VAL A 1 339 ? -30.562 13.444 12.873 1.00 88.81 339 VAL A CA 1
ATOM 2718 C C . VAL A 1 339 ? -30.892 12.205 12.036 1.00 88.81 339 VAL A C 1
ATOM 2720 O O . VAL A 1 339 ? -30.250 11.170 12.209 1.00 88.81 339 VAL A O 1
ATOM 2723 N N . ALA A 1 340 ? -31.862 12.301 11.123 1.00 90.88 340 ALA A N 1
ATOM 2724 C CA . ALA A 1 340 ? -32.232 11.208 10.229 1.00 90.88 340 ALA A CA 1
ATOM 2725 C C . ALA A 1 340 ? -31.066 10.811 9.312 1.00 90.88 340 ALA A C 1
ATOM 2727 O O . ALA A 1 340 ? -30.729 9.633 9.232 1.00 90.88 340 ALA A O 1
ATOM 2728 N N . ILE A 1 341 ? -30.387 11.793 8.713 1.00 94.75 341 ILE A N 1
ATOM 2729 C CA . ILE A 1 341 ? -29.216 11.548 7.863 1.00 94.75 341 ILE A CA 1
ATOM 2730 C C . ILE A 1 341 ? -28.049 10.969 8.676 1.00 94.75 341 ILE A C 1
ATOM 2732 O O . ILE A 1 341 ? -27.374 10.053 8.212 1.00 94.75 341 ILE A O 1
ATOM 2736 N N . VAL A 1 342 ? -27.799 11.466 9.895 1.00 92.56 342 VAL A N 1
ATOM 2737 C CA . VAL A 1 342 ? -26.757 10.888 10.766 1.00 92.56 342 VAL A CA 1
ATOM 2738 C C . VAL A 1 342 ? -27.060 9.426 11.071 1.00 92.56 342 VAL A C 1
ATOM 2740 O O . VAL A 1 342 ? -26.154 8.600 11.043 1.00 92.56 342 VAL A O 1
ATOM 2743 N N . ARG A 1 343 ? -28.326 9.097 11.338 1.00 93.44 343 ARG A N 1
ATOM 2744 C CA . ARG A 1 343 ? -28.763 7.721 11.591 1.00 93.44 343 ARG A CA 1
ATOM 2745 C C . ARG A 1 343 ? -28.555 6.821 10.377 1.00 93.44 343 ARG A C 1
ATOM 2747 O O . ARG A 1 343 ? -28.097 5.700 10.551 1.00 93.44 343 ARG A O 1
ATOM 2754 N N . GLU A 1 344 ? -28.869 7.306 9.181 1.00 94.12 344 GLU A N 1
ATOM 2755 C CA . GLU A 1 344 ? -28.654 6.577 7.927 1.00 94.12 344 GLU A CA 1
ATOM 2756 C C . GLU A 1 344 ? -27.165 6.282 7.709 1.00 94.12 344 GLU A C 1
ATOM 2758 O O . GLU A 1 344 ? -26.780 5.126 7.570 1.00 94.12 344 GLU A O 1
ATOM 2763 N N . LEU A 1 34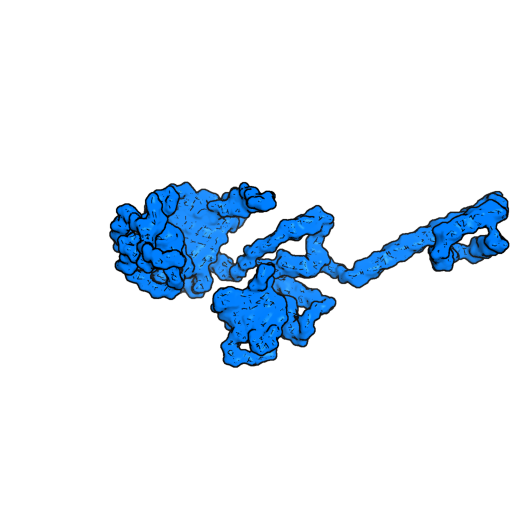5 ? -26.310 7.306 7.800 1.00 94.12 345 LEU A N 1
ATOM 2764 C CA . LEU A 1 345 ? -24.861 7.144 7.650 1.00 94.12 345 LEU A CA 1
ATOM 2765 C C . LEU A 1 345 ? -24.255 6.252 8.742 1.00 94.12 345 LEU A C 1
ATOM 2767 O O . LEU A 1 345 ? -23.339 5.482 8.468 1.00 94.12 345 LEU A O 1
ATOM 2771 N N . ALA A 1 346 ? -24.757 6.335 9.976 1.00 90.81 346 ALA A N 1
ATOM 2772 C CA . ALA A 1 346 ? -24.349 5.436 11.050 1.00 90.81 346 ALA A CA 1
ATOM 2773 C C . ALA A 1 346 ? -24.733 3.983 10.740 1.00 90.81 346 ALA A C 1
ATOM 2775 O O . ALA A 1 346 ? -23.906 3.094 10.926 1.00 90.81 346 ALA A O 1
ATOM 2776 N N . GLY A 1 347 ? -25.936 3.752 10.205 1.00 89.44 347 GLY A N 1
ATOM 2777 C CA . GLY A 1 347 ? -26.383 2.439 9.739 1.00 89.44 347 GLY A CA 1
ATOM 2778 C C . GLY A 1 347 ? -25.486 1.878 8.635 1.00 89.44 347 GLY A C 1
ATOM 2779 O O . GLY A 1 347 ? -25.027 0.743 8.750 1.00 89.44 347 GLY A O 1
ATOM 2780 N N . ASP A 1 348 ? -25.141 2.697 7.638 1.00 86.56 348 ASP A N 1
ATOM 2781 C CA . ASP A 1 348 ? -24.199 2.331 6.569 1.00 86.56 348 ASP A CA 1
ATOM 2782 C C . ASP A 1 348 ? -22.794 1.992 7.112 1.00 86.56 348 ASP A C 1
ATOM 2784 O O . ASP A 1 348 ? -22.056 1.218 6.500 1.00 86.56 348 ASP A O 1
ATOM 2788 N N . ALA A 1 349 ? -22.426 2.559 8.268 1.00 81.62 349 ALA A N 1
ATOM 2789 C CA . ALA A 1 349 ? -21.169 2.310 8.977 1.00 81.62 349 ALA A CA 1
ATOM 2790 C C . ALA A 1 349 ? -21.244 1.135 9.973 1.00 81.62 349 ALA A C 1
ATOM 2792 O O . ALA A 1 349 ? -20.258 0.858 10.660 1.00 81.62 349 ALA A O 1
ATOM 2793 N N . GLY A 1 350 ? -22.399 0.468 10.095 1.00 82.38 350 GLY A N 1
ATOM 2794 C CA . GLY A 1 350 ? -22.625 -0.609 11.063 1.00 82.38 350 GLY A CA 1
ATOM 2795 C C . GLY A 1 350 ? -22.708 -0.141 12.521 1.00 82.38 350 GLY A C 1
ATOM 2796 O O . GLY A 1 350 ? -22.429 -0.915 13.435 1.00 82.38 350 GLY A O 1
ATOM 2797 N N . LEU A 1 351 ? -23.058 1.124 12.760 1.00 82.88 351 LEU A N 1
ATOM 2798 C CA . LEU A 1 351 ? -23.144 1.734 14.085 1.00 82.88 351 LEU A CA 1
ATOM 2799 C C . LEU A 1 351 ? -24.583 2.063 14.465 1.00 82.88 351 LEU A C 1
ATOM 2801 O O . LEU A 1 351 ? -25.414 2.427 13.634 1.00 82.88 351 LEU A O 1
ATOM 2805 N N . GLN A 1 352 ? -24.850 2.026 15.766 1.00 83.69 352 GLN A N 1
ATOM 2806 C CA . GLN A 1 352 ? -26.078 2.571 16.327 1.00 83.69 352 GLN A CA 1
ATOM 2807 C C . GLN A 1 352 ? -25.869 4.027 16.734 1.00 83.69 352 GLN A C 1
ATOM 2809 O O . GLN A 1 352 ? -24.803 4.410 17.216 1.00 83.69 352 GLN A O 1
ATOM 2814 N N . LEU A 1 353 ? -26.907 4.840 16.537 1.00 81.06 353 LEU A N 1
ATOM 2815 C CA . LEU A 1 353 ? -26.898 6.229 16.975 1.00 81.06 353 LEU A CA 1
ATOM 2816 C C . LEU A 1 353 ? -26.790 6.266 18.512 1.00 81.06 353 LEU A C 1
ATOM 2818 O O . LEU A 1 353 ? -27.585 5.589 19.171 1.00 81.06 353 LEU A O 1
ATOM 2822 N N . PRO A 1 354 ? -25.862 7.042 19.099 1.00 76.94 354 PRO A N 1
ATOM 2823 C CA . PRO A 1 354 ? -25.790 7.183 20.547 1.00 76.94 354 PRO A CA 1
ATOM 2824 C C . PRO A 1 354 ? -27.082 7.803 21.087 1.00 76.94 354 PRO A C 1
ATOM 2826 O O . PRO A 1 354 ? -27.798 8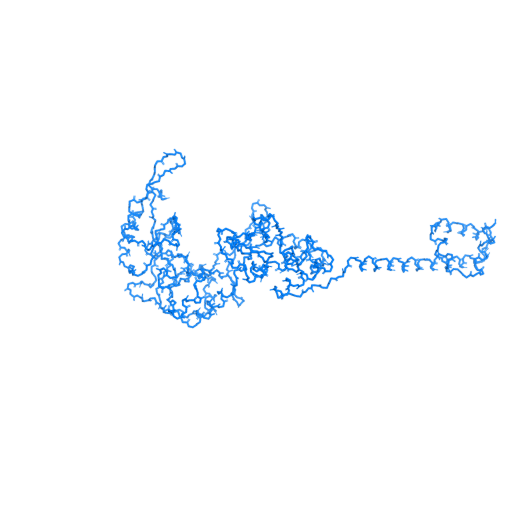.512 20.370 1.00 76.94 354 PRO A O 1
ATOM 2829 N N . HIS A 1 355 ? -27.380 7.545 22.363 1.00 64.50 355 HIS A N 1
ATOM 2830 C CA . HIS A 1 355 ? -28.534 8.145 23.023 1.00 64.50 355 HIS A CA 1
ATOM 2831 C C . HIS A 1 355 ? -28.373 9.674 23.041 1.00 64.50 355 HIS A C 1
ATOM 2833 O O . HIS A 1 355 ? -27.560 10.227 23.780 1.00 64.50 355 HIS A O 1
ATOM 2839 N N . TYR A 1 356 ? -29.111 10.351 22.161 1.00 58.06 356 TYR A N 1
ATOM 2840 C CA . TYR A 1 356 ? -29.071 11.796 21.981 1.00 58.06 356 TYR A CA 1
ATOM 2841 C C . TYR A 1 356 ? -30.295 12.422 22.645 1.00 58.06 356 TYR A C 1
ATOM 2843 O O . TYR A 1 356 ? -31.420 12.274 22.164 1.00 58.06 356 TYR A O 1
ATOM 2851 N N . VAL A 1 357 ? -30.064 13.154 23.733 1.00 53.50 357 VAL A N 1
ATOM 2852 C CA . VAL A 1 357 ? -31.069 14.028 24.343 1.00 53.50 357 VAL A CA 1
ATOM 2853 C C . VAL A 1 357 ? -30.947 15.392 23.673 1.00 53.50 357 VAL A C 1
ATOM 2855 O O . VAL A 1 357 ? -29.895 16.028 23.758 1.00 53.50 357 VAL A O 1
ATOM 2858 N N . SER A 1 358 ? -31.998 15.822 22.969 1.00 55.06 358 SER A N 1
ATOM 2859 C CA . SER A 1 358 ? -31.994 17.123 22.289 1.00 55.06 358 SER A CA 1
ATOM 2860 C C . SER A 1 358 ? -31.738 18.262 23.279 1.00 55.06 358 SER A C 1
ATOM 2862 O O . SER A 1 358 ? -32.210 18.206 24.414 1.00 55.06 358 SER A O 1
ATOM 2864 N N . ASP A 1 359 ? -31.044 19.317 22.850 1.00 51.53 359 ASP A N 1
ATOM 2865 C CA . ASP A 1 359 ? -30.751 20.471 23.714 1.00 51.53 359 ASP A CA 1
ATOM 2866 C C . ASP A 1 359 ? -32.032 21.123 24.262 1.00 51.53 359 ASP A C 1
ATOM 2868 O O . ASP A 1 359 ? -32.041 21.656 25.366 1.00 51.53 359 ASP A O 1
ATOM 2872 N N . THR A 1 360 ? -33.152 21.000 23.543 1.00 49.66 360 THR A N 1
ATOM 2873 C CA . THR A 1 360 ? -34.479 21.424 24.007 1.00 49.66 360 THR A CA 1
ATOM 2874 C C . THR A 1 360 ? -34.934 20.667 25.256 1.00 49.66 360 THR A C 1
ATOM 2876 O O . THR A 1 360 ? -35.497 21.277 26.159 1.00 49.66 360 THR A O 1
ATOM 2879 N N . ILE A 1 361 ? -34.664 19.360 25.328 1.00 52.44 361 ILE A N 1
ATOM 2880 C CA . ILE A 1 361 ? -35.004 18.525 26.488 1.00 52.44 361 ILE A CA 1
ATOM 2881 C C . ILE A 1 361 ? -34.061 18.842 27.652 1.00 52.44 361 ILE A C 1
ATOM 2883 O O . ILE A 1 361 ? -34.542 19.055 28.755 1.00 52.44 361 ILE A O 1
ATOM 2887 N N . LYS A 1 362 ? -32.755 19.021 27.405 1.00 53.03 362 LYS A N 1
ATOM 2888 C CA . LYS A 1 362 ? -31.799 19.423 28.458 1.00 53.03 362 LYS A CA 1
ATOM 2889 C C . LYS A 1 362 ? -32.138 20.779 29.080 1.00 53.03 362 LYS A C 1
ATOM 2891 O O . LYS A 1 362 ? -32.042 20.946 30.293 1.00 53.03 362 LYS A O 1
ATOM 2896 N N . ILE A 1 363 ? -32.544 21.751 28.257 1.00 56.47 363 ILE A N 1
ATOM 2897 C CA . ILE A 1 363 ? -32.997 23.067 28.733 1.00 56.47 363 ILE A CA 1
ATOM 2898 C C . ILE A 1 363 ? -34.284 22.925 29.554 1.00 56.47 363 ILE A C 1
ATOM 2900 O O . ILE A 1 363 ? -34.426 23.600 30.569 1.00 56.47 363 ILE A O 1
ATOM 2904 N N . ALA A 1 364 ? -35.212 22.058 29.137 1.00 50.22 364 ALA A N 1
ATOM 2905 C CA . ALA A 1 364 ? -36.440 21.802 29.884 1.00 50.22 364 ALA A CA 1
ATOM 2906 C C . ALA A 1 364 ? -36.160 21.118 31.233 1.00 50.22 364 ALA A C 1
ATOM 2908 O O . ALA A 1 364 ? -36.658 21.585 32.249 1.00 50.22 364 ALA A O 1
ATOM 2909 N N . GLU A 1 365 ? -35.313 20.088 31.265 1.00 53.44 365 GLU A N 1
ATOM 2910 C CA . GLU A 1 365 ? -34.909 19.382 32.490 1.00 53.44 365 GLU A CA 1
ATOM 2911 C C . GLU A 1 365 ? -34.184 20.314 33.465 1.00 53.44 365 GLU A C 1
ATOM 2913 O O . GLU A 1 365 ? -34.516 20.346 34.643 1.00 53.44 365 GLU A O 1
ATOM 2918 N N . THR A 1 366 ? -33.264 21.150 32.971 1.00 60.22 366 THR A N 1
ATOM 2919 C CA . THR A 1 366 ? -32.553 22.128 33.814 1.00 60.22 366 THR A CA 1
ATOM 2920 C C . THR A 1 366 ? -33.512 23.164 34.401 1.00 60.22 366 THR A C 1
ATOM 2922 O O . THR A 1 366 ? -33.382 23.534 35.563 1.00 60.22 366 THR A O 1
ATOM 2925 N N . LYS A 1 367 ? -34.506 23.616 33.621 1.00 59.91 367 LYS A N 1
ATOM 2926 C CA . LYS A 1 367 ? -35.552 24.519 34.123 1.00 59.91 367 LYS A CA 1
ATOM 2927 C C . LYS A 1 367 ? -36.449 23.854 35.163 1.00 59.91 367 LYS A C 1
ATOM 2929 O O . LYS A 1 367 ? -36.844 24.526 36.103 1.00 59.91 367 LYS A O 1
ATOM 2934 N N . ILE A 1 368 ? -36.774 22.571 34.997 1.00 62.81 368 ILE A N 1
ATOM 2935 C CA . ILE A 1 368 ? -37.582 21.819 35.966 1.00 62.81 368 ILE A CA 1
ATOM 2936 C C . ILE A 1 368 ? -36.822 21.675 37.286 1.00 62.81 368 ILE A C 1
ATOM 2938 O O . ILE A 1 368 ? -37.371 22.029 38.320 1.00 62.81 368 ILE A O 1
ATOM 2942 N N . VAL A 1 369 ? -35.556 21.245 37.244 1.00 64.81 369 VAL A N 1
ATOM 2943 C CA . VAL A 1 369 ? -34.718 21.092 38.447 1.00 64.81 369 VAL A CA 1
ATOM 2944 C C . VAL A 1 369 ? -34.540 22.427 39.170 1.00 64.81 369 VAL A C 1
ATOM 2946 O O . VAL A 1 369 ? -34.714 22.491 40.381 1.00 64.81 369 VAL A O 1
ATOM 2949 N N . HIS A 1 370 ? -34.262 23.505 38.432 1.00 66.44 370 HIS A N 1
ATOM 2950 C CA . HIS A 1 370 ? -34.138 24.834 39.030 1.00 66.44 370 HIS A CA 1
ATOM 2951 C C . HIS A 1 370 ? -35.438 25.281 39.715 1.00 66.44 370 HIS A C 1
ATOM 2953 O O . HIS A 1 370 ? -35.401 25.755 40.844 1.00 66.44 370 HIS A O 1
ATOM 2959 N N . ASN A 1 371 ? -36.589 25.042 39.080 1.00 73.25 371 ASN A N 1
ATOM 2960 C CA . ASN A 1 371 ? -37.895 25.372 39.645 1.00 73.25 371 ASN A CA 1
ATOM 2961 C C . ASN A 1 371 ? -38.237 24.511 40.882 1.00 73.25 371 ASN A C 1
ATOM 2963 O O . ASN A 1 371 ? -38.868 24.994 41.816 1.00 73.25 371 ASN A O 1
ATOM 2967 N N . GLU A 1 372 ? -37.816 23.241 40.926 1.00 74.50 372 GLU A N 1
ATOM 2968 C CA . GLU A 1 372 ? -37.971 22.386 42.114 1.00 74.50 372 GLU A CA 1
ATOM 2969 C C . GLU A 1 372 ? -37.110 22.873 43.292 1.00 74.50 372 GLU A C 1
ATOM 2971 O O . GLU A 1 372 ? -37.593 22.923 44.424 1.00 74.50 372 GLU A O 1
ATOM 2976 N N . GLU A 1 373 ? -35.861 23.276 43.039 1.00 77.12 373 GLU A N 1
ATOM 2977 C CA . GLU A 1 373 ? -34.979 23.858 44.060 1.00 77.12 373 GLU A CA 1
ATOM 2978 C C . GLU A 1 373 ? -35.532 25.185 44.598 1.00 77.12 373 GLU A C 1
ATOM 2980 O O . GLU A 1 373 ? -35.572 25.385 45.816 1.00 77.12 373 GLU A O 1
ATOM 2985 N N . GLU A 1 374 ? -36.018 26.062 43.714 1.00 77.94 374 GLU A N 1
ATOM 2986 C CA . GLU A 1 374 ? -36.669 27.322 44.093 1.00 77.94 374 GLU A CA 1
ATOM 2987 C C . GLU A 1 374 ? -37.914 27.072 44.959 1.00 77.94 374 GLU A C 1
ATOM 2989 O O . GLU A 1 374 ? -38.072 27.705 46.005 1.00 77.94 374 GLU A O 1
ATOM 2994 N N . MET A 1 375 ? -38.739 26.072 44.621 1.00 77.62 375 MET A N 1
ATOM 2995 C CA . MET A 1 375 ? -39.895 25.680 45.437 1.00 77.62 375 MET A CA 1
ATOM 2996 C C . MET A 1 375 ? -39.512 25.146 46.826 1.00 77.62 375 MET A C 1
ATOM 2998 O O . MET A 1 375 ? -40.183 25.462 47.811 1.00 77.62 375 MET A O 1
ATOM 3002 N N . ILE A 1 376 ? -38.443 24.350 46.939 1.00 79.69 376 ILE A N 1
ATOM 3003 C CA . ILE A 1 376 ? -37.969 23.826 48.232 1.00 79.69 376 ILE A CA 1
ATOM 3004 C C . ILE A 1 376 ? -37.461 24.967 49.120 1.00 79.69 376 ILE A C 1
ATOM 3006 O O . ILE A 1 376 ? -37.806 25.033 50.302 1.00 79.69 376 ILE A O 1
ATOM 3010 N N . ILE A 1 377 ? -36.679 25.888 48.551 1.00 81.00 377 ILE A N 1
ATOM 3011 C CA . ILE A 1 377 ? -36.184 27.073 49.261 1.00 81.00 377 ILE A CA 1
ATOM 3012 C C . ILE A 1 377 ? -37.359 27.954 49.694 1.00 81.00 377 ILE A C 1
ATOM 3014 O O . ILE A 1 377 ? -37.401 28.412 50.837 1.00 81.00 377 ILE A O 1
ATOM 3018 N N . ALA A 1 378 ? -38.349 28.151 48.820 1.00 82.56 378 ALA A N 1
ATOM 3019 C CA . ALA A 1 378 ? -39.530 28.941 49.135 1.00 82.56 378 ALA A CA 1
ATOM 3020 C C . ALA A 1 378 ? -40.354 28.336 50.283 1.00 82.56 378 ALA A C 1
ATOM 3022 O O . ALA A 1 378 ? -40.794 29.070 51.171 1.00 82.56 378 ALA A O 1
ATOM 3023 N N . ALA A 1 379 ? -40.516 27.010 50.307 1.00 81.62 379 ALA A N 1
ATOM 3024 C CA . ALA A 1 379 ? -41.190 26.300 51.391 1.00 81.62 379 ALA A CA 1
ATOM 3025 C C . ALA A 1 379 ? -40.426 26.413 52.723 1.00 81.62 379 ALA A C 1
ATOM 3027 O O . ALA A 1 379 ? -41.025 26.755 53.742 1.00 81.62 379 ALA A O 1
ATOM 3028 N N . ALA A 1 380 ? -39.104 26.218 52.715 1.00 83.88 380 ALA A N 1
ATOM 3029 C CA . ALA A 1 380 ? -38.273 26.361 53.912 1.00 83.88 380 ALA A CA 1
ATOM 3030 C C . ALA A 1 380 ? -38.300 27.796 54.470 1.00 83.88 380 ALA A C 1
ATOM 3032 O O . ALA A 1 380 ? -38.435 28.005 55.676 1.00 83.88 380 ALA A O 1
ATOM 3033 N N . ASN A 1 381 ? -38.245 28.802 53.595 1.00 85.81 381 ASN A N 1
ATOM 3034 C CA . ASN A 1 381 ? -38.362 30.208 53.985 1.00 85.81 381 ASN A CA 1
ATOM 3035 C C . ASN A 1 381 ? -39.751 30.534 54.557 1.00 85.81 381 ASN A C 1
ATOM 3037 O O . ASN A 1 381 ? -39.865 31.308 55.511 1.00 85.81 381 ASN A O 1
ATOM 3041 N N . ALA A 1 382 ? -40.813 29.922 54.021 1.00 85.06 382 ALA A N 1
ATOM 3042 C CA . ALA A 1 382 ? -42.157 30.044 54.575 1.00 85.06 382 ALA A CA 1
ATOM 3043 C C . ALA A 1 382 ? -42.245 29.435 55.986 1.00 85.06 382 ALA A C 1
ATOM 3045 O O . ALA A 1 382 ? -42.883 30.024 56.858 1.00 85.06 382 ALA A O 1
ATOM 3046 N N . ASP A 1 383 ? -41.563 28.317 56.246 1.00 86.81 383 ASP A N 1
ATOM 3047 C CA . ASP A 1 383 ? -41.490 27.709 57.579 1.00 86.81 383 ASP A CA 1
ATOM 3048 C C . ASP A 1 383 ? -40.732 28.577 58.590 1.00 86.81 383 ASP A C 1
ATOM 3050 O O . ASP A 1 383 ? -41.184 28.724 59.727 1.00 86.81 383 ASP A O 1
ATOM 3054 N N . ILE A 1 384 ? -39.644 29.233 58.173 1.00 87.06 384 ILE A N 1
ATOM 3055 C CA . ILE A 1 384 ? -38.942 30.217 59.012 1.00 87.06 384 ILE A CA 1
ATOM 3056 C C . ILE A 1 384 ? -39.899 31.345 59.413 1.00 87.06 384 ILE A C 1
ATOM 3058 O O . ILE A 1 384 ? -39.975 31.708 60.584 1.00 87.06 384 ILE A O 1
ATOM 3062 N N . LEU A 1 385 ? -40.685 31.870 58.470 1.00 86.88 385 LEU A N 1
ATOM 3063 C CA . LEU A 1 385 ? -41.659 32.921 58.774 1.00 86.88 385 LEU A CA 1
ATOM 3064 C C . LEU A 1 385 ? -42.775 32.437 59.699 1.00 86.88 385 LEU A C 1
ATOM 3066 O O . LEU A 1 385 ? -43.179 33.180 60.590 1.00 86.88 385 LEU A O 1
ATOM 3070 N N . ARG A 1 386 ? -43.258 31.199 59.532 1.00 86.56 386 ARG A N 1
ATOM 3071 C CA . ARG A 1 386 ? -44.227 30.596 60.462 1.00 86.56 386 ARG A CA 1
ATOM 3072 C C . ARG A 1 386 ? -43.659 30.542 61.874 1.00 86.56 386 ARG A C 1
ATOM 3074 O O . ARG A 1 386 ? -44.356 30.910 62.815 1.00 86.56 386 ARG A O 1
ATOM 3081 N N . TRP A 1 387 ? -42.401 30.128 62.008 1.00 89.19 387 TRP A N 1
ATOM 3082 C CA . TRP A 1 387 ? -41.723 30.056 63.296 1.00 89.19 387 TRP A CA 1
ATOM 3083 C C . TRP A 1 387 ? -41.593 31.436 63.951 1.00 89.19 387 TRP A C 1
ATOM 3085 O O . TRP A 1 387 ? -42.016 31.599 65.091 1.00 89.19 387 TRP A O 1
ATOM 3095 N N . VAL A 1 388 ? -41.127 32.450 63.212 1.00 88.81 388 VAL A N 1
ATOM 3096 C CA . VAL A 1 388 ? -41.004 33.830 63.727 1.00 88.81 388 VAL A CA 1
ATOM 3097 C C . VAL A 1 388 ? -42.357 34.396 64.166 1.00 88.81 388 VAL A C 1
ATOM 3099 O O . VAL A 1 388 ? -42.467 35.079 65.180 1.00 88.81 388 VAL A O 1
ATOM 3102 N N . VAL A 1 389 ? -43.421 34.110 63.417 1.00 88.25 389 VAL A N 1
ATOM 3103 C CA . VAL A 1 389 ? -44.767 34.577 63.764 1.00 88.25 389 VAL A CA 1
ATOM 3104 C C . VAL A 1 389 ? -45.295 33.882 65.026 1.00 88.25 389 VAL A C 1
ATOM 3106 O O . VAL A 1 389 ? -45.892 34.544 65.881 1.00 88.25 389 VAL A O 1
ATOM 3109 N N . ALA A 1 390 ? -45.048 32.577 65.160 1.00 86.12 390 ALA A N 1
ATOM 3110 C CA . ALA A 1 390 ? -45.529 31.742 66.259 1.00 86.12 390 ALA A CA 1
ATOM 3111 C C . ALA A 1 390 ? -44.695 31.827 67.549 1.00 86.12 390 ALA A C 1
ATOM 3113 O O . ALA A 1 390 ? -45.164 31.341 68.574 1.00 86.12 390 ALA A O 1
ATOM 3114 N N . GLY A 1 391 ? -43.492 32.407 67.506 1.00 87.44 391 GLY A N 1
ATOM 3115 C CA . GLY A 1 391 ? -42.603 32.514 68.666 1.00 87.44 391 GLY A CA 1
ATOM 3116 C C . GLY A 1 391 ? -43.138 33.420 69.782 1.00 87.44 391 GLY A C 1
ATOM 3117 O O . GLY A 1 391 ? -44.188 34.047 69.648 1.00 87.44 391 GLY A O 1
ATOM 3118 N N . ASP A 1 392 ? -42.430 33.497 70.905 1.00 90.00 392 ASP A N 1
ATOM 3119 C CA . ASP A 1 392 ? -42.849 34.278 72.083 1.00 90.00 392 ASP A CA 1
ATOM 3120 C C . ASP A 1 392 ? -42.221 35.687 72.127 1.00 90.00 392 ASP A C 1
ATOM 3122 O O . ASP A 1 392 ? -42.364 36.413 73.113 1.00 90.00 392 ASP A O 1
ATOM 3126 N N . GLU A 1 393 ? -41.525 36.094 71.063 1.00 91.88 393 GLU A N 1
ATOM 3127 C CA . GLU A 1 393 ? -40.864 37.395 70.957 1.00 91.88 393 GLU A CA 1
ATOM 3128 C C . GLU A 1 393 ? -41.867 38.556 70.943 1.00 91.88 393 GLU A C 1
ATOM 3130 O O . GLU A 1 393 ? -43.046 38.418 70.581 1.00 91.88 393 GLU A O 1
ATOM 3135 N N . THR A 1 394 ? -41.389 39.750 71.298 1.00 92.06 394 THR A N 1
ATOM 3136 C CA . THR A 1 394 ? -42.225 40.950 71.259 1.00 92.06 394 THR A CA 1
ATOM 3137 C C . THR A 1 394 ? -42.630 41.297 69.824 1.00 92.06 394 THR A C 1
ATOM 3139 O O . THR A 1 394 ? -41.947 40.972 68.850 1.00 92.06 394 THR A O 1
ATOM 3142 N N . ALA A 1 395 ? -43.747 42.013 69.667 1.00 88.06 395 ALA A N 1
ATOM 3143 C CA . ALA A 1 395 ? -44.239 42.411 68.345 1.00 88.06 395 ALA A CA 1
ATOM 3144 C C . ALA A 1 395 ? -43.204 43.220 67.535 1.00 88.06 395 ALA A C 1
ATOM 3146 O O . ALA A 1 395 ? -43.158 43.097 66.312 1.00 88.06 395 ALA A O 1
ATOM 3147 N N . GLN A 1 396 ? -42.363 44.012 68.214 1.00 87.88 396 GLN A N 1
ATOM 3148 C CA . GLN A 1 396 ? -41.305 44.795 67.577 1.00 87.88 396 GLN A CA 1
ATOM 3149 C C . GLN A 1 396 ? -40.163 43.901 67.069 1.00 87.88 396 GLN A C 1
ATOM 3151 O O . GLN A 1 396 ? -39.758 44.035 65.920 1.00 87.88 396 GLN A O 1
ATOM 3156 N N . GLU A 1 397 ? -39.707 42.937 67.871 1.00 88.81 397 GLU A N 1
ATOM 3157 C CA . GLU A 1 397 ? -38.648 41.997 67.472 1.00 88.81 397 GLU A CA 1
ATOM 3158 C C . GLU A 1 397 ? -39.085 41.130 66.285 1.00 88.81 397 GLU A C 1
ATOM 3160 O O . GLU A 1 397 ? -38.348 40.988 65.310 1.00 88.81 397 GLU A O 1
ATOM 3165 N N . LYS A 1 398 ? -40.330 40.634 66.301 1.00 90.62 398 LYS A N 1
ATOM 3166 C CA . LYS A 1 398 ? -40.897 39.892 65.165 1.00 90.62 398 LYS A CA 1
ATOM 3167 C C . LYS A 1 398 ? -40.967 40.743 63.902 1.00 90.62 398 LYS A C 1
ATOM 3169 O O . LYS A 1 398 ? -40.655 40.251 62.819 1.00 90.62 398 LYS A O 1
ATOM 3174 N N . ARG A 1 399 ? -41.366 42.016 64.020 1.00 90.56 399 ARG A N 1
ATOM 3175 C CA . ARG A 1 399 ? -41.406 42.953 62.888 1.00 90.56 399 ARG A CA 1
ATOM 3176 C C . ARG A 1 399 ? -40.022 43.145 62.277 1.00 90.56 399 ARG A C 1
ATOM 3178 O O . ARG A 1 399 ? -39.900 43.075 61.054 1.00 90.56 399 ARG A O 1
ATOM 3185 N N . ASP A 1 400 ? -39.002 43.357 63.100 1.00 89.31 400 ASP A N 1
ATOM 3186 C CA . ASP A 1 400 ? -37.637 43.607 62.631 1.00 89.31 400 ASP A CA 1
ATOM 3187 C C . ASP A 1 400 ? -37.052 42.357 61.952 1.00 89.31 400 ASP A C 1
ATOM 3189 O O . ASP A 1 400 ? -36.486 42.445 60.859 1.00 89.31 400 ASP A O 1
ATOM 3193 N N . MET A 1 401 ? -37.290 41.172 62.528 1.00 89.62 401 MET A N 1
ATOM 3194 C CA . MET A 1 401 ? -36.891 39.890 61.935 1.00 89.62 401 MET A CA 1
ATOM 3195 C C . MET A 1 401 ? -37.583 39.631 60.595 1.00 89.62 401 MET A C 1
ATOM 3197 O O . MET A 1 401 ? -36.920 39.299 59.614 1.00 89.62 401 MET A O 1
ATOM 3201 N N . ILE A 1 402 ? -38.906 39.809 60.525 1.00 89.88 402 ILE A N 1
ATOM 3202 C CA . ILE A 1 402 ? -39.657 39.628 59.279 1.00 89.88 402 ILE A CA 1
ATOM 3203 C C . ILE A 1 402 ? -39.174 40.630 58.229 1.00 89.88 402 ILE A C 1
ATOM 3205 O O . ILE A 1 402 ? -38.927 40.227 57.099 1.00 89.88 402 ILE A O 1
ATOM 3209 N N . THR A 1 403 ? -38.983 41.903 58.587 1.00 88.81 403 THR A N 1
ATOM 3210 C CA . THR A 1 403 ? -38.504 42.936 57.653 1.00 88.81 403 THR A CA 1
ATOM 3211 C C . THR A 1 403 ? -37.160 42.533 57.048 1.00 88.81 403 THR A C 1
ATOM 3213 O O . THR A 1 403 ? -37.049 42.447 55.824 1.00 88.81 403 THR A O 1
ATOM 3216 N N . SER A 1 404 ? -36.193 42.151 57.888 1.00 88.62 404 SER A N 1
ATOM 3217 C CA . SER A 1 404 ? -34.871 41.700 57.442 1.00 88.62 404 SER A CA 1
ATOM 3218 C C . SER A 1 404 ? -34.941 40.476 56.518 1.00 88.62 404 SER A C 1
ATOM 3220 O O . SER A 1 404 ? -34.278 40.447 55.481 1.00 88.62 404 SER A O 1
ATOM 3222 N N . LEU A 1 405 ? -35.789 39.494 56.840 1.00 86.94 405 LEU A N 1
ATOM 3223 C CA . LEU A 1 405 ? -35.996 38.313 55.996 1.00 86.94 405 LEU A CA 1
ATOM 3224 C C . LEU A 1 405 ? -36.653 38.675 54.654 1.00 86.94 405 LEU A C 1
ATOM 3226 O O . LEU A 1 405 ? -36.240 38.178 53.609 1.00 86.94 405 LEU A O 1
ATOM 3230 N N . THR A 1 406 ? -37.646 39.569 54.650 1.00 84.31 406 THR A N 1
ATOM 3231 C CA . THR A 1 406 ? -38.320 39.988 53.411 1.00 84.31 406 THR A CA 1
ATOM 3232 C C . THR A 1 406 ? -37.433 40.816 52.487 1.00 84.31 406 THR A C 1
ATOM 3234 O O . THR A 1 406 ? -37.547 40.675 51.270 1.00 84.31 406 THR A O 1
ATOM 3237 N N . GLU A 1 407 ? -36.532 41.634 53.036 1.00 84.94 407 GLU A N 1
ATOM 3238 C CA . GLU A 1 407 ? -35.525 42.375 52.268 1.00 84.94 407 GLU A CA 1
ATOM 3239 C C . GLU A 1 407 ? -34.472 41.428 51.685 1.00 84.94 407 GLU A C 1
ATOM 3241 O O . GLU A 1 407 ? -34.134 41.525 50.507 1.00 84.94 407 GLU A O 1
ATOM 3246 N N . ALA A 1 408 ? -34.013 40.446 52.467 1.00 82.12 408 ALA A N 1
ATOM 3247 C CA . ALA A 1 408 ? -33.064 39.437 51.998 1.00 82.12 408 ALA A CA 1
ATOM 3248 C C . ALA A 1 408 ? -33.624 38.564 50.857 1.00 82.12 408 ALA A C 1
ATOM 3250 O O . ALA A 1 408 ? -32.859 38.029 50.054 1.00 82.12 408 ALA A O 1
ATOM 3251 N N . TRP A 1 409 ? -34.950 38.424 50.767 1.00 83.88 409 TRP A N 1
ATOM 3252 C CA . TRP A 1 409 ? -35.637 37.578 49.786 1.00 83.88 409 TRP A CA 1
ATOM 3253 C C . TRP A 1 409 ? -36.416 38.362 48.722 1.00 83.88 409 TRP A C 1
ATOM 3255 O O . TRP A 1 409 ? -37.246 37.767 48.041 1.00 83.88 409 TRP A O 1
ATOM 3265 N N . GLU A 1 410 ? -36.176 39.668 48.565 1.00 73.81 410 GLU A N 1
ATOM 3266 C CA . GLU A 1 410 ? -37.051 40.647 47.890 1.00 73.81 410 GLU A CA 1
ATOM 3267 C C . GLU A 1 410 ? -37.767 40.155 46.611 1.00 73.81 410 GLU A C 1
ATOM 3269 O O . GLU A 1 410 ? -38.966 40.405 46.438 1.00 73.81 410 GLU A O 1
ATOM 3274 N N . HIS A 1 411 ? -37.066 39.433 45.728 1.00 66.19 411 HIS A N 1
ATOM 3275 C CA . HIS A 1 411 ? -37.643 38.872 44.502 1.00 66.19 411 HIS A CA 1
ATOM 3276 C C . HIS A 1 411 ? -38.483 37.602 44.746 1.00 66.19 411 HIS A C 1
ATOM 3278 O O . HIS A 1 411 ? -39.647 37.567 44.353 1.00 66.19 411 HIS A O 1
ATOM 3284 N N . HIS A 1 412 ? -37.939 36.603 45.450 1.00 68.19 412 HIS A N 1
ATOM 3285 C CA . HIS A 1 412 ? -38.603 35.317 45.729 1.00 68.19 412 HIS A CA 1
ATOM 3286 C C . HIS A 1 412 ? -39.740 35.434 46.749 1.00 68.19 412 HIS A C 1
ATOM 3288 O O . HIS A 1 412 ? -40.691 34.649 46.734 1.00 68.19 412 HIS A O 1
ATOM 3294 N N . PHE A 1 413 ? -39.672 36.422 47.647 1.00 73.81 413 PHE A N 1
ATOM 3295 C CA . PHE A 1 413 ? -40.654 36.586 48.710 1.00 73.81 413 PHE A CA 1
ATOM 3296 C C . PHE A 1 413 ? -42.053 36.834 48.146 1.00 73.81 413 PHE A C 1
ATOM 3298 O O . PHE A 1 413 ? -43.011 36.185 48.558 1.00 73.81 413 PHE A O 1
ATOM 3305 N N . LYS A 1 414 ? -42.173 37.754 47.179 1.00 69.25 414 LYS A N 1
ATOM 3306 C CA . LYS A 1 414 ? -43.465 38.195 46.628 1.00 69.25 414 LYS A CA 1
ATOM 3307 C C . LYS A 1 414 ? -44.088 37.190 45.660 1.00 69.25 414 LYS A C 1
ATOM 3309 O O . LYS A 1 414 ? -45.310 37.188 45.520 1.00 69.25 414 LYS A O 1
ATOM 3314 N N . THR A 1 415 ? -43.278 36.381 44.984 1.00 70.06 415 THR A N 1
ATOM 3315 C CA . THR A 1 415 ? -43.729 35.466 43.926 1.00 70.06 415 THR A CA 1
ATOM 3316 C C . THR A 1 415 ? -43.939 34.040 44.424 1.00 70.06 415 THR A C 1
ATOM 3318 O O . THR A 1 415 ? -44.922 33.416 44.035 1.00 70.06 415 THR A O 1
ATOM 3321 N N . GLU A 1 416 ? -43.073 33.543 45.310 1.00 80.06 416 GLU A N 1
ATOM 3322 C CA . GLU A 1 416 ? -43.003 32.116 45.649 1.00 80.06 416 GLU A CA 1
ATOM 3323 C C . GLU A 1 416 ? -43.229 31.870 47.143 1.00 80.06 416 GLU A C 1
ATOM 3325 O O . GLU A 1 416 ? -44.193 31.199 47.512 1.00 80.06 416 GLU A O 1
ATOM 3330 N N . VAL A 1 417 ? -42.427 32.483 48.026 1.00 81.31 417 VAL A N 1
ATOM 3331 C CA . VAL A 1 417 ? -42.516 32.262 49.489 1.00 81.31 417 VAL A CA 1
ATOM 3332 C C . VAL A 1 417 ? -43.900 32.638 50.017 1.00 81.31 417 VAL A C 1
ATOM 3334 O O . VAL A 1 417 ? -44.515 31.889 50.777 1.00 81.31 417 VAL A O 1
ATOM 3337 N N . TRP A 1 418 ? -44.433 33.782 49.572 1.00 83.69 418 TRP A N 1
ATOM 3338 C CA . TRP A 1 418 ? -45.767 34.231 49.959 1.00 83.69 418 TRP A CA 1
ATOM 3339 C C . TRP A 1 418 ? -46.843 33.203 49.599 1.00 83.69 418 TRP A C 1
ATOM 3341 O O . TRP A 1 418 ? -47.754 32.973 50.395 1.00 83.69 418 TRP A O 1
ATOM 3351 N N . GLY A 1 419 ? -46.710 32.545 48.441 1.00 82.50 419 GLY A N 1
ATOM 3352 C CA . GLY A 1 419 ? -47.615 31.511 47.937 1.00 82.50 419 GLY A CA 1
ATOM 3353 C C . GLY A 1 419 ? -47.706 30.267 48.828 1.00 82.50 419 GLY A C 1
ATOM 3354 O O . GLY A 1 419 ? -48.773 29.660 48.896 1.00 82.50 419 GLY A O 1
ATOM 3355 N N . HIS A 1 420 ? -46.651 29.959 49.585 1.00 85.31 420 HIS A N 1
ATOM 3356 C CA . HIS A 1 420 ? -46.572 28.799 50.484 1.00 85.31 420 HIS A CA 1
ATOM 3357 C C . HIS A 1 420 ? -47.018 29.077 51.934 1.00 85.31 420 HIS A C 1
ATOM 3359 O O . HIS A 1 420 ? -47.108 28.160 52.753 1.00 85.31 420 HIS A O 1
ATOM 3365 N N . LEU A 1 421 ? -47.322 30.331 52.282 1.00 85.25 421 LEU A N 1
ATOM 3366 C CA . LEU A 1 421 ? -47.858 30.683 53.601 1.00 85.25 421 LEU A CA 1
ATOM 3367 C C . LEU A 1 421 ? -49.373 30.458 53.683 1.00 85.25 421 LEU A C 1
ATOM 3369 O O . LEU A 1 421 ? -50.100 30.820 52.758 1.00 85.25 421 LEU A O 1
ATOM 3373 N N . GLU A 1 422 ? -49.851 29.961 54.825 1.00 86.38 422 GLU A N 1
ATOM 3374 C CA . GLU A 1 422 ? -51.286 29.851 55.112 1.00 86.38 422 GLU A CA 1
ATOM 3375 C C . GLU A 1 422 ? -51.930 31.240 55.326 1.00 86.38 422 GLU A C 1
ATOM 3377 O O . GLU A 1 422 ? -51.237 32.191 55.726 1.00 86.38 422 GLU A O 1
ATOM 3382 N N . PRO A 1 423 ? -53.244 31.405 55.068 1.00 88.88 423 PRO A N 1
ATOM 3383 C CA . PRO A 1 423 ? -53.937 32.693 55.167 1.00 88.88 423 PRO A CA 1
ATOM 3384 C C . PRO A 1 423 ? -53.761 33.413 56.512 1.00 88.88 423 PRO A C 1
ATOM 3386 O O . PRO A 1 423 ? -53.618 34.641 56.546 1.00 88.88 423 PRO A O 1
ATOM 3389 N N . GLU A 1 424 ? -53.728 32.667 57.614 1.00 87.25 424 GLU A N 1
ATOM 3390 C CA . GLU A 1 424 ? -53.560 33.178 58.974 1.00 87.25 424 GLU A CA 1
ATOM 3391 C C . GLU A 1 424 ? -52.165 33.788 59.165 1.00 87.25 424 GLU A C 1
ATOM 3393 O O . GLU A 1 424 ? -52.046 34.941 59.587 1.00 87.25 424 GLU A O 1
ATOM 3398 N N . ALA A 1 425 ? -51.113 33.067 58.758 1.00 85.88 425 ALA A N 1
ATOM 3399 C CA . ALA A 1 425 ? -49.729 33.537 58.830 1.00 85.88 425 ALA A CA 1
ATOM 3400 C C . ALA A 1 425 ? -49.514 34.779 57.949 1.00 85.88 425 ALA A C 1
ATOM 3402 O O . ALA A 1 425 ? -48.925 35.768 58.387 1.00 85.88 425 ALA A O 1
ATOM 3403 N N . ARG A 1 426 ? -50.078 34.791 56.731 1.00 89.44 426 ARG A N 1
ATOM 3404 C CA . ARG A 1 426 ? -50.061 35.973 55.847 1.00 89.44 426 ARG A CA 1
ATOM 3405 C C . ARG A 1 426 ? -50.723 37.187 56.496 1.00 89.44 426 ARG A C 1
ATOM 3407 O O . ARG A 1 426 ? -50.268 38.316 56.312 1.00 89.44 426 ARG A O 1
ATOM 3414 N N . THR A 1 427 ? -51.820 36.969 57.217 1.00 88.94 427 THR A N 1
ATOM 3415 C CA . THR A 1 427 ? -52.567 38.033 57.896 1.00 88.94 427 THR A CA 1
ATOM 3416 C C . THR A 1 427 ? -51.768 38.602 59.065 1.00 88.94 427 THR A C 1
ATOM 3418 O O . THR A 1 427 ? -51.662 39.820 59.185 1.00 88.94 427 THR A O 1
ATOM 3421 N N . GLN A 1 428 ? -51.140 37.747 59.872 1.00 84.88 428 GLN A N 1
ATOM 3422 C CA . GLN A 1 428 ? -50.293 38.163 60.992 1.00 84.88 428 GLN A CA 1
ATOM 3423 C C . GLN A 1 428 ? -49.041 38.913 60.520 1.00 84.88 428 GLN A C 1
ATOM 3425 O O . GLN A 1 428 ? -48.752 39.990 61.034 1.00 84.88 428 GLN A O 1
ATOM 3430 N N . ILE A 1 429 ? -48.371 38.433 59.468 1.00 87.94 429 ILE A N 1
ATOM 3431 C CA . ILE A 1 429 ? -47.237 39.135 58.845 1.00 87.94 429 ILE A CA 1
ATOM 3432 C C . ILE A 1 429 ? -47.662 40.519 58.334 1.00 87.94 429 ILE A C 1
ATOM 3434 O O . ILE A 1 429 ? -46.979 41.510 58.579 1.00 87.94 429 ILE A O 1
ATOM 3438 N N . LYS A 1 430 ? -48.831 40.629 57.685 1.00 88.94 430 LYS A N 1
ATOM 3439 C CA . LYS A 1 430 ? -49.383 41.926 57.248 1.00 88.94 430 LYS A CA 1
ATOM 3440 C C . LYS A 1 430 ? -49.680 42.880 58.402 1.00 88.94 430 LYS A C 1
ATOM 3442 O O . LYS A 1 430 ? -49.606 44.085 58.195 1.00 88.94 430 LYS A O 1
ATOM 3447 N N . ILE A 1 431 ? -50.087 42.369 59.562 1.00 88.38 431 ILE A N 1
ATOM 3448 C CA . ILE A 1 431 ? -50.341 43.190 60.752 1.00 88.38 431 ILE A CA 1
ATOM 3449 C C . ILE A 1 431 ? -49.017 43.678 61.343 1.00 88.38 431 ILE A C 1
ATOM 3451 O O . ILE A 1 431 ? -48.922 44.851 61.671 1.00 88.38 431 ILE A O 1
ATOM 3455 N N . LEU A 1 432 ? -48.005 42.810 61.424 1.00 85.38 432 LEU A N 1
ATOM 3456 C CA . LEU A 1 432 ? -46.684 43.139 61.973 1.00 85.38 432 LEU A CA 1
ATOM 3457 C C . LEU A 1 432 ? -45.896 44.126 61.097 1.00 85.38 432 LEU A C 1
ATOM 3459 O O . LEU A 1 432 ? -45.114 44.910 61.622 1.00 85.38 432 LEU A O 1
ATOM 3463 N N . LEU A 1 433 ? -46.091 44.095 59.775 1.00 83.56 433 LEU A N 1
ATOM 3464 C CA . LEU A 1 433 ? -45.394 44.978 58.831 1.00 83.56 433 LEU A CA 1
ATOM 3465 C C . LEU A 1 433 ? -46.079 46.338 58.601 1.00 83.56 433 LEU A C 1
ATOM 3467 O O . LEU A 1 433 ? -45.456 47.223 58.011 1.00 83.56 433 LEU A O 1
ATOM 3471 N N . LYS A 1 434 ? -47.327 46.521 59.050 1.00 80.38 434 LYS A N 1
ATOM 3472 C CA . LYS A 1 434 ? -47.984 47.839 59.111 1.00 80.38 434 LYS A CA 1
ATOM 3473 C C . LYS A 1 434 ? -47.430 48.612 60.303 1.00 80.38 434 LYS A C 1
ATOM 3475 O O . LYS A 1 434 ? -46.926 49.739 60.097 1.00 80.38 434 LYS A O 1
#

Radius of gyration: 36.31 Å; chains: 1; bounding box: 85×72×95 Å

Foldseek 3Di:
DPPQQDADPCLVVQLVCLVLDDPLWAKAFARQWDRPDPPSQPDQRDDSVVSSCCRPVADWDADPVRDITGGHGQHMWTAAAVSSPAKKKKWWFEDLAVVVVVVLPDDPDFFWKWAPPDHRTMMGIAHEDPVQSVLCVVPAKDKDQDDDHGGADWDWDQPPVRDIDIDGNTIIMMGHHSDIGGAPQGQHPPRGGMGIPRRVSHGHRHHDDPSRSVVSSVVSVQDPLPQDDDPCVVVCVVVVVPDPDPLDLVCCCVPPQQSLDDPCLLLVDPQQPWDDDPQKTFAADPPDDDPVRGQWIWGQDPSRFIKIARNVVRDIDGSLCNVCVVVVHDDHDDDPSSVVSSQSSCVSSVHHDPPHDDVVNVVVVVVVVVVVVLQVVLLVLLVVLVPLLPDPDDLQVSLVVLVVSCVVCVPSVVPHNLVNHDPVSNVSNVVSPD